Protein AF-0000000080650841 (afdb_homodimer)

Solvent-accessible surface area (backbone atoms only — not comparable to full-atom values): 32942 Å² total; per-residue (Å²): 130,87,70,76,74,49,56,38,55,54,40,44,70,43,30,27,61,25,39,47,51,28,59,62,73,39,47,63,54,24,50,50,52,20,51,48,47,64,72,46,59,41,60,29,36,36,34,32,50,56,70,60,36,29,28,30,50,44,26,39,39,40,50,36,26,49,65,60,11,37,42,43,18,71,44,59,33,50,44,31,58,48,62,59,23,65,35,46,28,68,48,17,41,30,39,37,35,32,60,59,26,66,52,65,42,53,41,35,31,51,51,34,36,42,75,18,42,19,52,30,34,21,36,23,52,37,71,86,19,65,34,32,69,73,30,77,38,69,46,67,27,61,48,66,90,74,82,26,46,52,77,43,26,57,44,56,22,45,38,51,52,45,48,43,36,40,23,50,55,56,62,40,61,56,50,45,50,15,58,71,34,35,31,59,22,47,62,60,51,57,81,58,65,44,64,65,54,30,52,54,55,58,71,38,62,54,34,38,19,20,9,57,66,35,19,24,22,46,15,41,43,52,14,47,49,33,20,32,33,49,61,17,59,37,44,53,36,38,52,67,57,38,68,41,56,62,33,37,63,52,32,77,61,35,40,34,44,31,38,51,45,81,44,77,54,32,68,46,48,50,53,45,52,50,54,45,40,73,53,30,30,38,35,35,33,34,20,80,64,93,62,72,69,42,60,37,52,39,46,68,34,82,19,38,76,55,25,38,62,33,32,44,56,56,47,51,54,41,51,50,53,29,7,46,73,74,70,40,49,50,38,60,28,63,88,56,61,71,75,67,79,79,105,129,85,69,77,75,49,56,38,55,53,40,44,69,43,29,28,61,25,40,48,50,26,58,61,73,39,47,65,55,24,49,51,52,19,50,49,46,64,72,47,58,42,59,28,36,36,35,31,52,56,70,62,35,29,27,31,49,45,26,39,38,40,50,36,26,50,65,60,11,37,43,44,18,72,45,59,32,49,42,30,58,49,63,61,24,65,36,46,28,69,49,16,42,32,39,39,34,33,61,60,26,67,50,64,42,53,40,34,33,50,52,35,36,42,74,18,42,19,52,31,34,21,36,21,52,36,71,86,19,64,34,32,68,72,30,78,38,68,45,69,26,62,49,67,90,75,82,25,45,53,76,43,26,56,44,55,22,45,38,50,53,45,48,43,36,39,24,52,56,55,62,40,62,57,52,45,50,13,59,69,33,35,29,60,23,48,62,61,52,56,82,58,63,44,62,64,54,30,53,54,55,59,72,38,60,53,33,38,19,20,8,57,67,35,21,25,23,46,15,42,42,51,13,47,48,34,20,34,33,49,62,18,57,36,44,53,35,38,50,67,57,38,68,42,55,61,34,37,62,52,32,78,61,36,39,34,44,30,37,51,44,81,44,77,53,32,67,46,48,50,52,45,52,50,53,46,40,75,53,30,29,39,35,35,32,34,21,78,65,92,65,71,71,42,60,36,52,42,45,66,34,84,20,39,78,55,24,37,62,35,31,43,56,55,48,51,55,40,51,49,51,29,7,46,73,74,70,39,47,51,39,62,27,63,88,56,60,73,74,66,78,77,105

Foldseek 3Di:
DPPPAALLLVLLLCQLVLLVVLCVVCLVVLLVLLVLCVVLVFLEEEEEEDDLQVLLVQLLQLLLCVLPVRHYHYDYLCVCVPVNDQDQGASYEYEYGEAQLAAPSSQRVQVSNVSNHHQYEYEYQHCPHPNNVPHNYYRHLSSPDRQFLQDRSSSLSSNLSSLSNSCSNRVDVQSVQLSVCVSVQLNPFDQPQLPVVLVLLLPAQEEEEEADRSQQSLSSSLQSLCCQQAVHNYYYDYLVCCVPDVLVPQAASHEYEYEAFPDPCRVVSLVSQVVSVVRHYQYEYADPDDHPHHYRYGGGSSRRSCVSSSSSSNSSVSSSVSSVVNVTRSRDGPPGDSDDHDD/DPPPAALLLVLLLCQLVLLVVLCVVCVVVLLVLLVLCVVLVFLEEEEEEDDLQVLLVQLLQLLLCVLPVRHYHYDYLCVCVPVNDQDQGASYEYEYEDAQLAAPSSQRVQVSNVSNHHQYEYEYQHCPHSNNVPHNHYRHLSSPDRQFLQDRSSSLSSNLSSLSNSCNNRVDVQSVQLSVCVSVQLNPFDQPQLPVVLVLLLPAQEEEEEADRSQQSLSSSLQSLCCQQQVHNYYYDYLVCCVPDVLVPQAASHEYEYEAFPDPCRVVSLVSQVVSVVRHYQYEYADPDDHPHHYRYGGGSSRRSCRSSSSSSNSSVSSSVSSVVNVTRRRDGPPGDSDDHDD

InterPro domains:
  IPR001347 SIS domain [PF01380] (45-163)
  IPR001347 SIS domain [PF01380] (201-289)
  IPR001347 SIS domain [PS51464] (33-178)
  IPR001347 SIS domain [PS51464] (197-328)
  IPR035466 GlmS/AgaS, SIS domain 1 [cd05008] (45-162)
  IPR035490 GlmS/FrlB, SIS domain 2 [cd05009] (191-341)
  IPR046348 SIS domain superfamily [SSF53697] (7-340)

Nearest PDB structures (foldseek):
  8fdb-assembly1_A  TM=9.467E-01  e=2.575E-31  Shewanella denitrificans OS217
  3fj1-assembly2_C  TM=9.527E-01  e=8.924E-31  Ruegeria pomeroyi DSS-3
  7kqa-assembly1_B  TM=9.064E-01  e=1.275E-31  Stenotrophomonas maltophilia
  3hba-assembly1_A  TM=9.283E-01  e=3.922E-29  Shewanella denitrificans OS217
  8eol-assembly1_B  TM=9.358E-01  e=1.466E-27  Shewanella denitrificans OS217

Sequence (686 aa):
MNSPSSLMLQETEQSPAVVAKLLEKEAGTFAEIARIFRKNDPAVITTAARGSSDHAATFFKYLIEIATGVPVASIGPSIASVYGSRLKLKNGLHFTVSQSGASSDIIAAQEAAKKGGATTIAVVNVVESPLARDADIVLALHAGEEKSVAATKSFIASVAALSGVVAASSGDAGLRGGLERLPEALAATRPEGREVVENLLFNARSLYTGGRGTAFAISLEAALKAKETANIHAEAFSLAELMHGPMRLIEEGFPIVSFLPRDEAFDTNIAALKRLHSFGASIVTLSDAQTPGFRLPSASTGSPHLDPLVSLINYYRVIEAVTRRKGFDPDKPRNLNKVTVTVMNSPSSLMLQETEQSPAVVAKLLEKEAGTFAEIARIFRKNDPAVITTAARGSSDHAATFFKYLIEIATGVPVASIGPSIASVYGSRLKLKNGLHFTVSQSGASSDIIAAQEAAKKGGATTIAVVNVVESPLARDADIVLALHAGEEKSVAATKSFIASVAALSGVVAASSGDAGLRGGLERLPEALAATRPEGREVVENLLFNARSLYTGGRGTAFAISLEAALKAKETANIHAEAFSLAELMHGPMRLIEEGFPIVSFLPRDEAFDTNIAALKRLHSFGASIVTLSDAQTPGFRLPSASTGSPHLDPLVSLINYYRVIEAVTRRKGFDPDKPRNLNKVTVTV

pLDDT: mean 94.79, std 8.1, range [32.69, 98.94]

Radius of gyration: 23.3 Å; Cα contacts (8 Å, |Δi|>4): 1653; chains: 2; bounding box: 58×60×56 Å

Secondary structure (DSSP, 8-state):
---PPPHHHHHHHTHHHHHHHHHHHTHHHHHHHHHHHHHH--S-EEEE--HHHHHHHHHHHHHHHHHH---EEE--HHHHHTT------TT-EEEEEESSS--HHHHHHHHHHHHTTPEEEEEES-TTSHHHHH-SEEEE-------SSS-SHHHHHHHHHHHHHHHHHH--HHHHHHHHHHHHHHHH---TTHHHHHHHHHT-SEEEEE-STHHHHHHHHHHHHHHHHH--EEEEE-HHHHTSGGGGG--TT-EEEEE--SSTTHHHHHHHHHHHHHTT-EEEEESSS--SSEE------S-TTTHHHHHHHHHHHHHHHHHHHTT--TTS-TT--SS----/------HHHHHHHTHHHHHHHHHHHTHHHHHHHHHHHHHH--S-EEEE--HHHHHHHHHHHHHHHHHH---EEE--HHHHHTT------TT-EEEEEESSS--HHHHHHHHHHHHTTPEEEEEES-TTSHHHHH-SEEEE-------SSS-SHHHHHHHHHHHHHHHHHH--HHHHHHHHHHHHHHHT---TTHHHHHHHHHT-SEEEEE-STHHHHHHHHHHHHHHHHH--EEEEE-HHHHTSGGGGG--TT-EEEEE--SSTTHHHHHHHHHHHHHTT-EEEEESSS--SSEE------S-TTTHHHHHHHHHHHHHHHHHHHTT--TTS-TT--SS----

Organism: NCBI:txid520456

Structure (mmCIF, N/CA/C/O backbone):
data_AF-0000000080650841-model_v1
#
loop_
_entity.id
_entity.type
_entity.pdbx_description
1 polymer 'Glutamine-fructose-6-phosphate transaminase'
#
loop_
_atom_site.group_PDB
_atom_site.id
_atom_site.type_symbol
_atom_site.label_atom_id
_atom_site.label_alt_id
_atom_site.label_comp_id
_atom_site.label_asym_id
_atom_site.label_entity_id
_atom_site.label_seq_id
_atom_site.pdbx_PDB_ins_code
_atom_site.Cartn_x
_atom_site.Cartn_y
_atom_site.Cartn_z
_atom_site.occupancy
_atom_site.B_iso_or_equiv
_atom_site.auth_seq_id
_atom_site.auth_comp_id
_atom_site.auth_asym_id
_atom_site.auth_atom_id
_atom_site.pdbx_PDB_model_num
ATOM 1 N N . MET A 1 1 ? -25.609 -28.156 -19.906 1 32.94 1 MET A N 1
ATOM 2 C CA . MET A 1 1 ? -24.766 -27.734 -21.016 1 32.94 1 MET A CA 1
ATOM 3 C C . MET A 1 1 ? -23.453 -27.156 -20.5 1 32.94 1 MET A C 1
ATOM 5 O O . MET A 1 1 ? -23.438 -26.25 -19.656 1 32.94 1 MET A O 1
ATOM 9 N N . ASN A 1 2 ? -22.375 -27.906 -20.312 1 40.19 2 ASN A N 1
ATOM 10 C CA . ASN A 1 2 ? -21.062 -27.719 -19.719 1 40.19 2 ASN A CA 1
ATOM 11 C C . ASN A 1 2 ? -20.406 -26.422 -20.188 1 40.19 2 ASN A C 1
ATOM 13 O O . ASN A 1 2 ? -20.016 -26.312 -21.359 1 40.19 2 ASN A O 1
ATOM 17 N N . SER A 1 3 ? -20.922 -25.266 -19.938 1 51.38 3 SER A N 1
ATOM 18 C CA . SER A 1 3 ? -20.453 -23.984 -20.422 1 51.38 3 SER A CA 1
ATOM 19 C C . SER A 1 3 ? -18.922 -23.922 -20.438 1 51.38 3 SER A C 1
ATOM 21 O O . SER A 1 3 ? -18.281 -24.375 -19.5 1 51.38 3 SER A O 1
ATOM 23 N N . PRO A 1 4 ? -18.344 -23.734 -21.625 1 63.94 4 PRO A N 1
ATOM 24 C CA . PRO A 1 4 ? -16.891 -23.703 -21.781 1 63.94 4 PRO A CA 1
ATOM 25 C C . PRO A 1 4 ? -16.203 -22.828 -20.719 1 63.94 4 PRO A C 1
ATOM 27 O O . PRO A 1 4 ? -16.812 -21.891 -20.203 1 63.94 4 PRO A O 1
ATOM 30 N N . SER A 1 5 ? -15.164 -23.344 -20.094 1 85.19 5 SER A N 1
ATOM 31 C CA . SER A 1 5 ? -14.367 -22.641 -19.094 1 85.19 5 SER A CA 1
ATOM 32 C C . SER A 1 5 ? -14 -21.234 -19.562 1 85.19 5 SER A C 1
ATOM 34 O O . SER A 1 5 ? -13.875 -21 -20.766 1 85.19 5 SER A O 1
ATOM 36 N N . SER A 1 6 ? -14.148 -20.297 -18.766 1 95.06 6 SER A N 1
ATOM 37 C CA . SER A 1 6 ? -13.742 -18.938 -19.078 1 95.06 6 SER A CA 1
ATOM 38 C C . SER A 1 6 ? -12.289 -18.875 -19.531 1 95.06 6 SER A C 1
ATOM 40 O O . SER A 1 6 ? -11.516 -19.797 -19.281 1 95.06 6 SER A O 1
ATOM 42 N N . LEU A 1 7 ? -11.953 -17.922 -20.375 1 97.19 7 LEU A N 1
ATOM 43 C CA . LEU A 1 7 ? -10.562 -17.672 -20.734 1 97.19 7 LEU A CA 1
ATOM 44 C C . LEU A 1 7 ? -9.695 -17.531 -19.484 1 97.19 7 LEU A C 1
ATOM 46 O O . LEU A 1 7 ? -8.562 -18.016 -19.453 1 97.19 7 LEU A O 1
ATOM 50 N N . MET A 1 8 ? -10.25 -16.922 -18.469 1 97.12 8 MET A N 1
ATOM 51 C CA . MET A 1 8 ? -9.531 -16.734 -17.203 1 97.12 8 MET A CA 1
ATOM 52 C C . MET A 1 8 ? -9.094 -18.078 -16.625 1 97.12 8 MET A C 1
ATOM 54 O O . MET A 1 8 ? -7.938 -18.234 -16.219 1 97.12 8 MET A O 1
ATOM 58 N N . LEU A 1 9 ? -10.023 -19 -16.594 1 96.12 9 LEU A N 1
ATOM 59 C CA . LEU A 1 9 ? -9.711 -20.328 -16.047 1 96.12 9 LEU A CA 1
ATOM 60 C C . LEU A 1 9 ? -8.703 -21.047 -16.922 1 96.12 9 LEU A C 1
ATOM 62 O O . LEU A 1 9 ? -7.766 -21.672 -16.422 1 96.12 9 LEU A O 1
ATOM 66 N N . GLN A 1 10 ? -8.914 -21 -18.234 1 96.5 10 GLN A N 1
ATOM 67 C CA . GLN A 1 10 ? -7.992 -21.641 -19.172 1 96.5 10 GLN A CA 1
ATOM 68 C C . GLN A 1 10 ? -6.574 -21.094 -19 1 96.5 10 GLN A C 1
ATOM 70 O O . GLN A 1 10 ? -5.609 -21.844 -18.984 1 96.5 10 GLN A O 1
ATOM 75 N N . GLU A 1 11 ? -6.48 -19.812 -18.922 1 97.5 11 GLU A N 1
ATOM 76 C CA . GLU A 1 11 ? -5.184 -19.156 -18.781 1 97.5 11 GLU A CA 1
ATOM 77 C C . GLU A 1 11 ? -4.555 -19.484 -17.422 1 97.5 11 GLU A C 1
ATOM 79 O O . GLU A 1 11 ? -3.338 -19.656 -17.328 1 97.5 11 GLU A O 1
ATOM 84 N N . THR A 1 12 ? -5.359 -19.562 -16.391 1 96.44 12 THR A N 1
ATOM 85 C CA . THR A 1 12 ? -4.871 -20.016 -15.102 1 96.44 12 THR A CA 1
ATOM 86 C C . THR A 1 12 ? -4.238 -21.406 -15.219 1 96.44 12 THR A C 1
ATOM 88 O O . THR A 1 12 ? -3.146 -21.641 -14.703 1 96.44 12 THR A O 1
ATOM 91 N N . GLU A 1 13 ? -4.875 -22.281 -15.938 1 95.31 13 GLU A N 1
ATOM 92 C CA . GLU A 1 13 ? -4.457 -23.672 -16.047 1 95.31 13 GLU A CA 1
ATOM 93 C C . GLU A 1 13 ? -3.193 -23.812 -16.891 1 95.31 13 GLU A C 1
ATOM 95 O O . GLU A 1 13 ? -2.502 -24.828 -16.844 1 95.31 13 GLU A O 1
ATOM 100 N N . GLN A 1 14 ? -2.844 -22.812 -17.625 1 97.5 14 GLN A N 1
ATOM 101 C CA . GLN A 1 14 ? -1.639 -22.797 -18.453 1 97.5 14 GLN A CA 1
ATOM 102 C C . GLN A 1 14 ? -0.411 -22.422 -17.625 1 97.5 14 GLN A C 1
ATOM 104 O O . GLN A 1 14 ? 0.723 -22.609 -18.078 1 97.5 14 GLN A O 1
ATOM 109 N N . SER A 1 15 ? -0.626 -21.953 -16.438 1 97.94 15 SER A N 1
ATOM 110 C CA . SER A 1 15 ? 0.411 -21.312 -15.625 1 97.94 15 SER A CA 1
ATOM 111 C C . SER A 1 15 ? 1.579 -22.266 -15.383 1 97.94 15 SER A C 1
ATOM 113 O O . SER A 1 15 ? 2.742 -21.859 -15.469 1 97.94 15 SER A O 1
ATOM 115 N N . PRO A 1 16 ? 1.31 -23.625 -15.062 1 97.94 16 PRO A N 1
ATOM 116 C CA . PRO A 1 16 ? 2.447 -24.5 -14.805 1 97.94 16 PRO A CA 1
ATOM 117 C C . PRO A 1 16 ? 3.406 -24.594 -15.984 1 97.94 16 PRO A C 1
ATOM 119 O O . PRO A 1 16 ? 4.621 -24.453 -15.812 1 97.94 16 PRO A O 1
ATOM 122 N N . ALA A 1 17 ? 2.883 -24.734 -17.156 1 98.25 17 ALA A N 1
ATOM 123 C CA . ALA A 1 17 ? 3.711 -24.844 -18.359 1 98.25 17 ALA A CA 1
ATOM 124 C C . ALA A 1 17 ? 4.422 -23.531 -18.656 1 98.25 17 ALA A C 1
ATOM 126 O O . ALA A 1 17 ? 5.582 -23.516 -19.078 1 98.25 17 ALA A O 1
ATOM 127 N N . VAL A 1 18 ? 3.762 -22.406 -18.469 1 98.62 18 VAL A N 1
ATOM 128 C CA . VAL A 1 18 ? 4.324 -21.078 -18.672 1 98.62 18 VAL A CA 1
ATOM 129 C C . VAL A 1 18 ? 5.523 -20.875 -17.75 1 98.62 18 VAL A C 1
ATOM 131 O O . VAL A 1 18 ? 6.574 -20.406 -18.188 1 98.62 18 VAL A O 1
ATOM 134 N N . VAL A 1 19 ? 5.363 -21.234 -16.516 1 98.81 19 VAL A N 1
ATOM 135 C CA . VAL A 1 19 ? 6.418 -21.047 -15.531 1 98.81 19 VAL A CA 1
ATOM 136 C C . VAL A 1 19 ? 7.613 -21.938 -15.859 1 98.81 19 VAL A C 1
ATOM 138 O O . VAL A 1 19 ? 8.766 -21.5 -15.773 1 98.81 19 VAL A O 1
ATOM 141 N N . ALA A 1 20 ? 7.301 -23.188 -16.234 1 98.69 20 ALA A N 1
ATOM 142 C CA . ALA A 1 20 ? 8.383 -24.094 -16.594 1 98.69 20 ALA A CA 1
ATOM 143 C C . ALA A 1 20 ? 9.203 -23.531 -17.75 1 98.69 20 ALA A C 1
ATOM 145 O O . ALA A 1 20 ? 10.438 -23.5 -17.703 1 98.69 20 ALA A O 1
ATOM 146 N N . LYS A 1 21 ? 8.531 -23.078 -18.781 1 98.62 21 LYS A N 1
ATOM 147 C CA . LYS A 1 21 ? 9.172 -22.5 -19.953 1 98.62 21 LYS A CA 1
ATOM 148 C C . LYS A 1 21 ? 9.977 -21.266 -19.594 1 98.62 21 LYS A C 1
ATOM 150 O O . LYS A 1 21 ? 11.117 -21.109 -20.016 1 98.62 21 LYS A O 1
ATOM 155 N N . LEU A 1 22 ? 9.422 -20.391 -18.781 1 98.62 22 LEU A N 1
ATOM 156 C CA . LEU A 1 22 ? 10.047 -19.156 -18.344 1 98.62 22 LEU A CA 1
ATOM 157 C C . LEU A 1 22 ? 11.352 -19.422 -17.594 1 98.62 22 LEU A C 1
ATOM 159 O O . LEU A 1 22 ? 12.375 -18.781 -17.875 1 98.62 22 LEU A O 1
ATOM 163 N N . LEU A 1 23 ? 11.297 -20.359 -16.625 1 98.69 23 LEU A N 1
ATOM 164 C CA . LEU A 1 23 ? 12.461 -20.656 -15.797 1 98.69 23 LEU A CA 1
ATOM 165 C C . LEU A 1 23 ? 13.602 -21.219 -16.625 1 98.69 23 LEU A C 1
ATOM 167 O O . LEU A 1 23 ? 14.773 -20.922 -16.359 1 98.69 23 LEU A O 1
ATOM 171 N N . GLU A 1 24 ? 13.234 -21.969 -17.609 1 98.38 24 GLU A N 1
ATOM 172 C CA . GLU A 1 24 ? 14.242 -22.516 -18.5 1 98.38 24 GLU A CA 1
ATOM 173 C C . GLU A 1 24 ? 14.805 -21.438 -19.422 1 98.38 24 GLU A C 1
ATOM 175 O O . GLU A 1 24 ? 16.031 -21.266 -19.516 1 98.38 24 GLU A O 1
ATOM 180 N N . LYS A 1 25 ? 14.023 -20.688 -20.078 1 98.75 25 LYS A N 1
ATOM 181 C CA . LYS A 1 25 ? 14.422 -19.75 -21.109 1 98.75 25 LYS A CA 1
ATOM 182 C C . LYS A 1 25 ? 15.172 -18.562 -20.516 1 98.75 25 LYS A C 1
ATOM 184 O O . LYS A 1 25 ? 16.062 -17.984 -21.172 1 98.75 25 LYS A O 1
ATOM 189 N N . GLU A 1 26 ? 14.883 -18.203 -19.266 1 98.81 26 GLU A N 1
ATOM 190 C CA . GLU A 1 26 ? 15.422 -16.969 -18.703 1 98.81 26 GLU A CA 1
ATOM 191 C C . GLU A 1 26 ? 16.531 -17.25 -17.719 1 98.81 26 GLU A C 1
ATOM 193 O O . GLU A 1 26 ? 16.969 -16.359 -16.969 1 98.81 26 GLU A O 1
ATOM 198 N N . ALA A 1 27 ? 17 -18.5 -17.672 1 98.56 27 ALA A N 1
ATOM 199 C CA . ALA A 1 27 ? 18.094 -18.859 -16.766 1 98.56 27 ALA A CA 1
ATOM 200 C C . ALA A 1 27 ? 19.297 -17.938 -16.984 1 98.56 27 ALA A C 1
ATOM 202 O O . ALA A 1 27 ? 19.938 -17.516 -16.016 1 98.56 27 ALA A O 1
ATOM 203 N N . GLY A 1 28 ? 19.641 -17.672 -18.219 1 98.62 28 GLY A N 1
ATOM 204 C CA . GLY A 1 28 ? 20.734 -16.781 -18.531 1 98.62 28 GLY A CA 1
ATOM 205 C C . GLY A 1 28 ? 20.5 -15.359 -18.078 1 98.62 28 GLY A C 1
ATOM 206 O O . GLY A 1 28 ? 21.406 -14.695 -17.578 1 98.62 28 GLY A O 1
ATOM 207 N N . THR A 1 29 ? 19.312 -14.867 -18.266 1 98.88 29 THR A N 1
ATOM 208 C CA . THR A 1 29 ? 18.969 -13.508 -17.844 1 98.88 29 THR A CA 1
ATOM 209 C C . THR A 1 29 ? 19.047 -13.375 -16.328 1 98.88 29 THR A C 1
ATOM 211 O O . THR A 1 29 ? 19.516 -12.359 -15.82 1 98.88 29 THR A O 1
ATOM 214 N N . PHE A 1 30 ? 18.562 -14.43 -15.594 1 98.81 30 PHE A N 1
ATOM 215 C CA . PHE A 1 30 ? 18.703 -14.438 -14.141 1 98.81 30 PHE A CA 1
ATOM 216 C C . PHE A 1 30 ? 20.156 -14.273 -13.734 1 98.81 30 PHE A C 1
ATOM 218 O O . PHE A 1 30 ? 20.484 -13.461 -12.859 1 98.81 30 PHE A O 1
ATOM 225 N N . ALA A 1 31 ? 21 -15.023 -14.375 1 98.56 31 ALA A N 1
ATOM 226 C CA . ALA A 1 31 ? 22.422 -14.984 -14.07 1 98.56 31 ALA A CA 1
ATOM 227 C C . ALA A 1 31 ? 23.016 -13.609 -14.359 1 98.56 31 ALA A C 1
ATOM 229 O O . ALA A 1 31 ? 23.859 -13.117 -13.609 1 98.56 31 ALA A O 1
ATOM 230 N N . GLU A 1 32 ? 22.609 -13.023 -15.438 1 98.81 32 GLU A N 1
ATOM 231 C CA . GLU A 1 32 ? 23.078 -11.688 -15.797 1 98.81 32 GLU A CA 1
ATOM 232 C C . GLU A 1 32 ? 22.672 -10.656 -14.758 1 98.81 32 GLU A C 1
ATOM 234 O O . GLU A 1 32 ? 23.5 -9.852 -14.312 1 98.81 32 GLU A O 1
ATOM 239 N N . ILE A 1 33 ? 21.438 -10.648 -14.375 1 98.81 33 ILE A N 1
ATOM 240 C CA . ILE A 1 33 ? 20.953 -9.695 -13.375 1 98.81 33 ILE A CA 1
ATOM 241 C C . ILE A 1 33 ? 21.703 -9.914 -12.062 1 98.81 33 ILE A C 1
ATOM 243 O O . ILE A 1 33 ? 22.062 -8.953 -11.383 1 98.81 33 ILE A O 1
ATOM 247 N N . ALA A 1 34 ? 21.922 -11.188 -11.734 1 98.69 34 ALA A N 1
ATOM 248 C CA . ALA A 1 34 ? 22.641 -11.508 -10.516 1 98.69 34 ALA A CA 1
ATOM 249 C C . ALA A 1 34 ? 24.062 -10.938 -10.555 1 98.69 34 ALA A C 1
ATOM 251 O O . ALA A 1 34 ? 24.562 -10.453 -9.539 1 98.69 34 ALA A O 1
ATOM 252 N N . ARG A 1 35 ? 24.703 -11.086 -11.68 1 98.5 35 ARG A N 1
ATOM 253 C CA . ARG A 1 35 ? 26.031 -10.523 -11.844 1 98.5 35 ARG A CA 1
ATOM 254 C C . ARG A 1 35 ? 26.031 -9.016 -11.641 1 98.5 35 ARG A C 1
ATOM 256 O O . ARG A 1 35 ? 26.906 -8.469 -10.953 1 98.5 35 ARG A O 1
ATOM 263 N N . ILE A 1 36 ? 25.078 -8.344 -12.188 1 98.5 36 ILE A N 1
ATOM 264 C CA . ILE A 1 36 ? 24.953 -6.898 -12.07 1 98.5 36 ILE A CA 1
ATOM 265 C C . ILE A 1 36 ? 24.656 -6.523 -10.617 1 98.5 36 ILE A C 1
ATOM 267 O O . ILE A 1 36 ? 25.203 -5.555 -10.094 1 98.5 36 ILE A O 1
ATOM 271 N N . PHE A 1 37 ? 23.797 -7.301 -10.008 1 98.25 37 PHE A N 1
ATOM 272 C CA . PHE A 1 37 ? 23.453 -7.102 -8.609 1 98.25 37 PHE A CA 1
ATOM 273 C C . PHE A 1 37 ? 24.703 -7.148 -7.734 1 98.25 37 PHE A C 1
ATOM 275 O O . PHE A 1 37 ? 24.906 -6.27 -6.898 1 98.25 37 PHE A O 1
ATOM 282 N N . ARG A 1 38 ? 25.531 -8.125 -7.961 1 97.5 38 ARG A N 1
ATOM 283 C CA . ARG A 1 38 ? 26.75 -8.281 -7.18 1 97.5 38 ARG A CA 1
ATOM 284 C C . ARG A 1 38 ? 27.75 -7.168 -7.484 1 97.5 38 ARG A C 1
ATOM 286 O O . ARG A 1 38 ? 28.359 -6.617 -6.57 1 97.5 38 ARG A O 1
ATOM 293 N N . LYS A 1 39 ? 27.828 -6.848 -8.703 1 97.5 39 LYS A N 1
ATOM 294 C CA . LYS A 1 39 ? 28.781 -5.832 -9.133 1 97.5 39 LYS A CA 1
ATOM 295 C C . LYS A 1 39 ? 28.406 -4.457 -8.586 1 97.5 39 LYS A C 1
ATOM 297 O O . LYS A 1 39 ? 29.266 -3.746 -8.047 1 97.5 39 LYS A O 1
ATOM 302 N N . ASN A 1 40 ? 27.125 -4.145 -8.695 1 96.94 40 ASN A N 1
ATOM 303 C CA . ASN A 1 40 ? 26.672 -2.809 -8.328 1 96.94 40 ASN A CA 1
ATOM 304 C C . ASN A 1 40 ? 26.5 -2.674 -6.816 1 96.94 40 ASN A C 1
ATOM 306 O O . ASN A 1 40 ? 26.578 -1.569 -6.273 1 96.94 40 ASN A O 1
ATOM 310 N N . ASP A 1 41 ? 26.203 -3.787 -6.137 1 96.38 41 ASP A N 1
ATOM 311 C CA . ASP A 1 41 ? 25.906 -3.766 -4.707 1 96.38 41 ASP A CA 1
ATOM 312 C C . ASP A 1 41 ? 24.953 -2.625 -4.355 1 96.38 41 ASP A C 1
ATOM 314 O O . ASP A 1 41 ? 25.281 -1.764 -3.537 1 96.38 41 ASP A O 1
ATOM 318 N N . PRO A 1 42 ? 23.812 -2.713 -4.98 1 97.56 42 PRO A N 1
ATOM 319 C CA . PRO A 1 42 ? 22.906 -1.566 -4.871 1 97.56 42 PRO A CA 1
ATOM 320 C C . PRO A 1 42 ? 22.438 -1.319 -3.439 1 97.56 42 PRO A C 1
ATOM 322 O O . PRO A 1 42 ? 22.109 -2.268 -2.719 1 97.56 42 PRO A O 1
ATOM 325 N N . ALA A 1 43 ? 22.359 -0.015 -3.053 1 97.19 43 ALA A N 1
ATOM 326 C CA . ALA A 1 43 ? 21.812 0.381 -1.757 1 97.19 43 ALA A CA 1
ATOM 327 C C . ALA A 1 43 ? 20.297 0.351 -1.774 1 97.19 43 ALA A C 1
ATOM 329 O O . ALA A 1 43 ? 19.656 0.359 -0.719 1 97.19 43 ALA A O 1
ATOM 330 N N . VAL A 1 44 ? 19.75 0.284 -3.018 1 98.12 44 VAL A N 1
ATOM 331 C CA . VAL A 1 44 ? 18.297 0.274 -3.145 1 98.12 44 VAL A CA 1
ATOM 332 C C . VAL A 1 44 ? 17.906 -0.383 -4.465 1 98.12 44 VAL A C 1
ATOM 334 O O . VAL A 1 44 ? 18.609 -0.255 -5.469 1 98.12 44 VAL A O 1
ATOM 337 N N . ILE A 1 45 ? 16.891 -1.122 -4.43 1 98.81 45 ILE A N 1
ATOM 338 C CA . ILE A 1 45 ? 16.156 -1.58 -5.605 1 98.81 45 ILE A CA 1
ATOM 339 C C . ILE A 1 45 ? 14.828 -0.828 -5.711 1 98.81 45 ILE A C 1
ATOM 341 O O . ILE A 1 45 ? 14.148 -0.601 -4.707 1 98.81 45 ILE A O 1
ATOM 345 N N . THR A 1 46 ? 14.516 -0.369 -6.891 1 98.88 46 THR A N 1
ATOM 346 C CA . THR A 1 46 ? 13.242 0.317 -7.078 1 98.88 46 THR A CA 1
ATOM 347 C C . THR A 1 46 ? 12.359 -0.44 -8.062 1 98.88 46 THR A C 1
ATOM 349 O O . THR A 1 46 ? 12.859 -1.144 -8.945 1 98.88 46 THR A O 1
ATOM 352 N N . THR A 1 47 ? 11.07 -0.354 -7.848 1 98.88 47 THR A N 1
ATOM 353 C CA . THR A 1 47 ? 10.086 -0.961 -8.742 1 98.88 47 THR A CA 1
ATOM 354 C C . THR A 1 47 ? 9.039 0.062 -9.164 1 98.88 47 THR A C 1
ATOM 356 O O . THR A 1 47 ? 8.789 1.038 -8.453 1 98.88 47 THR A O 1
ATOM 359 N N . ALA A 1 48 ? 8.445 -0.11 -10.305 1 98.31 48 ALA A N 1
ATOM 360 C CA . ALA A 1 48 ? 7.277 0.629 -10.781 1 98.31 48 ALA A CA 1
ATOM 361 C C . ALA A 1 48 ? 6.32 -0.286 -11.539 1 98.31 48 ALA A C 1
ATOM 363 O O . ALA A 1 48 ? 6.734 -1.003 -12.461 1 98.31 48 ALA A O 1
ATOM 364 N N . ALA A 1 49 ? 5.16 -0.332 -11.141 1 97 49 ALA A N 1
ATOM 365 C CA . ALA A 1 49 ? 4.125 -1.17 -11.742 1 97 49 ALA A CA 1
ATOM 366 C C . ALA A 1 49 ? 2.734 -0.715 -11.312 1 97 49 ALA A C 1
ATOM 368 O O . ALA A 1 49 ? 2.598 0.201 -10.5 1 97 49 ALA A O 1
ATOM 369 N N . ARG A 1 50 ? 1.706 -1.294 -11.891 1 93.25 50 ARG A N 1
ATOM 370 C CA . ARG A 1 50 ? 0.315 -1.036 -11.539 1 93.25 50 ARG A CA 1
ATOM 371 C C . ARG A 1 50 ? -0.485 -2.332 -11.477 1 93.25 50 ARG A C 1
ATOM 373 O O . ARG A 1 50 ? -0.112 -3.328 -12.102 1 93.25 50 ARG A O 1
ATOM 380 N N . GLY A 1 51 ? -1.497 -2.312 -10.727 1 93.81 51 GLY A N 1
ATOM 381 C CA . GLY A 1 51 ? -2.414 -3.439 -10.672 1 93.81 51 GLY A CA 1
ATOM 382 C C . GLY A 1 51 ? -1.747 -4.734 -10.25 1 93.81 51 GLY A C 1
ATOM 383 O O . GLY A 1 51 ? -1.004 -4.762 -9.266 1 93.81 51 GLY A O 1
ATOM 384 N N . SER A 1 52 ? -2.111 -5.836 -11 1 96.75 52 SER A N 1
ATOM 385 C CA . SER A 1 52 ? -1.54 -7.145 -10.711 1 96.75 52 SER A CA 1
ATOM 386 C C . SER A 1 52 ? -0.017 -7.117 -10.789 1 96.75 52 SER A C 1
ATOM 388 O O . SER A 1 52 ? 0.663 -7.781 -10 1 96.75 52 SER A O 1
ATOM 390 N N . SER A 1 53 ? 0.485 -6.336 -11.703 1 97.62 53 SER A N 1
ATOM 391 C CA . SER A 1 53 ? 1.934 -6.223 -11.844 1 97.62 53 SER A CA 1
ATOM 392 C C . SER A 1 53 ? 2.561 -5.633 -10.578 1 97.62 53 SER A C 1
ATOM 394 O O . SER A 1 53 ? 3.662 -6.023 -10.188 1 97.62 53 SER A O 1
ATOM 396 N N . ASP A 1 54 ? 1.855 -4.73 -10.023 1 97.69 54 ASP A N 1
ATOM 397 C CA . ASP A 1 54 ? 2.361 -4.125 -8.789 1 97.69 54 ASP A CA 1
ATOM 398 C C . ASP A 1 54 ? 2.352 -5.129 -7.641 1 97.69 54 ASP A C 1
ATOM 400 O O . ASP A 1 54 ? 3.217 -5.082 -6.766 1 97.69 54 ASP A O 1
ATOM 404 N N . HIS A 1 55 ? 1.383 -6.023 -7.605 1 98.69 55 HIS A N 1
ATOM 405 C CA . HIS A 1 55 ? 1.372 -7.082 -6.602 1 98.69 55 HIS A CA 1
ATOM 406 C C . HIS A 1 55 ? 2.547 -8.039 -6.793 1 98.69 55 HIS A C 1
ATOM 408 O O . HIS A 1 55 ? 3.129 -8.516 -5.816 1 98.69 55 HIS A O 1
ATOM 414 N N . ALA A 1 56 ? 2.857 -8.273 -8.031 1 98.88 56 ALA A N 1
ATOM 415 C CA . ALA A 1 56 ? 4.043 -9.086 -8.305 1 98.88 56 ALA A CA 1
ATOM 416 C C . ALA A 1 56 ? 5.309 -8.391 -7.809 1 98.88 56 ALA A C 1
ATOM 418 O O . ALA A 1 56 ? 6.188 -9.031 -7.223 1 98.88 56 ALA A O 1
ATOM 419 N N . ALA A 1 57 ? 5.359 -7.082 -8.039 1 98.88 57 ALA A N 1
ATOM 420 C CA . ALA A 1 57 ? 6.484 -6.297 -7.547 1 98.88 57 ALA A CA 1
ATOM 421 C C . ALA A 1 57 ? 6.543 -6.32 -6.02 1 98.88 57 ALA A C 1
ATOM 423 O O . ALA A 1 57 ? 7.629 -6.328 -5.434 1 98.88 57 ALA A O 1
ATOM 424 N N . THR A 1 58 ? 5.375 -6.309 -5.41 1 98.88 58 THR A N 1
ATOM 425 C CA . THR A 1 58 ? 5.328 -6.387 -3.955 1 98.88 58 THR A CA 1
ATOM 426 C C . THR A 1 58 ? 5.844 -7.738 -3.471 1 98.88 58 THR A C 1
ATOM 428 O O . THR A 1 58 ? 6.543 -7.816 -2.459 1 98.88 58 THR A O 1
ATOM 431 N N . PHE A 1 59 ? 5.5 -8.812 -4.148 1 98.94 59 PHE A N 1
ATOM 432 C CA . PHE A 1 59 ? 6.035 -10.133 -3.84 1 98.94 59 PHE A CA 1
ATOM 433 C C . PHE A 1 59 ? 7.555 -10.133 -3.91 1 98.94 59 PHE A C 1
ATOM 435 O O . PHE A 1 59 ? 8.227 -10.609 -2.992 1 98.94 59 PHE A O 1
ATOM 442 N N . PHE A 1 60 ? 8.07 -9.547 -4.961 1 98.94 60 PHE A N 1
ATOM 443 C CA . PHE A 1 60 ? 9.508 -9.398 -5.176 1 98.94 60 PHE A CA 1
ATOM 444 C C . PHE A 1 60 ? 10.148 -8.617 -4.035 1 98.94 60 PHE A C 1
ATOM 446 O O . PHE A 1 60 ? 11.188 -9.023 -3.512 1 98.94 60 PHE A O 1
ATOM 453 N N . LYS A 1 61 ? 9.492 -7.551 -3.662 1 98.88 61 LYS A N 1
ATOM 454 C CA . LYS A 1 61 ? 9.984 -6.711 -2.572 1 98.88 61 LYS A CA 1
ATOM 455 C C . LYS A 1 61 ? 10.203 -7.531 -1.305 1 98.88 61 LYS A C 1
ATOM 457 O O . LYS A 1 61 ? 11.289 -7.512 -0.728 1 98.88 61 LYS A O 1
ATOM 462 N N . TYR A 1 62 ? 9.188 -8.242 -0.927 1 98.69 62 TYR A N 1
ATOM 463 C CA . TYR A 1 62 ? 9.312 -9.016 0.303 1 98.69 62 TYR A CA 1
ATOM 464 C C . TYR A 1 62 ? 10.375 -10.094 0.164 1 98.69 62 TYR A C 1
ATOM 466 O O . TYR A 1 62 ? 11.195 -10.289 1.063 1 98.69 62 TYR A O 1
ATOM 474 N N . LEU A 1 63 ? 10.367 -10.75 -0.937 1 98.75 63 LEU A N 1
ATOM 475 C CA . LEU A 1 63 ? 11.266 -11.883 -1.122 1 98.75 63 LEU A CA 1
ATOM 476 C C . LEU A 1 63 ? 12.727 -11.43 -1.115 1 98.75 63 LEU A C 1
ATOM 478 O O . LEU A 1 63 ? 13.562 -12.031 -0.443 1 98.75 63 LEU A O 1
ATOM 482 N N . ILE A 1 64 ? 13.047 -10.359 -1.812 1 98.69 64 ILE A N 1
ATOM 483 C CA . ILE A 1 64 ? 14.438 -9.938 -1.936 1 98.69 64 ILE A CA 1
ATOM 484 C C . ILE A 1 64 ? 14.891 -9.266 -0.642 1 98.69 64 ILE A C 1
ATOM 486 O O . ILE A 1 64 ? 16.047 -9.391 -0.242 1 98.69 64 ILE A O 1
ATOM 490 N N . GLU A 1 65 ? 13.984 -8.523 0.037 1 98.62 65 GLU A N 1
ATOM 491 C CA . GLU A 1 65 ? 14.336 -7.957 1.334 1 98.62 65 GLU A CA 1
ATOM 492 C C . GLU A 1 65 ? 14.641 -9.047 2.354 1 98.62 65 GLU A C 1
ATOM 494 O O . GLU A 1 65 ? 15.594 -8.938 3.129 1 98.62 65 GLU A O 1
ATOM 499 N N . ILE A 1 66 ? 13.836 -10.086 2.34 1 98.12 66 ILE A N 1
ATOM 500 C CA . ILE A 1 66 ? 14.039 -11.203 3.256 1 98.12 66 ILE A CA 1
ATOM 501 C C . ILE A 1 66 ? 15.367 -11.891 2.938 1 98.12 66 ILE A C 1
ATOM 503 O O . ILE A 1 66 ? 16.156 -12.188 3.84 1 98.12 66 ILE A O 1
ATOM 507 N N . ALA A 1 67 ? 15.648 -12.062 1.667 1 97.81 67 ALA A N 1
ATOM 508 C CA . ALA A 1 67 ? 16.781 -12.883 1.236 1 97.81 67 ALA A CA 1
ATOM 509 C C . ALA A 1 67 ? 18.094 -12.102 1.334 1 97.81 67 ALA A C 1
ATOM 511 O O . ALA A 1 67 ? 19.141 -12.688 1.61 1 97.81 67 ALA A O 1
ATOM 512 N N . THR A 1 68 ? 18.047 -10.727 1.105 1 97.75 68 THR A N 1
ATOM 513 C CA . THR A 1 68 ? 19.312 -10.039 0.9 1 97.75 68 THR A CA 1
ATOM 514 C C . THR A 1 68 ? 19.438 -8.852 1.854 1 97.75 68 THR A C 1
ATOM 516 O O . THR A 1 68 ? 20.547 -8.32 2.045 1 97.75 68 THR A O 1
ATOM 519 N N . GLY A 1 69 ? 18.328 -8.398 2.369 1 97.94 69 GLY A N 1
ATOM 520 C CA . GLY A 1 69 ? 18.359 -7.242 3.248 1 97.94 69 GLY A CA 1
ATOM 521 C C . GLY A 1 69 ? 18.391 -5.922 2.498 1 97.94 69 GLY A C 1
ATOM 522 O O . GLY A 1 69 ? 18.328 -4.855 3.109 1 97.94 69 GLY A O 1
ATOM 523 N N . VAL A 1 70 ? 18.453 -5.941 1.142 1 98.5 70 VAL A N 1
ATOM 524 C CA . VAL A 1 70 ? 18.453 -4.711 0.355 1 98.5 70 VAL A CA 1
ATOM 525 C C . VAL A 1 70 ? 17.047 -4.129 0.295 1 98.5 70 VAL A C 1
ATOM 527 O O . VAL A 1 70 ? 16.094 -4.824 -0.074 1 98.5 70 VAL A O 1
ATOM 530 N N . PRO A 1 71 ? 16.891 -2.877 0.699 1 98.56 71 PRO A N 1
ATOM 531 C CA . PRO A 1 71 ? 15.547 -2.301 0.665 1 98.56 71 PRO A CA 1
ATOM 532 C C . PRO A 1 71 ? 15.016 -2.139 -0.755 1 98.56 71 PRO A C 1
ATOM 534 O O . PRO A 1 71 ? 15.781 -1.878 -1.684 1 98.56 71 PRO A O 1
ATOM 537 N N . VAL A 1 72 ? 13.742 -2.301 -0.907 1 98.81 72 VAL A N 1
ATOM 538 C CA . VAL A 1 72 ? 13.062 -2.107 -2.184 1 98.81 72 VAL A CA 1
ATOM 539 C C . VAL A 1 72 ? 12.07 -0.956 -2.068 1 98.81 72 VAL A C 1
ATOM 541 O O . VAL A 1 72 ? 11.18 -0.976 -1.211 1 98.81 72 VAL A O 1
ATOM 544 N N . ALA A 1 73 ? 12.234 0.056 -2.881 1 98.75 73 ALA A N 1
ATOM 545 C CA . ALA A 1 73 ? 11.312 1.187 -2.938 1 98.75 73 ALA A CA 1
ATOM 546 C C . ALA A 1 73 ? 10.375 1.074 -4.141 1 98.75 73 ALA A C 1
ATOM 548 O O . ALA A 1 73 ? 10.836 1.022 -5.285 1 98.75 73 ALA A O 1
ATOM 549 N N . SER A 1 74 ? 9.094 0.98 -3.865 1 98.38 74 SER A N 1
ATOM 550 C CA . SER A 1 74 ? 8.109 1.078 -4.938 1 98.38 74 SER A CA 1
ATOM 551 C C . SER A 1 74 ? 7.875 2.529 -5.34 1 98.38 74 SER A C 1
ATOM 553 O O . SER A 1 74 ? 7.332 3.316 -4.562 1 98.38 74 SER A O 1
ATOM 555 N N . ILE A 1 75 ? 8.234 2.881 -6.551 1 97.94 75 ILE A N 1
ATOM 556 C CA . ILE A 1 75 ? 8.086 4.254 -7.016 1 97.94 75 ILE A CA 1
ATOM 557 C C . ILE A 1 75 ? 6.742 4.422 -7.719 1 97.94 75 ILE A C 1
ATOM 559 O O . ILE A 1 75 ? 6.465 3.742 -8.711 1 97.94 75 ILE A O 1
ATOM 563 N N . GLY A 1 76 ? 5.91 5.305 -7.137 1 96.12 76 GLY A N 1
ATOM 564 C CA . GLY A 1 76 ? 4.711 5.617 -7.898 1 96.12 76 GLY A CA 1
ATOM 565 C C . GLY A 1 76 ? 5.008 6.199 -9.266 1 96.12 76 GLY A C 1
ATOM 566 O O . GLY A 1 76 ? 5.797 7.137 -9.391 1 96.12 76 GLY A O 1
ATOM 567 N N . PRO A 1 77 ? 4.375 5.648 -10.25 1 93.56 77 PRO A N 1
ATOM 568 C CA . PRO A 1 77 ? 4.684 6.125 -11.602 1 93.56 77 PRO A CA 1
ATOM 569 C C . PRO A 1 77 ? 4.512 7.633 -11.75 1 93.56 77 PRO A C 1
ATOM 571 O O . PRO A 1 77 ? 5.234 8.266 -12.523 1 93.56 77 PRO A O 1
ATOM 574 N N . SER A 1 78 ? 3.646 8.203 -10.969 1 94.75 78 SER A N 1
ATOM 575 C CA . SER A 1 78 ? 3.352 9.625 -11.07 1 94.75 78 SER A CA 1
ATOM 576 C C . SER A 1 78 ? 4.539 10.469 -10.609 1 94.75 78 SER A C 1
ATOM 578 O O . SER A 1 78 ? 4.641 11.648 -10.961 1 94.75 78 SER A O 1
ATOM 580 N N . ILE A 1 79 ? 5.449 9.93 -9.805 1 96.81 79 ILE A N 1
ATOM 581 C CA . ILE A 1 79 ? 6.625 10.648 -9.328 1 96.81 79 ILE A CA 1
ATOM 582 C C . ILE A 1 79 ? 7.426 11.164 -10.523 1 96.81 79 ILE A C 1
ATOM 584 O O . ILE A 1 79 ? 7.961 12.273 -10.484 1 96.81 79 ILE A O 1
ATOM 588 N N . ALA A 1 80 ? 7.445 10.32 -11.562 1 95 80 ALA A N 1
ATOM 589 C CA . ALA A 1 80 ? 8.156 10.703 -12.781 1 95 80 ALA A CA 1
ATOM 590 C C . ALA A 1 80 ? 7.203 11.359 -13.781 1 95 80 ALA A C 1
ATOM 592 O O . ALA A 1 80 ? 7.438 12.484 -14.227 1 95 80 ALA A O 1
ATOM 593 N N . SER A 1 81 ? 6.098 10.734 -14.031 1 93.56 81 SER A N 1
ATOM 594 C CA . SER A 1 81 ? 5.27 11.094 -15.18 1 93.56 81 SER A CA 1
ATOM 595 C C . SER A 1 81 ? 4.492 12.383 -14.914 1 93.56 81 SER A C 1
ATOM 597 O O . SER A 1 81 ? 4.176 13.125 -15.844 1 93.56 81 SER A O 1
ATOM 599 N N . VAL A 1 82 ? 4.188 12.656 -13.656 1 95.75 82 VAL A N 1
ATOM 600 C CA . VAL A 1 82 ? 3.324 13.789 -13.344 1 95.75 82 VAL A CA 1
ATOM 601 C C . VAL A 1 82 ? 4.117 14.844 -12.578 1 95.75 82 VAL A C 1
ATOM 603 O O . VAL A 1 82 ? 4.09 16.031 -12.93 1 95.75 82 VAL A O 1
ATOM 606 N N . TYR A 1 83 ? 4.895 14.445 -11.617 1 96.56 83 TYR A N 1
ATOM 607 C CA . TYR A 1 83 ? 5.547 15.391 -10.719 1 96.56 83 TYR A CA 1
ATOM 608 C C . TYR A 1 83 ? 6.934 15.758 -11.227 1 96.56 83 TYR A C 1
ATOM 610 O O . TYR A 1 83 ? 7.551 16.703 -10.734 1 96.56 83 TYR A O 1
ATOM 618 N N . GLY A 1 84 ? 7.48 14.961 -12.203 1 94.88 84 GLY A N 1
ATOM 619 C CA . GLY A 1 84 ? 8.711 15.32 -12.891 1 94.88 84 GLY A CA 1
ATOM 620 C C . GLY A 1 84 ? 9.945 15.211 -12.016 1 94.88 84 GLY A C 1
ATOM 621 O O . GLY A 1 84 ? 10.93 15.922 -12.227 1 94.88 84 GLY A O 1
ATOM 622 N N . SER A 1 85 ? 9.898 14.344 -11.031 1 94.5 85 SER A N 1
ATOM 623 C CA . SER A 1 85 ? 11.016 14.203 -10.102 1 94.5 85 SER A CA 1
ATOM 624 C C . SER A 1 85 ? 12.242 13.609 -10.789 1 94.5 85 SER A C 1
ATOM 626 O O . SER A 1 85 ? 12.117 12.711 -11.625 1 94.5 85 SER A O 1
ATOM 628 N N . ARG A 1 86 ? 13.469 14.203 -10.461 1 96.44 86 ARG A N 1
ATOM 629 C CA . ARG A 1 86 ? 14.727 13.625 -10.906 1 96.44 86 ARG A CA 1
ATOM 630 C C . ARG A 1 86 ? 15.227 12.562 -9.93 1 96.44 86 ARG A C 1
ATOM 632 O O . ARG A 1 86 ? 15.906 12.883 -8.953 1 96.44 86 ARG A O 1
ATOM 639 N N . LEU A 1 87 ? 14.945 11.312 -10.258 1 98 87 LEU A N 1
ATOM 640 C CA . LEU A 1 87 ? 15.25 10.211 -9.352 1 98 87 LEU A CA 1
ATOM 641 C C . LEU A 1 87 ? 16.75 10.062 -9.156 1 98 87 LEU A C 1
ATOM 643 O O . LEU A 1 87 ? 17.516 10.211 -10.109 1 98 87 LEU A O 1
ATOM 647 N N . LYS A 1 88 ? 17.188 9.898 -7.961 1 98.06 88 LYS A N 1
ATOM 648 C CA . LYS A 1 88 ? 18.578 9.594 -7.625 1 98.06 88 LYS A CA 1
ATOM 649 C C . LYS A 1 88 ? 18.766 8.102 -7.375 1 98.06 88 LYS A C 1
ATOM 651 O O . LYS A 1 88 ? 18.547 7.617 -6.266 1 98.06 88 LYS A O 1
ATOM 656 N N . LEU A 1 89 ? 19.281 7.398 -8.445 1 98.25 89 LEU A N 1
ATOM 657 C CA . LEU A 1 89 ? 19.312 5.941 -8.375 1 98.25 89 LEU A CA 1
ATOM 658 C C . LEU A 1 89 ? 20.672 5.406 -8.836 1 98.25 89 LEU A C 1
ATOM 660 O O . LEU A 1 89 ? 20.75 4.312 -9.406 1 98.25 89 LEU A O 1
ATOM 664 N N . LYS A 1 90 ? 21.703 6.191 -8.57 1 96.88 90 LYS A N 1
ATOM 665 C CA . LYS A 1 90 ? 23.031 5.758 -9 1 96.88 90 LYS A CA 1
ATOM 666 C C . LYS A 1 90 ? 23.375 4.383 -8.43 1 96.88 90 LYS A C 1
ATOM 668 O O . LYS A 1 90 ? 23.188 4.133 -7.238 1 96.88 90 LYS A O 1
ATOM 673 N N . ASN A 1 91 ? 23.766 3.41 -9.266 1 95.81 91 ASN A N 1
ATOM 674 C CA . ASN A 1 91 ? 24.172 2.043 -8.961 1 95.81 91 ASN A CA 1
ATOM 675 C C . ASN A 1 91 ? 22.984 1.184 -8.539 1 95.81 91 ASN A C 1
ATOM 677 O O . ASN A 1 91 ? 23.156 0.047 -8.094 1 95.81 91 ASN A O 1
ATOM 681 N N . GLY A 1 92 ? 21.797 1.788 -8.641 1 97.81 92 GLY A N 1
ATOM 682 C CA . GLY A 1 92 ? 20.609 1.03 -8.281 1 97.81 92 GLY A CA 1
ATOM 683 C C . GLY A 1 92 ? 20.109 0.136 -9.398 1 97.81 92 GLY A C 1
ATOM 684 O O . GLY A 1 92 ? 20.656 0.161 -10.508 1 97.81 92 GLY A O 1
ATOM 685 N N . LEU A 1 93 ? 19.203 -0.725 -9.078 1 98.81 93 LEU A N 1
ATOM 686 C CA . LEU A 1 93 ? 18.438 -1.518 -10.023 1 98.81 93 LEU A CA 1
ATOM 687 C C . LEU A 1 93 ? 16.969 -1.096 -10.023 1 98.81 93 LEU A C 1
ATOM 689 O O . LEU A 1 93 ? 16.391 -0.854 -8.961 1 98.81 93 LEU A O 1
ATOM 693 N N . HIS A 1 94 ? 16.438 -0.917 -11.188 1 98.88 94 HIS A N 1
ATOM 694 C CA . HIS A 1 94 ? 15.039 -0.548 -11.312 1 98.88 94 HIS A CA 1
ATOM 695 C C . HIS A 1 94 ? 14.266 -1.584 -12.125 1 98.88 94 HIS A C 1
ATOM 697 O O . HIS A 1 94 ? 14.617 -1.868 -13.266 1 98.88 94 HIS A O 1
ATOM 703 N N . PHE A 1 95 ? 13.242 -2.141 -11.523 1 98.94 95 PHE A N 1
ATOM 704 C CA . PHE A 1 95 ? 12.398 -3.127 -12.188 1 98.94 95 PHE A CA 1
ATOM 705 C C . PHE A 1 95 ? 11.055 -2.523 -12.562 1 98.94 95 PHE A C 1
ATOM 707 O O . PHE A 1 95 ? 10.312 -2.057 -11.688 1 98.94 95 PHE A O 1
ATOM 714 N N . THR A 1 96 ? 10.734 -2.494 -13.789 1 98.81 96 THR A N 1
ATOM 715 C CA . THR A 1 96 ? 9.375 -2.213 -14.242 1 98.81 96 THR A CA 1
ATOM 716 C C . THR A 1 96 ? 8.656 -3.502 -14.625 1 98.81 96 THR A C 1
ATOM 718 O O . THR A 1 96 ? 9.203 -4.336 -15.344 1 98.81 96 THR A O 1
ATOM 721 N N . VAL A 1 97 ? 7.504 -3.744 -14.062 1 98.62 97 VAL A N 1
ATOM 722 C CA . VAL A 1 97 ? 6.703 -4.934 -14.328 1 98.62 97 VAL A CA 1
ATOM 723 C C . VAL A 1 97 ? 5.422 -4.539 -15.055 1 98.62 97 VAL A C 1
ATOM 725 O O . VAL A 1 97 ? 4.613 -3.77 -14.531 1 98.62 97 VAL A O 1
ATOM 728 N N . SER A 1 98 ? 5.266 -5 -16.234 1 96.94 98 SER A N 1
ATOM 729 C CA . SER A 1 98 ? 4.125 -4.648 -17.078 1 96.94 98 SER A CA 1
ATOM 730 C C . SER A 1 98 ? 3.893 -5.699 -18.156 1 96.94 98 SER A C 1
ATOM 732 O O . SER A 1 98 ? 4.762 -5.938 -19 1 96.94 98 SER A O 1
ATOM 734 N N . GLN A 1 99 ? 2.736 -6.293 -18.125 1 95.25 99 GLN A N 1
ATOM 735 C CA . GLN A 1 99 ? 2.447 -7.309 -19.141 1 95.25 99 GLN A CA 1
ATOM 736 C C . GLN A 1 99 ? 2.59 -6.742 -20.547 1 95.25 99 GLN A C 1
ATOM 738 O O . GLN A 1 99 ? 3.271 -7.324 -21.391 1 95.25 99 GLN A O 1
ATOM 743 N N . SER A 1 100 ? 2.021 -5.605 -20.812 1 93.5 100 SER A N 1
ATOM 744 C CA . SER A 1 100 ? 1.969 -5.051 -22.156 1 93.5 100 SER A CA 1
ATOM 745 C C . SER A 1 100 ? 3.221 -4.238 -22.469 1 93.5 100 SER A C 1
ATOM 747 O O . SER A 1 100 ? 3.604 -4.102 -23.641 1 93.5 100 SER A O 1
ATOM 749 N N . GLY A 1 101 ? 3.738 -3.611 -21.469 1 95.31 101 GLY A N 1
ATOM 750 C CA . GLY A 1 101 ? 4.875 -2.723 -21.656 1 95.31 101 GLY A CA 1
ATOM 751 C C . GLY A 1 101 ? 4.52 -1.448 -22.391 1 95.31 101 GLY A C 1
ATOM 752 O O . GLY A 1 101 ? 5.387 -0.81 -23 1 95.31 101 GLY A O 1
ATOM 753 N N . ALA A 1 102 ? 3.219 -1.078 -22.328 1 92.81 102 ALA A N 1
ATOM 754 C CA . ALA A 1 102 ? 2.783 0.033 -23.172 1 92.81 102 ALA A CA 1
ATOM 755 C C . ALA A 1 102 ? 2.299 1.205 -22.312 1 92.81 102 ALA A C 1
ATOM 757 O O . ALA A 1 102 ? 2.09 2.307 -22.828 1 92.81 102 ALA A O 1
ATOM 758 N N . SER A 1 103 ? 2.121 1.035 -21.016 1 90.38 103 SER A N 1
ATOM 759 C CA . SER A 1 103 ? 1.62 2.105 -20.156 1 90.38 103 SER A CA 1
ATOM 760 C C . SER A 1 103 ? 2.572 3.297 -20.156 1 90.38 103 SER A C 1
ATOM 762 O O . SER A 1 103 ? 3.732 3.168 -19.75 1 90.38 103 SER A O 1
ATOM 764 N N . SER A 1 104 ? 2.08 4.441 -20.5 1 92.12 104 SER A N 1
ATOM 765 C CA . SER A 1 104 ? 2.9 5.645 -20.594 1 92.12 104 SER A CA 1
ATOM 766 C C . SER A 1 104 ? 3.525 6.004 -19.25 1 92.12 104 SER A C 1
ATOM 768 O O . SER A 1 104 ? 4.684 6.418 -19.203 1 92.12 104 SER A O 1
ATOM 770 N N . ASP A 1 105 ? 2.793 5.859 -18.219 1 92.69 105 ASP A N 1
ATOM 771 C CA . ASP A 1 105 ? 3.299 6.199 -16.891 1 92.69 105 ASP A CA 1
ATOM 772 C C . ASP A 1 105 ? 4.445 5.277 -16.5 1 92.69 105 ASP A C 1
ATOM 774 O O . ASP A 1 105 ? 5.406 5.715 -15.859 1 92.69 105 ASP A O 1
ATOM 778 N N . ILE A 1 106 ? 4.316 4.004 -16.828 1 95.38 106 ILE A N 1
ATOM 779 C CA . ILE A 1 106 ? 5.344 3.031 -16.469 1 95.38 106 ILE A CA 1
ATOM 780 C C . ILE A 1 106 ? 6.586 3.264 -17.328 1 95.38 106 ILE A C 1
ATOM 782 O O . ILE A 1 106 ? 7.715 3.16 -16.844 1 95.38 106 ILE A O 1
ATOM 786 N N . ILE A 1 107 ? 6.359 3.604 -18.578 1 97.06 107 ILE A N 1
ATOM 787 C CA . ILE A 1 107 ? 7.461 3.93 -19.469 1 97.06 107 ILE A CA 1
ATOM 788 C C . ILE A 1 107 ? 8.219 5.145 -18.938 1 97.06 107 ILE A C 1
ATOM 790 O O . ILE A 1 107 ? 9.453 5.137 -18.875 1 97.06 107 ILE A O 1
ATOM 794 N N . ALA A 1 108 ? 7.5 6.125 -18.5 1 96.62 108 ALA A N 1
ATOM 795 C CA . ALA A 1 108 ? 8.102 7.332 -17.953 1 96.62 108 ALA A CA 1
ATOM 796 C C . ALA A 1 108 ? 8.914 7.016 -16.703 1 96.62 108 ALA A C 1
ATOM 798 O O . ALA A 1 108 ? 9.984 7.594 -16.469 1 96.62 108 ALA A O 1
ATOM 799 N N . ALA A 1 109 ? 8.398 6.137 -15.891 1 97.19 109 ALA A N 1
ATOM 800 C CA . ALA A 1 109 ? 9.094 5.742 -14.672 1 97.19 109 ALA A CA 1
ATOM 801 C C . ALA A 1 109 ? 10.43 5.074 -14.992 1 97.19 109 ALA A C 1
ATOM 803 O O . ALA A 1 109 ? 11.445 5.355 -14.352 1 97.19 109 ALA A O 1
ATOM 804 N N . GLN A 1 110 ? 10.414 4.227 -15.977 1 98.44 110 GLN A N 1
ATOM 805 C CA . GLN A 1 110 ? 11.648 3.555 -16.375 1 98.44 110 GLN A CA 1
ATOM 806 C C . GLN A 1 110 ? 12.648 4.547 -16.953 1 98.44 110 GLN A C 1
ATOM 808 O O . GLN A 1 110 ? 13.844 4.477 -16.656 1 98.44 110 GLN A O 1
ATOM 813 N N . GLU A 1 111 ? 12.156 5.434 -17.766 1 98.31 111 GLU A N 1
ATOM 814 C CA . GLU A 1 111 ? 13.023 6.457 -18.344 1 98.31 111 GLU A CA 1
ATOM 815 C C . GLU A 1 111 ? 13.672 7.305 -17.25 1 98.31 111 GLU A C 1
ATOM 817 O O . GLU A 1 111 ? 14.875 7.57 -17.297 1 98.31 111 GLU A O 1
ATOM 822 N N . ALA A 1 112 ? 12.883 7.715 -16.328 1 98.25 112 ALA A N 1
ATOM 823 C CA . ALA A 1 112 ? 13.391 8.523 -15.219 1 98.25 112 ALA A CA 1
ATOM 824 C C . ALA A 1 112 ? 14.414 7.746 -14.398 1 98.25 112 ALA A C 1
ATOM 826 O O . ALA A 1 112 ? 15.422 8.312 -13.953 1 98.25 112 ALA A O 1
ATOM 827 N N . ALA A 1 113 ? 14.164 6.465 -14.18 1 98.62 113 ALA A N 1
ATOM 828 C CA . ALA A 1 113 ? 15.094 5.629 -13.422 1 98.62 113 ALA A CA 1
ATOM 829 C C . ALA A 1 113 ? 16.422 5.488 -14.156 1 98.62 113 ALA A C 1
ATOM 831 O O . ALA A 1 113 ? 17.484 5.574 -13.539 1 98.62 113 ALA A O 1
ATOM 832 N N . LYS A 1 114 ? 16.328 5.266 -15.422 1 98.5 114 LYS A N 1
ATOM 833 C CA . LYS A 1 114 ? 17.531 5.16 -16.25 1 98.5 114 LYS A CA 1
ATOM 834 C C . LYS A 1 114 ? 18.344 6.453 -16.203 1 98.5 114 LYS A C 1
ATOM 836 O O . LYS A 1 114 ? 19.547 6.426 -15.984 1 98.5 114 LYS A O 1
ATOM 841 N N . LYS A 1 115 ? 17.672 7.566 -16.375 1 98.19 115 LYS A N 1
ATOM 842 C CA . LYS A 1 115 ? 18.328 8.875 -16.297 1 98.19 115 LYS A CA 1
ATOM 843 C C . LYS A 1 115 ? 18.922 9.102 -14.914 1 98.19 115 LYS A C 1
ATOM 845 O O . LYS A 1 115 ? 19.938 9.781 -14.781 1 98.19 115 LYS A O 1
ATOM 850 N N . GLY A 1 116 ? 18.297 8.531 -13.93 1 98.25 116 GLY A N 1
ATOM 851 C CA . GLY A 1 116 ? 18.75 8.672 -12.555 1 98.25 116 GLY A CA 1
ATOM 852 C C . GLY A 1 116 ? 19.938 7.801 -12.219 1 98.25 116 GLY A C 1
ATOM 853 O O . GLY A 1 116 ? 20.5 7.887 -11.117 1 98.25 116 GLY A O 1
ATOM 854 N N . GLY A 1 117 ? 20.312 6.855 -13.133 1 98.25 117 GLY A N 1
ATOM 855 C CA . GLY A 1 117 ? 21.547 6.105 -12.961 1 98.25 117 GLY A CA 1
ATOM 856 C C . GLY A 1 117 ? 21.312 4.629 -12.688 1 98.25 117 GLY A C 1
ATOM 857 O O . GLY A 1 117 ? 22.266 3.865 -12.539 1 98.25 117 GLY A O 1
ATOM 858 N N . ALA A 1 118 ? 20.109 4.219 -12.68 1 98.62 118 ALA A N 1
ATOM 859 C CA . ALA A 1 118 ? 19.828 2.816 -12.383 1 98.62 118 ALA A CA 1
ATOM 860 C C . ALA A 1 118 ? 19.984 1.951 -13.633 1 98.62 118 ALA A C 1
ATOM 862 O O . ALA A 1 118 ? 19.766 2.418 -14.75 1 98.62 118 ALA A O 1
ATOM 863 N N . THR A 1 119 ? 20.391 0.696 -13.445 1 98.81 119 THR A N 1
ATOM 864 C CA . THR A 1 119 ? 20.188 -0.319 -14.469 1 98.81 119 THR A CA 1
ATOM 865 C C . THR A 1 119 ? 18.719 -0.725 -14.531 1 98.81 119 THR A C 1
ATOM 867 O O . THR A 1 119 ? 18.125 -1.124 -13.516 1 98.81 119 THR A O 1
ATOM 870 N N . THR A 1 120 ? 18.172 -0.602 -15.68 1 98.88 120 THR A N 1
ATOM 871 C CA . THR A 1 120 ? 16.734 -0.827 -15.805 1 98.88 120 THR A CA 1
ATOM 872 C C . THR A 1 120 ? 16.453 -2.23 -16.328 1 98.88 120 THR A C 1
ATOM 874 O O . THR A 1 120 ? 17.078 -2.678 -17.297 1 98.88 120 THR A O 1
ATOM 877 N N . ILE A 1 121 ? 15.531 -2.955 -15.672 1 98.94 121 ILE A N 1
ATOM 878 C CA . ILE A 1 121 ? 15.07 -4.285 -16.047 1 98.94 121 ILE A CA 1
ATOM 879 C C . ILE A 1 121 ? 13.578 -4.25 -16.344 1 98.94 121 ILE A C 1
ATOM 881 O O . ILE A 1 121 ? 12.773 -3.963 -15.445 1 98.94 121 ILE A O 1
ATOM 885 N N . ALA A 1 122 ? 13.203 -4.492 -17.547 1 98.88 122 ALA A N 1
ATOM 886 C CA . ALA A 1 122 ? 11.789 -4.574 -17.922 1 98.88 122 ALA A CA 1
ATOM 887 C C . ALA A 1 122 ? 11.281 -6.012 -17.828 1 98.88 122 ALA A C 1
ATOM 889 O O . ALA A 1 122 ? 11.766 -6.891 -18.547 1 98.88 122 ALA A O 1
ATOM 890 N N . VAL A 1 123 ? 10.367 -6.273 -16.953 1 98.88 123 VAL A N 1
ATOM 891 C CA . VAL A 1 123 ? 9.672 -7.551 -16.844 1 98.88 123 VAL A CA 1
ATOM 892 C C . VAL A 1 123 ? 8.359 -7.496 -17.641 1 98.88 123 VAL A C 1
ATOM 894 O O . VAL A 1 123 ? 7.367 -6.938 -17.172 1 98.88 123 VAL A O 1
ATOM 897 N N . VAL A 1 124 ? 8.367 -8.109 -18.797 1 98.56 124 VAL A N 1
ATOM 898 C CA . VAL A 1 124 ? 7.25 -7.879 -19.703 1 98.56 124 VAL A CA 1
ATOM 899 C C . VAL A 1 124 ? 6.84 -9.195 -20.359 1 98.56 124 VAL A C 1
ATOM 901 O O . VAL A 1 124 ? 7.633 -10.141 -20.422 1 98.56 124 VAL A O 1
ATOM 904 N N . ASN A 1 125 ? 5.598 -9.211 -20.797 1 97.94 125 ASN A N 1
ATOM 905 C CA . ASN A 1 125 ? 5.129 -10.328 -21.609 1 97.94 125 ASN A CA 1
ATOM 906 C C . ASN A 1 125 ? 5.262 -10.023 -23.094 1 97.94 125 ASN A C 1
ATOM 908 O O . ASN A 1 125 ? 5.523 -10.922 -23.906 1 97.94 125 ASN A O 1
ATOM 912 N N . VAL A 1 126 ? 5.09 -8.766 -23.5 1 97.31 126 VAL A N 1
ATOM 913 C CA . VAL A 1 126 ? 5.246 -8.32 -24.875 1 97.31 126 VAL A CA 1
ATOM 914 C C . VAL A 1 126 ? 6.645 -7.742 -25.078 1 97.31 126 VAL A C 1
ATOM 916 O O . VAL A 1 126 ? 6.859 -6.543 -24.906 1 97.31 126 VAL A O 1
ATOM 919 N N . VAL A 1 127 ? 7.523 -8.477 -25.656 1 97.31 127 VAL A N 1
ATOM 920 C CA . VAL A 1 127 ? 8.938 -8.133 -25.688 1 97.31 127 VAL A CA 1
ATOM 921 C C . VAL A 1 127 ? 9.195 -7.07 -26.75 1 97.31 127 VAL A C 1
ATOM 923 O O . VAL A 1 127 ? 10.258 -6.441 -26.766 1 97.31 127 VAL A O 1
ATOM 926 N N . GLU A 1 128 ? 8.227 -6.836 -27.641 1 96.62 128 GLU A N 1
ATOM 927 C CA . GLU A 1 128 ? 8.359 -5.797 -28.656 1 96.62 128 GLU A CA 1
ATOM 928 C C . GLU A 1 128 ? 7.836 -4.457 -28.141 1 96.62 128 GLU A C 1
ATOM 930 O O . GLU A 1 128 ? 7.84 -3.465 -28.875 1 96.62 128 GLU A O 1
ATOM 935 N N . SER A 1 129 ? 7.461 -4.375 -26.984 1 96.94 129 SER A N 1
ATOM 936 C CA . SER A 1 129 ? 6.84 -3.186 -26.406 1 96.94 129 SER A CA 1
ATOM 937 C C . SER A 1 129 ? 7.859 -2.064 -26.234 1 96.94 129 SER A C 1
ATOM 939 O O . SER A 1 129 ? 9.062 -2.312 -26.188 1 96.94 129 SER A O 1
ATOM 941 N N . PRO A 1 130 ? 7.348 -0.822 -26.062 1 96.94 130 PRO A N 1
ATOM 942 C CA . PRO A 1 130 ? 8.242 0.308 -25.797 1 96.94 130 PRO A CA 1
ATOM 943 C C . PRO A 1 130 ? 9.039 0.139 -24.5 1 96.94 130 PRO A C 1
ATOM 945 O O . PRO A 1 130 ? 10.219 0.497 -24.453 1 96.94 130 PRO A O 1
ATOM 948 N N . LEU A 1 131 ? 8.438 -0.388 -23.562 1 97.56 131 LEU A N 1
ATOM 949 C CA . LEU A 1 131 ? 9.109 -0.599 -22.281 1 97.56 131 LEU A CA 1
ATOM 950 C C . LEU A 1 131 ? 10.312 -1.517 -22.453 1 97.56 131 LEU A C 1
ATOM 952 O O . LEU A 1 131 ? 11.383 -1.247 -21.906 1 97.56 131 LEU A O 1
ATOM 956 N N . ALA A 1 132 ? 10.109 -2.582 -23.172 1 98.25 132 ALA A N 1
ATOM 957 C CA . ALA A 1 132 ? 11.18 -3.543 -23.406 1 98.25 132 ALA A CA 1
ATOM 958 C C . ALA A 1 132 ? 12.305 -2.918 -24.234 1 98.25 132 ALA A C 1
ATOM 960 O O . ALA A 1 132 ? 13.484 -3.115 -23.938 1 98.25 132 ALA A O 1
ATOM 961 N N . ARG A 1 133 ? 11.977 -2.15 -25.188 1 97.88 133 ARG A N 1
ATOM 962 C CA . ARG A 1 133 ? 12.938 -1.56 -26.109 1 97.88 133 ARG A CA 1
ATOM 963 C C . ARG A 1 133 ? 13.898 -0.628 -25.375 1 97.88 133 ARG A C 1
ATOM 965 O O . ARG A 1 133 ? 15.086 -0.57 -25.703 1 97.88 133 ARG A O 1
ATOM 972 N N . ASP A 1 134 ? 13.438 0.042 -24.438 1 97.25 134 ASP A N 1
ATOM 973 C CA . ASP A 1 134 ? 14.211 1.095 -23.781 1 97.25 134 ASP A CA 1
ATOM 974 C C . ASP A 1 134 ? 14.914 0.569 -22.531 1 97.25 134 ASP A C 1
ATOM 976 O O . ASP A 1 134 ? 15.711 1.279 -21.922 1 97.25 134 ASP A O 1
ATOM 980 N N . ALA A 1 135 ? 14.703 -0.64 -22.156 1 98.69 135 ALA A N 1
ATOM 981 C CA . ALA A 1 135 ? 15.297 -1.206 -20.953 1 98.69 135 ALA A CA 1
ATOM 982 C C . ALA A 1 135 ? 16.734 -1.65 -21.203 1 98.69 135 ALA A C 1
ATOM 984 O O . ALA A 1 135 ? 17.109 -1.954 -22.328 1 98.69 135 ALA A O 1
ATOM 985 N N . ASP A 1 136 ? 17.562 -1.647 -20.156 1 98.75 136 ASP A N 1
ATOM 986 C CA . ASP A 1 136 ? 18.906 -2.211 -20.25 1 98.75 136 ASP A CA 1
ATOM 987 C C . ASP A 1 136 ? 18.859 -3.732 -20.359 1 98.75 136 ASP A C 1
ATOM 989 O O . ASP A 1 136 ? 19.703 -4.34 -21.016 1 98.75 136 ASP A O 1
ATOM 993 N N . ILE A 1 137 ? 17.953 -4.367 -19.656 1 98.81 137 ILE A N 1
ATOM 994 C CA . ILE A 1 137 ? 17.734 -5.809 -19.672 1 98.81 137 ILE A CA 1
ATOM 995 C C . ILE A 1 137 ? 16.234 -6.105 -19.797 1 98.81 137 ILE A C 1
ATOM 997 O O . ILE A 1 137 ? 15.414 -5.438 -19.156 1 98.81 137 ILE A O 1
ATOM 1001 N N . VAL A 1 138 ? 15.922 -7.051 -20.609 1 98.88 138 VAL A N 1
ATOM 1002 C CA . VAL A 1 138 ? 14.539 -7.516 -20.734 1 98.88 138 VAL A CA 1
ATOM 1003 C C . VAL A 1 138 ? 14.406 -8.898 -20.109 1 98.88 138 VAL A C 1
ATOM 1005 O O . VAL A 1 138 ? 15.18 -9.812 -20.422 1 98.88 138 VAL A O 1
ATOM 1008 N N . LEU A 1 139 ? 13.547 -9.023 -19.156 1 98.88 139 LEU A N 1
ATOM 1009 C CA . LEU A 1 139 ? 13.125 -10.297 -18.594 1 98.88 139 LEU A CA 1
ATOM 1010 C C . LEU A 1 139 ? 11.742 -10.688 -19.094 1 98.88 139 LEU A C 1
ATOM 1012 O O . LEU A 1 139 ? 10.727 -10.148 -18.641 1 98.88 139 LEU A O 1
ATOM 1016 N N . ALA A 1 140 ? 11.719 -11.617 -20 1 98.75 140 ALA A N 1
ATOM 1017 C CA . ALA A 1 140 ? 10.484 -11.984 -20.688 1 98.75 140 ALA A CA 1
ATOM 1018 C C . ALA A 1 140 ? 9.68 -12.992 -19.875 1 98.75 140 ALA A C 1
ATOM 1020 O O . ALA A 1 140 ? 10.25 -13.898 -19.266 1 98.75 140 ALA A O 1
ATOM 1021 N N . LEU A 1 141 ? 8.375 -12.852 -19.906 1 98.69 141 LEU A N 1
ATOM 1022 C CA . LEU A 1 141 ? 7.516 -13.695 -19.078 1 98.69 141 LEU A CA 1
ATOM 1023 C C . LEU A 1 141 ? 7.133 -14.977 -19.828 1 98.69 141 LEU A C 1
ATOM 1025 O O . LEU A 1 141 ? 6.746 -15.969 -19.203 1 98.69 141 LEU A O 1
ATOM 1029 N N . HIS A 1 142 ? 7.125 -14.93 -21.172 1 98.38 142 HIS A N 1
ATOM 1030 C CA . HIS A 1 142 ? 6.82 -16.078 -22.016 1 98.38 142 HIS A CA 1
ATOM 1031 C C . HIS A 1 142 ? 5.438 -16.641 -21.703 1 98.38 142 HIS A C 1
ATOM 1033 O O . HIS A 1 142 ? 5.234 -17.859 -21.734 1 98.38 142 HIS A O 1
ATOM 1039 N N . ALA A 1 143 ? 4.5 -15.789 -21.25 1 98 143 ALA A N 1
ATOM 1040 C CA . ALA A 1 143 ? 3.182 -16.266 -20.844 1 98 143 ALA A CA 1
ATOM 1041 C C . ALA A 1 143 ? 2.26 -16.438 -22.047 1 98 143 ALA A C 1
ATOM 1043 O O . ALA A 1 143 ? 1.174 -17 -21.938 1 98 143 ALA A O 1
ATOM 1044 N N . GLY A 1 144 ? 2.711 -15.992 -23.234 1 96.56 144 GLY A N 1
ATOM 1045 C CA . GLY A 1 144 ? 1.807 -15.953 -24.375 1 96.56 144 GLY A CA 1
ATOM 1046 C C . GLY A 1 144 ? 0.694 -14.93 -24.219 1 96.56 144 GLY A C 1
ATOM 1047 O O . GLY A 1 144 ? 0.609 -14.25 -23.188 1 96.56 144 GLY A O 1
ATOM 1048 N N . GLU A 1 145 ? -0.081 -14.891 -25.25 1 94.94 145 GLU A N 1
ATOM 1049 C CA . GLU A 1 145 ? -1.184 -13.938 -25.219 1 94.94 145 GLU A CA 1
ATOM 1050 C C . GLU A 1 145 ? -2.166 -14.266 -24.094 1 94.94 145 GLU A C 1
ATOM 1052 O O . GLU A 1 145 ? -2.496 -15.438 -23.875 1 94.94 145 GLU A O 1
ATOM 1057 N N . GLU A 1 146 ? -2.473 -13.352 -23.297 1 95.06 146 GLU A N 1
ATOM 1058 C CA . GLU A 1 146 ? -3.514 -13.414 -22.281 1 95.06 146 GLU A CA 1
ATOM 1059 C C . GLU A 1 146 ? -4.707 -12.539 -22.656 1 95.06 146 GLU A C 1
ATOM 1061 O O . GLU A 1 146 ? -4.602 -11.305 -22.641 1 95.06 146 GLU A O 1
ATOM 1066 N N . LYS A 1 147 ? -5.844 -13.156 -22.891 1 94.81 147 LYS A N 1
ATOM 1067 C CA . LYS A 1 147 ? -6.98 -12.477 -23.5 1 94.81 147 LYS A CA 1
ATOM 1068 C C . LYS A 1 147 ? -7.969 -12 -22.453 1 94.81 147 LYS A C 1
ATOM 1070 O O . LYS A 1 147 ? -8.664 -11 -22.641 1 94.81 147 LYS A O 1
ATOM 1075 N N . SER A 1 148 ? -8.102 -12.773 -21.344 1 95.88 148 SER A N 1
ATOM 1076 C CA . SER A 1 148 ? -8.969 -12.312 -20.266 1 95.88 148 SER A CA 1
ATOM 1077 C C . SER A 1 148 ? -8.516 -10.961 -19.734 1 95.88 148 SER A C 1
ATOM 1079 O O . SER A 1 148 ? -7.312 -10.719 -19.578 1 95.88 148 SER A O 1
ATOM 1081 N N . VAL A 1 149 ? -9.461 -10.078 -19.422 1 94.19 149 VAL A N 1
ATOM 1082 C CA . VAL A 1 149 ? -9.133 -8.781 -18.828 1 94.19 149 VAL A CA 1
ATOM 1083 C C . VAL A 1 149 ? -8.43 -8.992 -17.484 1 94.19 149 VAL A C 1
ATOM 1085 O O . VAL A 1 149 ? -7.445 -8.312 -17.172 1 94.19 149 VAL A O 1
ATOM 1088 N N . ALA A 1 150 ? -8.945 -9.961 -16.734 1 93.62 150 ALA A N 1
ATOM 1089 C CA . ALA A 1 150 ? -8.289 -10.289 -15.469 1 93.62 150 ALA A CA 1
ATOM 1090 C C . ALA A 1 150 ? -7.027 -11.109 -15.711 1 93.62 150 ALA A C 1
ATOM 1092 O O . ALA A 1 150 ? -7.086 -12.211 -16.266 1 93.62 150 ALA A O 1
ATOM 1093 N N . ALA A 1 151 ? -5.945 -10.586 -15.289 1 95.19 151 ALA A N 1
ATOM 1094 C CA . ALA A 1 151 ? -4.668 -11.273 -15.477 1 95.19 151 ALA A CA 1
ATOM 1095 C C . ALA A 1 151 ? -4.512 -12.43 -14.5 1 95.19 151 ALA A C 1
ATOM 1097 O O . ALA A 1 151 ? -4.863 -12.312 -13.32 1 95.19 151 ALA A O 1
ATOM 1098 N N . THR A 1 152 ? -4.047 -13.609 -15 1 97.44 152 THR A N 1
ATOM 1099 C CA . THR A 1 152 ? -3.775 -14.75 -14.141 1 97.44 152 THR A CA 1
ATOM 1100 C C . THR A 1 152 ? -2.398 -15.344 -14.438 1 97.44 152 THR A C 1
ATOM 1102 O O . THR A 1 152 ? -1.424 -15.031 -13.75 1 97.44 152 THR A O 1
ATOM 1105 N N . LYS A 1 153 ? -2.24 -15.914 -15.656 1 98 153 LYS A N 1
ATOM 1106 C CA . LYS A 1 153 ? -0.98 -16.594 -15.953 1 98 153 LYS A CA 1
ATOM 1107 C C . LYS A 1 153 ? 0.168 -15.586 -16.062 1 98 153 LYS A C 1
ATOM 1109 O O . LYS A 1 153 ? 1.306 -15.898 -15.703 1 98 153 LYS A O 1
ATOM 1114 N N . SER A 1 154 ? -0.096 -14.391 -16.531 1 97.88 154 SER A N 1
ATOM 1115 C CA . SER A 1 154 ? 0.964 -13.398 -16.625 1 97.88 154 SER A CA 1
ATOM 1116 C C . SER A 1 154 ? 1.411 -12.953 -15.227 1 97.88 154 SER A C 1
ATOM 1118 O O . SER A 1 154 ? 2.586 -12.641 -15.016 1 97.88 154 SER A O 1
ATOM 1120 N N . PHE A 1 155 ? 0.459 -12.859 -14.312 1 98.62 155 PHE A N 1
ATOM 1121 C CA . PHE A 1 155 ? 0.821 -12.555 -12.93 1 98.62 155 PHE A CA 1
ATOM 1122 C C . PHE A 1 155 ? 1.688 -13.664 -12.344 1 98.62 155 PHE A C 1
ATOM 1124 O O . PHE A 1 155 ? 2.742 -13.391 -11.766 1 98.62 155 PHE A O 1
ATOM 1131 N N . ILE A 1 156 ? 1.244 -14.883 -12.5 1 98.75 156 ILE A N 1
ATOM 1132 C CA . ILE A 1 156 ? 1.983 -16.031 -11.984 1 98.75 156 ILE A CA 1
ATOM 1133 C C . ILE A 1 156 ? 3.391 -16.047 -12.578 1 98.75 156 ILE A C 1
ATOM 1135 O O . ILE A 1 156 ? 4.371 -16.266 -11.867 1 98.75 156 ILE A O 1
ATOM 1139 N N . ALA A 1 157 ? 3.475 -15.789 -13.812 1 98.88 157 ALA A N 1
ATOM 1140 C CA . ALA A 1 157 ? 4.762 -15.75 -14.508 1 98.88 157 ALA A CA 1
ATOM 1141 C C . ALA A 1 157 ? 5.641 -14.625 -13.969 1 98.88 157 ALA A C 1
ATOM 1143 O O . ALA A 1 157 ? 6.852 -14.805 -13.797 1 98.88 157 ALA A O 1
ATOM 1144 N N . SER A 1 158 ? 5.074 -13.453 -13.758 1 98.88 158 SER A N 1
ATOM 1145 C CA . SER A 1 158 ? 5.832 -12.32 -13.242 1 98.88 158 SER A CA 1
ATOM 1146 C C . SER A 1 158 ? 6.449 -12.641 -11.883 1 98.88 158 SER A C 1
ATOM 1148 O O . SER A 1 158 ? 7.621 -12.344 -11.641 1 98.88 158 SER A O 1
ATOM 1150 N N . VAL A 1 159 ? 5.641 -13.281 -11.016 1 98.94 159 VAL A N 1
ATOM 1151 C CA . VAL A 1 159 ? 6.129 -13.625 -9.688 1 98.94 159 VAL A CA 1
ATOM 1152 C C . VAL A 1 159 ? 7.234 -14.672 -9.797 1 98.94 159 VAL A C 1
ATOM 1154 O O . VAL A 1 159 ? 8.258 -14.578 -9.117 1 98.94 159 VAL A O 1
ATOM 1157 N N . ALA A 1 160 ? 7.047 -15.625 -10.648 1 98.88 160 ALA A N 1
ATOM 1158 C CA . ALA A 1 160 ? 8.062 -16.641 -10.859 1 98.88 160 ALA A CA 1
ATOM 1159 C C . ALA A 1 160 ? 9.359 -16.031 -11.391 1 98.88 160 ALA A C 1
ATOM 1161 O O . ALA A 1 160 ? 10.445 -16.359 -10.914 1 98.88 160 ALA A O 1
ATOM 1162 N N . ALA A 1 161 ? 9.266 -15.18 -12.367 1 98.94 161 ALA A N 1
ATOM 1163 C CA . ALA A 1 161 ? 10.43 -14.516 -12.961 1 98.94 161 ALA A CA 1
ATOM 1164 C C . ALA A 1 161 ? 11.203 -13.734 -11.906 1 98.94 161 ALA A C 1
ATOM 1166 O O . ALA A 1 161 ? 12.422 -13.875 -11.797 1 98.94 161 ALA A O 1
ATOM 1167 N N . LEU A 1 162 ? 10.5 -12.93 -11.18 1 98.94 162 LEU A N 1
ATOM 1168 C CA . LEU A 1 162 ? 11.133 -12.102 -10.156 1 98.94 162 LEU A CA 1
ATOM 1169 C C . LEU A 1 162 ? 11.742 -12.969 -9.055 1 98.94 162 LEU A C 1
ATOM 1171 O O . LEU A 1 162 ? 12.789 -12.625 -8.5 1 98.94 162 LEU A O 1
ATOM 1175 N N . SER A 1 163 ? 11.07 -14.102 -8.742 1 98.94 163 SER A N 1
ATOM 1176 C CA . SER A 1 163 ? 11.633 -15.047 -7.785 1 98.94 163 SER A CA 1
ATOM 1177 C C . SER A 1 163 ? 12.93 -15.648 -8.297 1 98.94 163 SER A C 1
ATOM 1179 O O . SER A 1 163 ? 13.852 -15.922 -7.52 1 98.94 163 SER A O 1
ATOM 1181 N N . GLY A 1 164 ? 12.992 -15.891 -9.609 1 98.88 164 GLY A N 1
ATOM 1182 C CA . GLY A 1 164 ? 14.227 -16.344 -10.211 1 98.88 164 GLY A CA 1
ATOM 1183 C C . GLY A 1 164 ? 15.375 -15.367 -10.039 1 98.88 164 GLY A C 1
ATOM 1184 O O . GLY A 1 164 ? 16.5 -15.766 -9.75 1 98.88 164 GLY A O 1
ATOM 1185 N N . VAL A 1 165 ? 15.055 -14.086 -10.18 1 98.88 165 VAL A N 1
ATOM 1186 C CA . VAL A 1 165 ? 16.047 -13.039 -9.961 1 98.88 165 VAL A CA 1
ATOM 1187 C C . VAL A 1 165 ? 16.562 -13.117 -8.523 1 98.88 165 VAL A C 1
ATOM 1189 O O . VAL A 1 165 ? 17.781 -13.047 -8.289 1 98.88 165 VAL A O 1
ATOM 1192 N N . VAL A 1 166 ? 15.664 -13.25 -7.543 1 98.88 166 VAL A N 1
ATOM 1193 C CA . VAL A 1 166 ? 16.047 -13.281 -6.133 1 98.88 166 VAL A CA 1
ATOM 1194 C C . VAL A 1 166 ? 16.906 -14.508 -5.855 1 98.88 166 VAL A C 1
ATOM 1196 O O . VAL A 1 166 ? 17.922 -14.414 -5.164 1 98.88 166 VAL A O 1
ATOM 1199 N N . ALA A 1 167 ? 16.469 -15.672 -6.391 1 98.69 167 ALA A N 1
ATOM 1200 C CA . ALA A 1 167 ? 17.234 -16.906 -6.18 1 98.69 167 ALA A CA 1
ATOM 1201 C C . ALA A 1 167 ? 18.656 -16.766 -6.703 1 98.69 167 ALA A C 1
ATOM 1203 O O . ALA A 1 167 ? 19.609 -17.125 -6.016 1 98.69 167 ALA A O 1
ATOM 1204 N N . ALA A 1 168 ? 18.797 -16.203 -7.871 1 98.56 168 ALA A N 1
ATOM 1205 C CA . ALA A 1 168 ? 20.109 -16.062 -8.5 1 98.56 168 ALA A CA 1
ATOM 1206 C C . ALA A 1 168 ? 20.969 -15.039 -7.754 1 98.56 168 ALA A C 1
ATOM 1208 O O . ALA A 1 168 ? 22.172 -15.219 -7.602 1 98.56 168 ALA A O 1
ATOM 1209 N N . SER A 1 169 ? 20.344 -13.969 -7.312 1 98.38 169 SER A N 1
ATOM 1210 C CA . SER A 1 169 ? 21.078 -12.867 -6.695 1 98.38 169 SER A CA 1
ATOM 1211 C C . SER A 1 169 ? 21.453 -13.195 -5.254 1 98.38 169 SER A C 1
ATOM 1213 O O . SER A 1 169 ? 22.469 -12.719 -4.75 1 98.38 169 SER A O 1
ATOM 1215 N N . SER A 1 170 ? 20.609 -13.93 -4.531 1 97.56 170 SER A N 1
ATOM 1216 C CA . SER A 1 170 ? 20.828 -14.211 -3.115 1 97.56 170 SER A CA 1
ATOM 1217 C C . SER A 1 170 ? 21.641 -15.492 -2.922 1 97.56 170 SER A C 1
ATOM 1219 O O . SER A 1 170 ? 22.234 -15.703 -1.863 1 97.56 170 SER A O 1
ATOM 1221 N N . GLY A 1 171 ? 21.578 -16.391 -3.877 1 96.12 171 GLY A N 1
ATOM 1222 C CA . GLY A 1 171 ? 22.203 -17.688 -3.729 1 96.12 171 GLY A CA 1
ATOM 1223 C C . GLY A 1 171 ? 21.438 -18.609 -2.795 1 96.12 171 GLY A C 1
ATOM 1224 O O . GLY A 1 171 ? 21.984 -19.594 -2.299 1 96.12 171 GLY A O 1
ATOM 1225 N N . ASP A 1 172 ? 20.203 -18.312 -2.545 1 96.31 172 ASP A N 1
ATOM 1226 C CA . ASP A 1 172 ? 19.375 -19.094 -1.648 1 96.31 172 ASP A CA 1
ATOM 1227 C C . ASP A 1 172 ? 19 -20.438 -2.279 1 96.31 172 ASP A C 1
ATOM 1229 O O . ASP A 1 172 ? 18.094 -20.531 -3.098 1 96.31 172 ASP A O 1
ATOM 1233 N N . ALA A 1 173 ? 19.594 -21.516 -1.779 1 96.31 173 ALA A N 1
ATOM 1234 C CA . ALA A 1 173 ? 19.406 -22.844 -2.348 1 96.31 173 ALA A CA 1
ATOM 1235 C C . ALA A 1 173 ? 17.969 -23.328 -2.156 1 96.31 173 ALA A C 1
ATOM 1237 O O . ALA A 1 173 ? 17.438 -24.047 -3.004 1 96.31 173 ALA A O 1
ATOM 1238 N N . GLY A 1 174 ? 17.359 -22.984 -1.037 1 96.94 174 GLY A N 1
ATOM 1239 C CA . GLY A 1 174 ? 15.977 -23.344 -0.796 1 96.94 174 GLY A CA 1
ATOM 1240 C C . GLY A 1 174 ? 15.016 -22.734 -1.797 1 96.94 174 GLY A C 1
ATOM 1241 O O . GLY A 1 174 ? 14.109 -23.406 -2.295 1 96.94 174 GLY A O 1
ATOM 1242 N N . LEU A 1 175 ? 15.281 -21.469 -2.031 1 97.94 175 LEU A N 1
ATOM 1243 C CA . LEU A 1 175 ? 14.445 -20.781 -3.012 1 97.94 175 LEU A CA 1
ATOM 1244 C C . LEU A 1 175 ? 14.664 -21.359 -4.406 1 97.94 175 LEU A C 1
ATOM 1246 O O . LEU A 1 175 ? 13.703 -21.547 -5.16 1 97.94 175 LEU A O 1
ATOM 1250 N N . ARG A 1 176 ? 15.914 -21.641 -4.766 1 97.94 176 ARG A N 1
ATOM 1251 C CA . ARG A 1 176 ? 16.219 -22.25 -6.059 1 97.94 176 ARG A CA 1
ATOM 1252 C C . ARG A 1 176 ? 15.523 -23.594 -6.211 1 97.94 176 ARG A C 1
ATOM 1254 O O . ARG A 1 176 ? 14.922 -23.875 -7.25 1 97.94 176 ARG A O 1
ATOM 1261 N N . GLY A 1 177 ? 15.617 -24.406 -5.176 1 98.12 177 GLY A N 1
ATOM 1262 C CA . GLY A 1 177 ? 14.93 -25.688 -5.203 1 98.12 177 GLY A CA 1
ATOM 1263 C C . GLY A 1 177 ? 13.422 -25.547 -5.324 1 98.12 177 GLY A C 1
ATOM 1264 O O . GLY A 1 177 ? 12.789 -26.297 -6.066 1 98.12 177 GLY A O 1
ATOM 1265 N N . GLY A 1 178 ? 12.852 -24.625 -4.562 1 98.31 178 GLY A N 1
ATOM 1266 C CA . GLY A 1 178 ? 11.422 -24.375 -4.645 1 98.31 178 GLY A CA 1
ATOM 1267 C C . GLY A 1 178 ? 10.969 -23.969 -6.035 1 98.31 178 GLY A C 1
ATOM 1268 O O . GLY A 1 178 ? 9.898 -24.375 -6.492 1 98.31 178 GLY A O 1
ATOM 1269 N N . LEU A 1 179 ? 11.797 -23.156 -6.707 1 98.44 179 LEU A N 1
ATOM 1270 C CA . LEU A 1 179 ? 11.469 -22.703 -8.055 1 98.44 179 LEU A CA 1
ATOM 1271 C C . LEU A 1 179 ? 11.477 -23.891 -9.031 1 98.44 179 LEU A C 1
ATOM 1273 O O . LEU A 1 179 ? 10.641 -23.938 -9.938 1 98.44 179 LEU A O 1
ATOM 1277 N N . GLU A 1 180 ? 12.383 -24.75 -8.852 1 98.12 180 GLU A N 1
ATOM 1278 C CA . GLU A 1 180 ? 12.461 -25.938 -9.703 1 98.12 180 GLU A CA 1
ATOM 1279 C C . GLU A 1 180 ? 11.211 -26.797 -9.547 1 98.12 180 GLU A C 1
ATOM 1281 O O . GLU A 1 180 ? 10.758 -27.422 -10.508 1 98.12 180 GLU A O 1
ATOM 1286 N N . ARG A 1 181 ? 10.625 -26.812 -8.383 1 98.19 181 ARG A N 1
ATOM 1287 C CA . ARG A 1 181 ? 9.469 -27.656 -8.086 1 98.19 181 ARG A CA 1
ATOM 1288 C C . ARG A 1 181 ? 8.172 -26.906 -8.352 1 98.19 181 ARG A C 1
ATOM 1290 O O . ARG A 1 181 ? 7.086 -27.484 -8.328 1 98.19 181 ARG A O 1
ATOM 1297 N N . LEU A 1 182 ? 8.273 -25.625 -8.609 1 98.25 182 LEU A N 1
ATOM 1298 C CA . LEU A 1 182 ? 7.105 -24.75 -8.68 1 98.25 182 LEU A CA 1
ATOM 1299 C C . LEU A 1 182 ? 6.16 -25.203 -9.797 1 98.25 182 LEU A C 1
ATOM 1301 O O . LEU A 1 182 ? 4.949 -25.297 -9.578 1 98.25 182 LEU A O 1
ATOM 1305 N N . PRO A 1 183 ? 6.66 -25.547 -11.062 1 98.12 183 PRO A N 1
ATOM 1306 C CA . PRO A 1 183 ? 5.73 -25.969 -12.109 1 98.12 183 PRO A CA 1
ATOM 1307 C C . PRO A 1 183 ? 4.902 -27.188 -11.711 1 98.12 183 PRO A C 1
ATOM 1309 O O . PRO A 1 183 ? 3.689 -27.203 -11.93 1 98.12 183 PRO A O 1
ATOM 1312 N N . GLU A 1 184 ? 5.531 -28.078 -11.094 1 97.38 184 GLU A N 1
ATOM 1313 C CA . GLU A 1 184 ? 4.836 -29.297 -10.664 1 97.38 184 GLU A CA 1
ATOM 1314 C C . GLU A 1 184 ? 3.83 -28.984 -9.555 1 97.38 184 GLU A C 1
ATOM 1316 O O . GLU A 1 184 ? 2.723 -29.531 -9.547 1 97.38 184 GLU A O 1
ATOM 1321 N N . ALA A 1 185 ? 4.242 -28.172 -8.609 1 96.25 185 ALA A N 1
ATOM 1322 C CA . ALA A 1 185 ? 3.346 -27.797 -7.516 1 96.25 185 ALA A CA 1
ATOM 1323 C C . ALA A 1 185 ? 2.113 -27.062 -8.047 1 96.25 185 ALA A C 1
ATOM 1325 O O . ALA A 1 185 ? 0.997 -27.297 -7.578 1 96.25 185 ALA A O 1
ATOM 1326 N N . LEU A 1 186 ? 2.299 -26.141 -9 1 96.19 186 LEU A N 1
ATOM 1327 C CA . LEU A 1 186 ? 1.191 -25.422 -9.617 1 96.19 186 LEU A CA 1
ATOM 1328 C C . LEU A 1 186 ? 0.224 -26.391 -10.297 1 96.19 186 LEU A C 1
ATOM 1330 O O . LEU A 1 186 ? -0.992 -26.188 -10.258 1 96.19 186 LEU A O 1
ATOM 1334 N N . ALA A 1 187 ? 0.766 -27.438 -10.891 1 94.69 187 ALA A N 1
ATOM 1335 C CA . ALA A 1 187 ? -0.044 -28.391 -11.641 1 94.69 187 ALA A CA 1
ATOM 1336 C C . ALA A 1 187 ? -0.8 -29.328 -10.695 1 94.69 187 ALA A C 1
ATOM 1338 O O . ALA A 1 187 ? -1.854 -29.859 -11.047 1 94.69 187 ALA A O 1
ATOM 1339 N N . ALA A 1 188 ? -0.327 -29.5 -9.484 1 90.88 188 ALA A N 1
ATOM 1340 C CA . ALA A 1 188 ? -0.868 -30.469 -8.539 1 90.88 188 ALA A CA 1
ATOM 1341 C C . ALA A 1 188 ? -2.051 -29.891 -7.77 1 90.88 188 ALA A C 1
ATOM 1343 O O . ALA A 1 188 ? -2.74 -30.609 -7.043 1 90.88 188 ALA A O 1
ATOM 1344 N N . THR A 1 189 ? -2.303 -28.656 -7.887 1 80 189 THR A N 1
ATOM 1345 C CA . THR A 1 189 ? -3.35 -28.031 -7.09 1 80 189 THR A CA 1
ATOM 1346 C C . THR A 1 189 ? -4.727 -28.531 -7.508 1 80 189 THR A C 1
ATOM 1348 O O . THR A 1 189 ? -5.035 -28.609 -8.703 1 80 189 THR A O 1
ATOM 1351 N N . ARG A 1 190 ? -5.469 -29.172 -6.445 1 72.56 190 ARG A N 1
ATOM 1352 C CA . ARG A 1 190 ? -6.766 -29.797 -6.711 1 72.56 190 ARG A CA 1
ATOM 1353 C C . ARG A 1 190 ? -7.891 -29.016 -6.035 1 72.56 190 ARG A C 1
ATOM 1355 O O . ARG A 1 190 ? -7.68 -28.391 -4.996 1 72.56 190 ARG A O 1
ATOM 1362 N N . PRO A 1 191 ? -9.016 -29.062 -6.684 1 65 191 PRO A N 1
ATOM 1363 C CA . PRO A 1 191 ? -10.156 -28.281 -6.215 1 65 191 PRO A CA 1
ATOM 1364 C C . PRO A 1 191 ? -10.875 -28.938 -5.039 1 65 191 PRO A C 1
ATOM 1366 O O . PRO A 1 191 ? -12.109 -28.906 -4.973 1 65 191 PRO A O 1
ATOM 1369 N N . GLU A 1 192 ? -10.195 -29.484 -4.113 1 70.88 192 GLU A N 1
ATOM 1370 C CA . GLU A 1 192 ? -10.977 -30.094 -3.043 1 70.88 192 GLU A CA 1
ATOM 1371 C C . GLU A 1 192 ? -11.484 -29.047 -2.062 1 70.88 192 GLU A C 1
ATOM 1373 O O . GLU A 1 192 ? -10.789 -28.062 -1.768 1 70.88 192 GLU A O 1
ATOM 1378 N N . GLY A 1 193 ? -12.672 -29.188 -1.594 1 75.12 193 GLY A N 1
ATOM 1379 C CA . GLY A 1 193 ? -13.273 -28.344 -0.563 1 75.12 193 GLY A CA 1
ATOM 1380 C C . GLY A 1 193 ? -13.703 -26.984 -1.07 1 75.12 193 GLY A C 1
ATOM 1381 O O . GLY A 1 193 ? -13.977 -26.078 -0.279 1 75.12 193 GLY A O 1
ATOM 1382 N N . ARG A 1 194 ? -13.906 -26.906 -2.314 1 86.81 194 ARG A N 1
ATOM 1383 C CA . ARG A 1 194 ? -14.117 -25.609 -2.924 1 86.81 194 ARG A CA 1
ATOM 1384 C C . ARG A 1 194 ? -15.57 -25.156 -2.771 1 86.81 194 ARG A C 1
ATOM 1386 O O . ARG A 1 194 ? -15.859 -23.953 -2.756 1 86.81 194 ARG A O 1
ATOM 1393 N N . GLU A 1 195 ? -16.422 -26.062 -2.58 1 88.5 195 GLU A N 1
ATOM 1394 C CA . GLU A 1 195 ? -17.844 -25.703 -2.617 1 88.5 195 GLU A CA 1
ATOM 1395 C C . GLU A 1 195 ? -18.219 -24.781 -1.462 1 88.5 195 GLU A C 1
ATOM 1397 O O . GLU A 1 195 ? -18.906 -23.781 -1.659 1 88.5 195 GLU A O 1
ATOM 1402 N N . VAL A 1 196 ? -17.781 -25.109 -0.312 1 89.75 196 VAL A N 1
ATOM 1403 C CA . VAL A 1 196 ? -18.141 -24.312 0.86 1 89.75 196 VAL A CA 1
ATOM 1404 C C . VAL A 1 196 ? -17.531 -22.922 0.735 1 89.75 196 VAL A C 1
ATOM 1406 O O . VAL A 1 196 ? -18.156 -21.922 1.093 1 89.75 196 VAL A O 1
ATOM 1409 N N . VAL A 1 197 ? -16.375 -22.859 0.243 1 93.62 197 VAL A N 1
ATOM 1410 C CA . VAL A 1 197 ? -15.688 -21.578 0.062 1 93.62 197 VAL A CA 1
ATOM 1411 C C . VAL A 1 197 ? -16.391 -20.766 -1.026 1 93.62 197 VAL A C 1
ATOM 1413 O O . VAL A 1 197 ? -16.578 -19.562 -0.88 1 93.62 197 VAL A O 1
ATOM 1416 N N . GLU A 1 198 ? -16.781 -21.438 -2.078 1 95.88 198 GLU A N 1
ATOM 1417 C CA . GLU A 1 198 ? -17.5 -20.766 -3.154 1 95.88 198 GLU A CA 1
ATOM 1418 C C . GLU A 1 198 ? -18.812 -20.172 -2.646 1 95.88 198 GLU A C 1
ATOM 1420 O O . GLU A 1 198 ? -19.188 -19.062 -3.027 1 95.88 198 GLU A O 1
ATOM 1425 N N . ASN A 1 199 ? -19.484 -20.922 -1.787 1 95.94 199 ASN A N 1
ATOM 1426 C CA . ASN A 1 199 ? -20.734 -20.438 -1.229 1 95.94 199 ASN A CA 1
ATOM 1427 C C . ASN A 1 199 ? -20.516 -19.203 -0.353 1 95.94 199 ASN A C 1
ATOM 1429 O O . ASN A 1 199 ? -21.297 -18.266 -0.4 1 95.94 199 ASN A O 1
ATOM 1433 N N . LEU A 1 200 ? -19.516 -19.297 0.409 1 95.94 200 LEU A N 1
ATOM 1434 C CA . LEU A 1 200 ? -19.188 -18.156 1.268 1 95.94 200 LEU A CA 1
ATOM 1435 C C . LEU A 1 200 ? -18.922 -16.906 0.438 1 95.94 200 LEU A C 1
ATOM 1437 O O . LEU A 1 200 ? -19.469 -15.844 0.726 1 95.94 200 LEU A O 1
ATOM 1441 N N . LEU A 1 201 ? -18.156 -17.016 -0.592 1 97.25 201 LEU A N 1
ATOM 1442 C CA . LEU A 1 201 ? -17.781 -15.875 -1.413 1 97.25 201 LEU A CA 1
ATOM 1443 C C . LEU A 1 201 ? -18.938 -15.43 -2.297 1 97.25 201 LEU A C 1
ATOM 1445 O O . LEU A 1 201 ? -19.078 -14.25 -2.609 1 97.25 201 LEU A O 1
ATOM 1449 N N . PHE A 1 202 ? -19.766 -16.375 -2.678 1 97.75 202 PHE A N 1
ATOM 1450 C CA . PHE A 1 202 ? -20.938 -16.047 -3.482 1 97.75 202 PHE A CA 1
ATOM 1451 C C . PHE A 1 202 ? -21.828 -15.031 -2.764 1 97.75 202 PHE A C 1
ATOM 1453 O O . PHE A 1 202 ? -22.375 -14.133 -3.393 1 97.75 202 PHE A O 1
ATOM 1460 N N . ASN A 1 203 ? -21.891 -15.164 -1.52 1 96.62 203 ASN A N 1
ATOM 1461 C CA . ASN A 1 203 ? -22.797 -14.336 -0.734 1 96.62 203 ASN A CA 1
ATOM 1462 C C . ASN A 1 203 ? -22.094 -13.102 -0.179 1 96.62 203 ASN A C 1
ATOM 1464 O O . ASN A 1 203 ? -22.719 -12.242 0.432 1 96.62 203 ASN A O 1
ATOM 1468 N N . ALA A 1 204 ? -20.828 -12.992 -0.4 1 96.31 204 ALA A N 1
ATOM 1469 C CA . ALA A 1 204 ? -20.047 -11.922 0.211 1 96.31 204 ALA A CA 1
ATOM 1470 C C . ALA A 1 204 ? -20.188 -10.617 -0.57 1 96.31 204 ALA A C 1
ATOM 1472 O O . ALA A 1 204 ? -20.125 -10.617 -1.802 1 96.31 204 ALA A O 1
ATOM 1473 N N . ARG A 1 205 ? -20.391 -9.547 0.18 1 94.56 205 ARG A N 1
ATOM 1474 C CA . ARG A 1 205 ? -20.328 -8.203 -0.39 1 94.56 205 ARG A CA 1
ATOM 1475 C C . ARG A 1 205 ? -19.016 -7.512 -0.008 1 94.56 205 ARG A C 1
ATOM 1477 O O . ARG A 1 205 ? -18.578 -6.59 -0.696 1 94.56 205 ARG A O 1
ATOM 1484 N N . SER A 1 206 ? -18.547 -7.914 1.096 1 97.38 206 SER A N 1
ATOM 1485 C CA . SER A 1 206 ? -17.25 -7.484 1.629 1 97.38 206 SER A CA 1
ATOM 1486 C C . SER A 1 206 ? -16.344 -8.672 1.913 1 97.38 206 SER A C 1
ATOM 1488 O O . SER A 1 206 ? -16.812 -9.75 2.287 1 97.38 206 SER A O 1
ATOM 1490 N N . LEU A 1 207 ? -15.07 -8.43 1.708 1 98.44 207 LEU A N 1
ATOM 1491 C CA . LEU A 1 207 ? -14.102 -9.5 1.887 1 98.44 207 LEU A CA 1
ATOM 1492 C C . LEU A 1 207 ? -12.742 -8.945 2.295 1 98.44 207 LEU A C 1
ATOM 1494 O O . LEU A 1 207 ? -12.258 -7.977 1.704 1 98.44 207 LEU A O 1
ATOM 1498 N N . TYR A 1 208 ? -12.188 -9.461 3.346 1 98.62 208 TYR A N 1
ATOM 1499 C CA . TYR A 1 208 ? -10.766 -9.242 3.594 1 98.62 208 TYR A CA 1
ATOM 1500 C C . TYR A 1 208 ? -9.938 -10.43 3.129 1 98.62 208 TYR A C 1
ATOM 1502 O O . TYR A 1 208 ? -10.352 -11.586 3.277 1 98.62 208 TYR A O 1
ATOM 1510 N N . THR A 1 209 ? -8.875 -10.164 2.486 1 98.62 209 THR A N 1
ATOM 1511 C CA . THR A 1 209 ? -7.84 -11.156 2.252 1 98.62 209 THR A CA 1
ATOM 1512 C C . THR A 1 209 ? -6.602 -10.859 3.098 1 98.62 209 THR A C 1
ATOM 1514 O O . THR A 1 209 ? -6.344 -9.703 3.443 1 98.62 209 THR A O 1
ATOM 1517 N N . GLY A 1 210 ? -5.875 -11.938 3.479 1 98 210 GLY A N 1
ATOM 1518 C CA . GLY A 1 210 ? -4.801 -11.688 4.422 1 98 210 GLY A CA 1
ATOM 1519 C C . GLY A 1 210 ? -3.625 -12.633 4.254 1 98 210 GLY A C 1
ATOM 1520 O O . GLY A 1 210 ? -3.787 -13.758 3.783 1 98 210 GLY A O 1
ATOM 1521 N N . GLY A 1 211 ? -2.506 -12.203 4.621 1 97.38 211 GLY A N 1
ATOM 1522 C CA . GLY A 1 211 ? -1.229 -12.898 4.676 1 97.38 211 GLY A CA 1
ATOM 1523 C C . GLY A 1 211 ? -0.078 -12 5.094 1 97.38 211 GLY A C 1
ATOM 1524 O O . GLY A 1 211 ? -0.238 -10.781 5.191 1 97.38 211 GLY A O 1
ATOM 1525 N N . ARG A 1 212 ? 1.045 -12.633 5.418 1 97 212 ARG A N 1
ATOM 1526 C CA . ARG A 1 212 ? 2.232 -11.867 5.793 1 97 212 ARG A CA 1
ATOM 1527 C C . ARG A 1 212 ? 3.383 -12.133 4.832 1 97 212 ARG A C 1
ATOM 1529 O O . ARG A 1 212 ? 3.473 -13.219 4.25 1 97 212 ARG A O 1
ATOM 1536 N N . GLY A 1 213 ? 4.277 -11.148 4.684 1 97.31 213 GLY A N 1
ATOM 1537 C CA . GLY A 1 213 ? 5.395 -11.32 3.77 1 97.31 213 GLY A CA 1
ATOM 1538 C C . GLY A 1 213 ? 4.961 -11.516 2.328 1 97.31 213 GLY A C 1
ATOM 1539 O O . GLY A 1 213 ? 4.172 -10.734 1.798 1 97.31 213 GLY A O 1
ATOM 1540 N N . THR A 1 214 ? 5.473 -12.586 1.709 1 98.38 214 THR A N 1
ATOM 1541 C CA . THR A 1 214 ? 5.113 -12.859 0.323 1 98.38 214 THR A CA 1
ATOM 1542 C C . THR A 1 214 ? 3.631 -13.211 0.209 1 98.38 214 THR A C 1
ATOM 1544 O O . THR A 1 214 ? 2.994 -12.914 -0.803 1 98.38 214 THR A O 1
ATOM 1547 N N . ALA A 1 215 ? 3.08 -13.742 1.249 1 98.44 215 ALA A N 1
ATOM 1548 C CA . ALA A 1 215 ? 1.659 -14.078 1.249 1 98.44 215 ALA A CA 1
ATOM 1549 C C . ALA A 1 215 ? 0.798 -12.82 1.242 1 98.44 215 ALA A C 1
ATOM 1551 O O . ALA A 1 215 ? -0.326 -12.836 0.736 1 98.44 215 ALA A O 1
ATOM 1552 N N . PHE A 1 216 ? 1.309 -11.75 1.819 1 98.5 216 PHE A N 1
ATOM 1553 C CA . PHE A 1 216 ? 0.58 -10.484 1.737 1 98.5 216 PHE A CA 1
ATOM 1554 C C . PHE A 1 216 ? 0.443 -10.031 0.289 1 98.5 216 PHE A C 1
ATOM 1556 O O . PHE A 1 216 ? -0.629 -9.594 -0.13 1 98.5 216 PHE A O 1
ATOM 1563 N N . ALA A 1 217 ? 1.542 -10.141 -0.473 1 98.75 217 ALA A N 1
ATOM 1564 C CA . ALA A 1 217 ? 1.492 -9.781 -1.889 1 98.75 217 ALA A CA 1
ATOM 1565 C C . ALA A 1 217 ? 0.431 -10.594 -2.625 1 98.75 217 ALA A C 1
ATOM 1567 O O . ALA A 1 217 ? -0.305 -10.062 -3.455 1 98.75 217 ALA A O 1
ATOM 1568 N N . ILE A 1 218 ? 0.31 -11.797 -2.299 1 98.81 218 ILE A N 1
ATOM 1569 C CA . ILE A 1 218 ? -0.663 -12.688 -2.926 1 98.81 218 ILE A CA 1
ATOM 1570 C C . ILE A 1 218 ? -2.072 -12.305 -2.477 1 98.81 218 ILE A C 1
ATOM 1572 O O . ILE A 1 218 ? -3.021 -12.383 -3.26 1 98.81 218 ILE A O 1
ATOM 1576 N N . SER A 1 219 ? -2.191 -11.914 -1.232 1 98.81 219 SER A N 1
ATOM 1577 C CA . SER A 1 219 ? -3.48 -11.453 -0.731 1 98.81 219 SER A CA 1
ATOM 1578 C C . SER A 1 219 ? -3.957 -10.219 -1.492 1 98.81 219 SER A C 1
ATOM 1580 O O . SER A 1 219 ? -5.156 -10.055 -1.724 1 98.81 219 SER A O 1
ATOM 1582 N N . LEU A 1 220 ? -3.008 -9.344 -1.827 1 98.75 220 LEU A N 1
ATOM 1583 C CA . LEU A 1 220 ? -3.35 -8.172 -2.631 1 98.75 220 LEU A CA 1
ATOM 1584 C C . LEU A 1 220 ? -3.951 -8.594 -3.969 1 98.75 220 LEU A C 1
ATOM 1586 O O . LEU A 1 220 ? -4.98 -8.055 -4.387 1 98.75 220 LEU A O 1
ATOM 1590 N N . GLU A 1 221 ? -3.346 -9.523 -4.586 1 98.75 221 GLU A N 1
ATOM 1591 C CA . GLU A 1 221 ? -3.809 -10.031 -5.875 1 98.75 221 GLU A CA 1
ATOM 1592 C C . GLU A 1 221 ? -5.18 -10.695 -5.75 1 98.75 221 GLU A C 1
ATOM 1594 O O . GLU A 1 221 ? -6.047 -10.5 -6.598 1 98.75 221 GLU A O 1
ATOM 1599 N N . ALA A 1 222 ? -5.348 -11.445 -4.707 1 98.69 222 ALA A N 1
ATOM 1600 C CA . ALA A 1 222 ? -6.629 -12.102 -4.477 1 98.69 222 ALA A CA 1
ATOM 1601 C C . ALA A 1 222 ? -7.75 -11.078 -4.305 1 98.69 222 ALA A C 1
ATOM 1603 O O . ALA A 1 222 ? -8.836 -11.242 -4.867 1 98.69 222 ALA A O 1
ATOM 1604 N N . ALA A 1 223 ? -7.496 -10.055 -3.523 1 98.69 223 ALA A N 1
ATOM 1605 C CA . ALA A 1 223 ? -8.492 -9 -3.324 1 98.69 223 ALA A CA 1
ATOM 1606 C C . ALA A 1 223 ? -8.844 -8.328 -4.645 1 98.69 223 ALA A C 1
ATOM 1608 O O . ALA A 1 223 ? -10.016 -8.031 -4.902 1 98.69 223 ALA A O 1
ATOM 1609 N N . LEU A 1 224 ? -7.852 -8.086 -5.461 1 98.25 224 LEU A N 1
ATOM 1610 C CA . LEU A 1 224 ? -8.102 -7.441 -6.75 1 98.25 224 LEU A CA 1
ATOM 1611 C C . LEU A 1 224 ? -8.992 -8.312 -7.629 1 98.25 224 LEU A C 1
ATOM 1613 O O . LEU A 1 224 ? -9.93 -7.805 -8.258 1 98.25 224 LEU A O 1
ATOM 1617 N N . LYS A 1 225 ? -8.75 -9.578 -7.684 1 98.06 225 LYS A N 1
ATOM 1618 C CA . LYS A 1 225 ? -9.555 -10.469 -8.523 1 98.06 225 LYS A CA 1
ATOM 1619 C C . LYS A 1 225 ? -11 -10.523 -8.039 1 98.06 225 LYS A C 1
ATOM 1621 O O . LYS A 1 225 ? -11.922 -10.625 -8.844 1 98.06 225 LYS A O 1
ATOM 1626 N N . ALA A 1 226 ? -11.156 -10.531 -6.715 1 98.31 226 ALA A N 1
ATOM 1627 C CA . ALA A 1 226 ? -12.516 -10.516 -6.184 1 98.31 226 ALA A CA 1
ATOM 1628 C C . ALA A 1 226 ? -13.266 -9.258 -6.633 1 98.31 226 ALA A C 1
ATOM 1630 O O . ALA A 1 226 ? -14.438 -9.328 -7.012 1 98.31 226 ALA A O 1
ATOM 1631 N N . LYS A 1 227 ? -12.586 -8.102 -6.582 1 97.62 227 LYS A N 1
ATOM 1632 C CA . LYS A 1 227 ? -13.195 -6.852 -7.02 1 97.62 227 LYS A CA 1
ATOM 1633 C C . LYS A 1 227 ? -13.484 -6.871 -8.516 1 97.62 227 LYS A C 1
ATOM 1635 O O . LYS A 1 227 ? -14.617 -6.652 -8.945 1 97.62 227 LYS A O 1
ATOM 1640 N N . GLU A 1 228 ? -12.523 -7.281 -9.297 1 95.88 228 GLU A N 1
ATOM 1641 C CA . GLU A 1 228 ? -12.562 -7.184 -10.75 1 95.88 228 GLU A CA 1
ATOM 1642 C C . GLU A 1 228 ? -13.594 -8.141 -11.344 1 95.88 228 GLU A C 1
ATOM 1644 O O . GLU A 1 228 ? -14.273 -7.809 -12.32 1 95.88 228 GLU A O 1
ATOM 1649 N N . THR A 1 229 ? -13.695 -9.32 -10.766 1 96.81 229 THR A N 1
ATOM 1650 C CA . THR A 1 229 ? -14.453 -10.344 -11.461 1 96.81 229 THR A CA 1
ATOM 1651 C C . THR A 1 229 ? -15.773 -10.633 -10.75 1 96.81 229 THR A C 1
ATOM 1653 O O . THR A 1 229 ? -16.812 -10.836 -11.391 1 96.81 229 THR A O 1
ATOM 1656 N N . ALA A 1 230 ? -15.758 -10.562 -9.438 1 97.25 230 ALA A N 1
ATOM 1657 C CA . ALA A 1 230 ? -16.906 -11.062 -8.711 1 97.25 230 ALA A CA 1
ATOM 1658 C C . ALA A 1 230 ? -17.688 -9.922 -8.047 1 97.25 230 ALA A C 1
ATOM 1660 O O . ALA A 1 230 ? -18.641 -10.164 -7.301 1 97.25 230 ALA A O 1
ATOM 1661 N N . ASN A 1 231 ? -17.25 -8.727 -8.266 1 96.25 231 ASN A N 1
ATOM 1662 C CA . ASN A 1 231 ? -17.938 -7.559 -7.73 1 96.25 231 ASN A CA 1
ATOM 1663 C C . ASN A 1 231 ? -18.031 -7.609 -6.211 1 96.25 231 ASN A C 1
ATOM 1665 O O . ASN A 1 231 ? -19.062 -7.262 -5.637 1 96.25 231 ASN A O 1
ATOM 1669 N N . ILE A 1 232 ? -17.016 -8.078 -5.562 1 97.88 232 ILE A N 1
ATOM 1670 C CA . ILE A 1 232 ? -16.891 -8.102 -4.109 1 97.88 232 ILE A CA 1
ATOM 1671 C C . ILE A 1 232 ? -15.922 -7.012 -3.656 1 97.88 232 ILE A C 1
ATOM 1673 O O . ILE A 1 232 ? -14.789 -6.938 -4.145 1 97.88 232 ILE A O 1
ATOM 1677 N N . HIS A 1 233 ? -16.344 -6.074 -2.811 1 98.25 233 HIS A N 1
ATOM 1678 C CA . HIS A 1 233 ? -15.398 -5.129 -2.229 1 98.25 233 HIS A CA 1
ATOM 1679 C C . HIS A 1 233 ? -14.391 -5.836 -1.326 1 98.25 233 HIS A C 1
ATOM 1681 O O . HIS A 1 233 ? -14.656 -6.035 -0.137 1 98.25 233 HIS A O 1
ATOM 1687 N N . ALA A 1 234 ? -13.25 -6.148 -1.889 1 98.56 234 ALA A N 1
ATOM 1688 C CA . ALA A 1 234 ? -12.234 -6.938 -1.196 1 98.56 234 ALA A CA 1
ATOM 1689 C C . ALA A 1 234 ? -10.984 -6.102 -0.922 1 98.56 234 ALA A C 1
ATOM 1691 O O . ALA A 1 234 ? -10.531 -5.344 -1.785 1 98.56 234 ALA A O 1
ATOM 1692 N N . GLU A 1 235 ? -10.5 -6.211 0.225 1 98.5 235 GLU A N 1
ATOM 1693 C CA . GLU A 1 235 ? -9.32 -5.469 0.666 1 98.5 235 GLU A CA 1
ATOM 1694 C C . GLU A 1 235 ? -8.32 -6.387 1.36 1 98.5 235 GLU A C 1
ATOM 1696 O O . GLU A 1 235 ? -8.703 -7.266 2.135 1 98.5 235 GLU A O 1
ATOM 1701 N N . ALA A 1 236 ? -7.043 -6.164 1.031 1 98.5 236 ALA A N 1
ATOM 1702 C CA . ALA A 1 236 ? -5.992 -7.012 1.582 1 98.5 236 ALA A CA 1
ATOM 1703 C C . ALA A 1 236 ? -5.277 -6.32 2.738 1 98.5 236 ALA A C 1
ATOM 1705 O O . ALA A 1 236 ? -5.035 -5.113 2.693 1 98.5 236 ALA A O 1
ATOM 1706 N N . PHE A 1 237 ? -4.867 -7.129 3.738 1 97.31 237 PHE A N 1
ATOM 1707 C CA . PHE A 1 237 ? -4.051 -6.676 4.855 1 97.31 237 PHE A CA 1
ATOM 1708 C C . PHE A 1 237 ? -3.021 -7.738 5.234 1 97.31 237 PHE A C 1
ATOM 1710 O O . PHE A 1 237 ? -3.27 -8.93 5.078 1 97.31 237 PHE A O 1
ATOM 1717 N N . SER A 1 238 ? -1.858 -7.199 5.695 1 96.31 238 SER A N 1
ATOM 1718 C CA . SER A 1 238 ? -1.112 -8.133 6.527 1 96.31 238 SER A CA 1
ATOM 1719 C C . SER A 1 238 ? -1.933 -8.57 7.738 1 96.31 238 SER A C 1
ATOM 1721 O O . SER A 1 238 ? -2.682 -7.777 8.305 1 96.31 238 SER A O 1
ATOM 1723 N N . LEU A 1 239 ? -1.767 -9.82 8.133 1 94.31 239 LEU A N 1
ATOM 1724 C CA . LEU A 1 239 ? -2.555 -10.289 9.266 1 94.31 239 LEU A CA 1
ATOM 1725 C C . LEU A 1 239 ? -2.209 -9.508 10.531 1 94.31 239 LEU A C 1
ATOM 1727 O O . LEU A 1 239 ? -3.055 -9.344 11.414 1 94.31 239 LEU A O 1
ATOM 1731 N N . ALA A 1 240 ? -0.991 -8.969 10.578 1 90.5 240 ALA A N 1
ATOM 1732 C CA . ALA A 1 240 ? -0.625 -8.094 11.695 1 90.5 240 ALA A CA 1
ATOM 1733 C C . ALA A 1 240 ? -1.437 -6.805 11.664 1 90.5 240 ALA A C 1
ATOM 1735 O O . ALA A 1 240 ? -1.925 -6.348 12.695 1 90.5 240 ALA A O 1
ATOM 1736 N N . GLU A 1 241 ? -1.558 -6.227 10.508 1 90.38 241 GLU A N 1
ATOM 1737 C CA . GLU A 1 241 ? -2.27 -4.965 10.336 1 90.38 241 GLU A CA 1
ATOM 1738 C C . GLU A 1 241 ? -3.771 -5.148 10.523 1 90.38 241 GLU A C 1
ATOM 1740 O O . GLU A 1 241 ? -4.465 -4.234 10.977 1 90.38 241 GLU A O 1
ATOM 1745 N N . LEU A 1 242 ? -4.27 -6.305 10.164 1 91.31 242 LEU A N 1
ATOM 1746 C CA . LEU A 1 242 ? -5.695 -6.594 10.281 1 91.31 242 LEU A CA 1
ATOM 1747 C C . LEU A 1 242 ? -6.141 -6.551 11.734 1 91.31 242 LEU A C 1
ATOM 1749 O O . LEU A 1 242 ? -7.316 -6.32 12.023 1 91.31 242 LEU A O 1
AT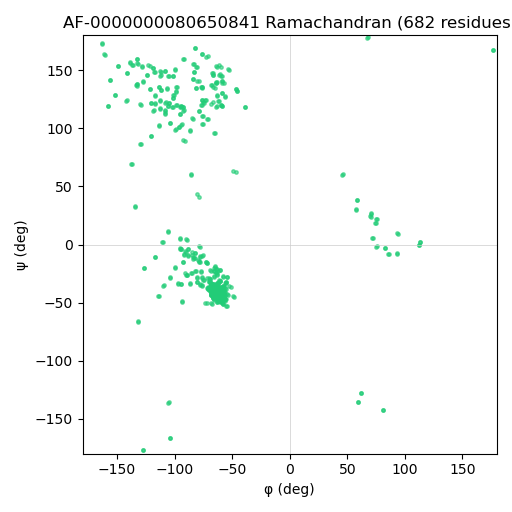OM 1753 N N . MET A 1 243 ? -5.199 -6.699 12.633 1 85.69 243 MET A N 1
ATOM 1754 C CA . MET A 1 243 ? -5.492 -6.684 14.062 1 85.69 243 MET A CA 1
ATOM 1755 C C . MET A 1 243 ? -5.668 -5.254 14.57 1 85.69 243 MET A C 1
ATOM 1757 O O . MET A 1 243 ? -6.043 -5.039 15.727 1 85.69 243 MET A O 1
ATOM 1761 N N . HIS A 1 244 ? -5.516 -4.324 13.688 1 86.19 244 HIS A N 1
ATOM 1762 C CA . HIS A 1 244 ? -5.645 -2.912 14.039 1 86.19 244 HIS A CA 1
ATOM 1763 C C . HIS A 1 244 ? -6.957 -2.332 13.516 1 86.19 244 HIS A C 1
ATOM 1765 O O . HIS A 1 244 ? -8.023 -2.918 13.719 1 86.19 244 HIS A O 1
ATOM 1771 N N . GLY A 1 245 ? -7.008 -1.238 12.977 1 86.81 245 GLY A N 1
ATOM 1772 C CA . GLY A 1 245 ? -8.188 -0.487 12.578 1 86.81 245 GLY A CA 1
ATOM 1773 C C . GLY A 1 245 ? -9.188 -1.318 11.797 1 86.81 245 GLY A C 1
ATOM 1774 O O . GLY A 1 245 ? -10.383 -1.312 12.102 1 86.81 245 GLY A O 1
ATOM 1775 N N . PRO A 1 246 ? -8.719 -2.088 10.859 1 90.62 246 PRO A N 1
ATOM 1776 C CA . PRO A 1 246 ? -9.641 -2.846 10.008 1 90.62 246 PRO A CA 1
ATOM 1777 C C . PRO A 1 246 ? -10.438 -3.895 10.781 1 90.62 246 PRO A C 1
ATOM 1779 O O . PRO A 1 246 ? -11.453 -4.383 10.297 1 90.62 246 PRO A O 1
ATOM 1782 N N . MET A 1 247 ? -9.961 -4.238 11.938 1 91.56 247 MET A N 1
ATOM 1783 C CA . MET A 1 247 ? -10.641 -5.246 12.75 1 91.56 247 MET A CA 1
ATOM 1784 C C . MET A 1 247 ? -12.055 -4.801 13.102 1 91.56 247 MET A C 1
ATOM 1786 O O . MET A 1 247 ? -12.922 -5.629 13.391 1 91.56 247 MET A O 1
ATOM 1790 N N . ARG A 1 248 ? -12.273 -3.545 13.055 1 92 248 ARG A N 1
ATOM 1791 C CA . ARG A 1 248 ? -13.562 -2.957 13.406 1 92 248 ARG A CA 1
ATOM 1792 C C . ARG A 1 248 ? -14.688 -3.568 12.578 1 92 248 ARG A C 1
ATOM 1794 O O . ARG A 1 248 ? -15.812 -3.721 13.062 1 92 248 ARG A O 1
ATOM 1801 N N . LEU A 1 249 ? -14.383 -3.951 11.336 1 93.75 249 LEU A N 1
ATOM 1802 C CA . LEU A 1 249 ? -15.414 -4.402 10.414 1 93.75 249 LEU A CA 1
ATOM 1803 C C . LEU A 1 249 ? -15.742 -5.875 10.641 1 93.75 249 LEU A C 1
ATOM 1805 O O . LEU A 1 249 ? -16.734 -6.387 10.109 1 93.75 249 LEU A O 1
ATOM 1809 N N . ILE A 1 250 ? -14.93 -6.496 11.391 1 93.31 250 ILE A N 1
ATOM 1810 C CA . ILE A 1 250 ? -15.102 -7.934 11.57 1 93.31 250 ILE A CA 1
ATOM 1811 C C . ILE A 1 250 ? -16.281 -8.203 12.5 1 93.31 250 ILE A C 1
ATOM 1813 O O . ILE A 1 250 ? -16.234 -7.855 13.688 1 93.31 250 ILE A O 1
ATOM 1817 N N . GLU A 1 251 ? -17.281 -8.711 11.945 1 91.25 251 GLU A N 1
ATOM 1818 C CA . GLU A 1 251 ? -18.484 -9.148 12.648 1 91.25 251 GLU A CA 1
ATOM 1819 C C . GLU A 1 251 ? -18.844 -10.586 12.297 1 91.25 251 GLU A C 1
ATOM 1821 O O . GLU A 1 251 ? -18.125 -11.242 11.531 1 91.25 251 GLU A O 1
ATOM 1826 N N . GLU A 1 252 ? -19.922 -11.031 12.828 1 93.56 252 GLU A N 1
ATOM 1827 C CA . GLU A 1 252 ? -20.312 -12.414 12.602 1 93.56 252 GLU A CA 1
ATOM 1828 C C . GLU A 1 252 ? -20.5 -12.695 11.109 1 93.56 252 GLU A C 1
ATOM 1830 O O . GLU A 1 252 ? -21.266 -12.008 10.438 1 93.56 252 GLU A O 1
ATOM 1835 N N . GLY A 1 253 ? -19.719 -13.633 10.641 1 94.88 253 GLY A N 1
ATOM 1836 C CA . GLY A 1 253 ? -19.891 -14.07 9.258 1 94.88 253 GLY A CA 1
ATOM 1837 C C . GLY A 1 253 ? -18.984 -13.328 8.289 1 94.88 253 GLY A C 1
ATOM 1838 O O . GLY A 1 253 ? -18.922 -13.68 7.109 1 94.88 253 GLY A O 1
ATOM 1839 N N . PHE A 1 254 ? -18.281 -12.281 8.758 1 96.38 254 PHE A N 1
ATOM 1840 C CA . PHE A 1 254 ? -17.422 -11.531 7.859 1 96.38 254 PHE A CA 1
ATOM 1841 C C . PHE A 1 254 ? -16.359 -12.438 7.234 1 96.38 254 PHE A C 1
ATOM 1843 O O . PHE A 1 254 ? -15.57 -13.062 7.945 1 96.38 254 PHE A O 1
ATOM 1850 N N . PRO A 1 255 ? -16.344 -12.578 5.938 1 97.94 255 PRO A N 1
ATOM 1851 C CA . PRO A 1 255 ? -15.43 -13.531 5.293 1 97.94 255 PRO A CA 1
ATOM 1852 C C . PRO A 1 255 ? -13.992 -13.023 5.234 1 97.94 255 PRO A C 1
ATOM 1854 O O . PRO A 1 255 ? -13.758 -11.852 4.918 1 97.94 255 PRO A O 1
ATOM 1857 N N . ILE A 1 256 ? -13.07 -13.859 5.551 1 98.12 256 ILE A N 1
ATOM 1858 C CA . ILE A 1 256 ? -11.641 -13.617 5.426 1 98.12 256 ILE A CA 1
ATOM 1859 C C . ILE A 1 256 ? -10.984 -14.773 4.684 1 98.12 256 ILE A C 1
ATOM 1861 O O . ILE A 1 256 ? -11.094 -15.93 5.098 1 98.12 256 ILE A O 1
ATOM 1865 N N . VAL A 1 257 ? -10.359 -14.5 3.566 1 97.75 257 VAL A N 1
ATOM 1866 C CA . VAL A 1 257 ? -9.523 -15.477 2.867 1 97.75 257 VAL A CA 1
ATOM 1867 C C . VAL A 1 257 ? -8.055 -15.227 3.207 1 97.75 257 VAL A C 1
ATOM 1869 O O . VAL A 1 257 ? -7.508 -14.164 2.902 1 97.75 257 VAL A O 1
ATOM 1872 N N . SER A 1 258 ? -7.418 -16.203 3.781 1 97.69 258 SER A N 1
ATOM 1873 C CA . SER A 1 258 ? -6.047 -16.016 4.25 1 97.69 258 SER A CA 1
ATOM 1874 C C . SER A 1 258 ? -5.094 -17 3.588 1 97.69 258 SER A C 1
ATOM 1876 O O . SER A 1 258 ? -5.406 -18.188 3.459 1 97.69 258 SER A O 1
ATOM 1878 N N . PHE A 1 259 ? -3.982 -16.5 3.139 1 97.69 259 PHE A N 1
ATOM 1879 C CA . PHE A 1 259 ? -2.873 -17.312 2.662 1 97.69 259 PHE A CA 1
ATOM 1880 C C . PHE A 1 259 ? -1.854 -17.547 3.771 1 97.69 259 PHE A C 1
ATOM 1882 O O . PHE A 1 259 ? -1.256 -16.594 4.277 1 97.69 259 PHE A O 1
ATOM 1889 N N . LEU A 1 260 ? -1.649 -18.797 4.117 1 96.75 260 LEU A N 1
ATOM 1890 C CA . LEU A 1 260 ? -0.864 -19.141 5.301 1 96.75 260 LEU A CA 1
ATOM 1891 C C . LEU A 1 260 ? 0.211 -20.172 4.973 1 96.75 260 LEU A C 1
ATOM 1893 O O . LEU A 1 260 ? 0.016 -21.359 5.188 1 96.75 260 LEU A O 1
ATOM 1897 N N . PRO A 1 261 ? 1.355 -19.688 4.531 1 96.25 261 PRO A N 1
ATOM 1898 C CA . PRO A 1 261 ? 2.473 -20.625 4.348 1 96.25 261 PRO A CA 1
ATOM 1899 C C . PRO A 1 261 ? 3.131 -21.016 5.664 1 96.25 261 PRO A C 1
ATOM 1901 O O . PRO A 1 261 ? 2.928 -20.359 6.688 1 96.25 261 PRO A O 1
ATOM 1904 N N . ARG A 1 262 ? 3.932 -22.109 5.621 1 95.88 262 ARG A N 1
ATOM 1905 C CA . ARG A 1 262 ? 4.695 -22.547 6.789 1 95.88 262 ARG A CA 1
ATOM 1906 C C . ARG A 1 262 ? 6.027 -21.812 6.875 1 95.88 262 ARG A C 1
ATOM 1908 O O . ARG A 1 262 ? 7.086 -22.438 6.902 1 95.88 262 ARG A O 1
ATOM 1915 N N . ASP A 1 263 ? 5.965 -20.531 6.969 1 96.31 263 ASP A N 1
ATOM 1916 C CA . ASP A 1 263 ? 7.16 -19.703 7.062 1 96.31 263 ASP A CA 1
ATOM 1917 C C . ASP A 1 263 ? 7.383 -19.219 8.492 1 96.31 263 ASP A C 1
ATOM 191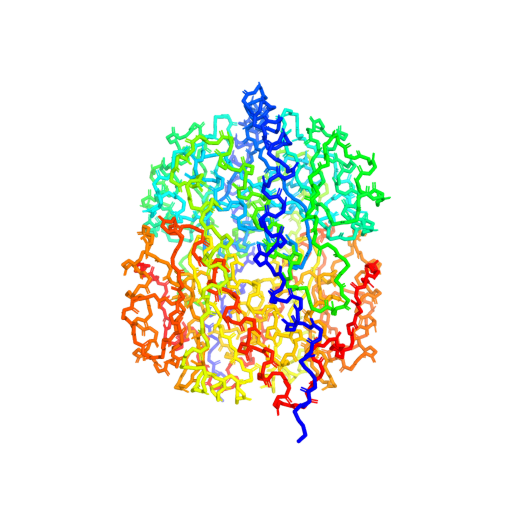9 O O . ASP A 1 263 ? 6.824 -19.781 9.438 1 96.31 263 ASP A O 1
ATOM 1923 N N . GLU A 1 264 ? 8.266 -18.25 8.68 1 97.31 264 GLU A N 1
ATOM 1924 C CA . GLU A 1 264 ? 8.664 -17.75 9.992 1 97.31 264 GLU A CA 1
ATOM 1925 C C . GLU A 1 264 ? 7.488 -17.094 10.711 1 97.31 264 GLU A C 1
ATOM 1927 O O . GLU A 1 264 ? 7.484 -17 11.938 1 97.31 264 GLU A O 1
ATOM 1932 N N . ALA A 1 265 ? 6.469 -16.688 9.938 1 96.5 265 ALA A N 1
ATOM 1933 C CA . ALA A 1 265 ? 5.344 -15.953 10.516 1 96.5 265 ALA A CA 1
ATOM 1934 C C . ALA A 1 265 ? 4.195 -16.906 10.859 1 96.5 265 ALA A C 1
ATOM 1936 O O . ALA A 1 265 ? 3.139 -16.469 11.32 1 96.5 265 ALA A O 1
ATOM 1937 N N . PHE A 1 266 ? 4.375 -18.172 10.703 1 96.81 266 PHE A N 1
ATOM 1938 C CA . PHE A 1 266 ? 3.301 -19.156 10.766 1 96.81 266 PHE A CA 1
ATOM 1939 C C . PHE A 1 266 ? 2.584 -19.078 12.109 1 96.81 266 PHE A C 1
ATOM 1941 O O . PHE A 1 266 ? 1.359 -18.953 12.156 1 96.81 266 PHE A O 1
ATOM 1948 N N . ASP A 1 267 ? 3.275 -19.109 13.164 1 96 267 ASP A N 1
ATOM 1949 C CA . ASP A 1 267 ? 2.676 -19.188 14.492 1 96 267 ASP A CA 1
ATOM 1950 C C . ASP A 1 267 ? 1.887 -17.922 14.812 1 96 267 ASP A C 1
ATOM 1952 O O . ASP A 1 267 ? 0.774 -18 15.336 1 96 267 ASP A O 1
ATOM 1956 N N . THR A 1 268 ? 2.463 -16.812 14.477 1 94.38 268 THR A N 1
ATOM 1957 C CA . THR A 1 268 ? 1.774 -15.562 14.75 1 94.38 268 THR A CA 1
ATOM 1958 C C . THR A 1 268 ? 0.536 -15.422 13.867 1 94.38 268 THR A C 1
ATOM 1960 O O . THR A 1 268 ? -0.47 -14.852 14.289 1 94.38 268 THR A O 1
ATOM 1963 N N . ASN A 1 269 ? 0.61 -15.914 12.672 1 96.06 269 ASN A N 1
ATOM 1964 C CA . ASN A 1 269 ? -0.532 -15.859 11.766 1 96.06 269 ASN A CA 1
ATOM 1965 C C . ASN A 1 269 ? -1.669 -16.75 12.242 1 96.06 269 ASN A C 1
ATOM 1967 O O . ASN A 1 269 ? -2.84 -16.391 12.141 1 96.06 269 ASN A O 1
ATOM 1971 N N . ILE A 1 270 ? -1.28 -17.891 12.727 1 95.44 270 ILE A N 1
ATOM 1972 C CA . ILE A 1 270 ? -2.291 -18.797 13.258 1 95.44 270 ILE A CA 1
ATOM 1973 C C . ILE A 1 270 ? -2.996 -18.141 14.445 1 95.44 270 ILE A C 1
ATOM 1975 O O . ILE A 1 270 ? -4.223 -18.219 14.562 1 95.44 270 ILE A O 1
ATOM 1979 N N . ALA A 1 271 ? -2.236 -17.562 15.281 1 95.12 271 ALA A N 1
ATOM 1980 C CA . ALA A 1 271 ? -2.803 -16.875 16.438 1 95.12 271 ALA A CA 1
ATOM 1981 C C . ALA A 1 271 ? -3.752 -15.766 16 1 95.12 271 ALA A C 1
ATOM 1983 O O . ALA A 1 271 ? -4.824 -15.594 16.594 1 95.12 271 ALA A O 1
ATOM 1984 N N . ALA A 1 272 ? -3.35 -15.016 15.008 1 94.62 272 ALA A N 1
ATOM 1985 C CA . ALA A 1 272 ? -4.191 -13.945 14.484 1 94.62 272 ALA A CA 1
ATOM 1986 C C . ALA A 1 272 ? -5.5 -14.492 13.93 1 94.62 272 ALA A C 1
ATOM 1988 O O . ALA A 1 272 ? -6.57 -13.93 14.18 1 94.62 272 ALA A O 1
ATOM 1989 N N . LEU A 1 273 ? -5.422 -15.547 13.203 1 96 273 LEU A N 1
ATOM 1990 C CA . LEU A 1 273 ? -6.605 -16.141 12.586 1 96 273 LEU A CA 1
ATOM 1991 C C . LEU A 1 273 ? -7.559 -16.672 13.656 1 96 273 LEU A C 1
ATOM 1993 O O . LEU A 1 273 ? -8.781 -16.531 13.523 1 96 273 LEU A O 1
ATOM 1997 N N . LYS A 1 274 ? -6.984 -17.25 14.68 1 95.81 274 LYS A N 1
ATOM 1998 C CA . LYS A 1 274 ? -7.809 -17.734 15.789 1 95.81 274 LYS A CA 1
ATOM 1999 C C . LY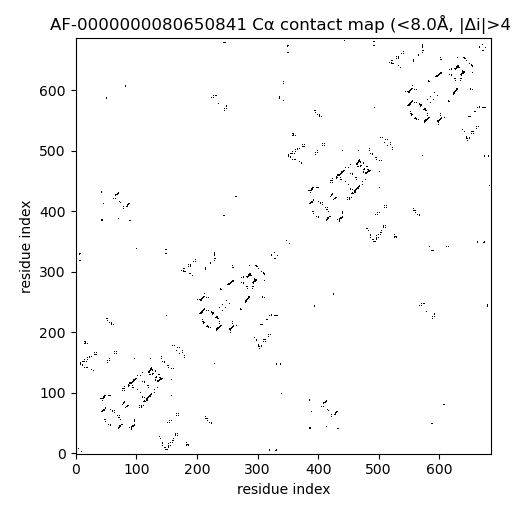S A 1 274 ? -8.539 -16.578 16.469 1 95.81 274 LYS A C 1
ATOM 2001 O O . LYS A 1 274 ? -9.727 -16.688 16.797 1 95.81 274 LYS A O 1
ATOM 2006 N N . ARG A 1 275 ? -7.852 -15.516 16.672 1 93.81 275 ARG A N 1
ATOM 2007 C CA . ARG A 1 275 ? -8.453 -14.328 17.266 1 93.81 275 ARG A CA 1
ATOM 2008 C C . ARG A 1 275 ? -9.562 -13.773 16.391 1 93.81 275 ARG A C 1
ATOM 2010 O O . ARG A 1 275 ? -10.648 -13.438 16.875 1 93.81 275 ARG A O 1
ATOM 2017 N N . LEU A 1 276 ? -9.336 -13.68 15.109 1 94.62 276 LEU A N 1
ATOM 2018 C CA . LEU A 1 276 ? -10.336 -13.18 14.172 1 94.62 276 LEU A CA 1
ATOM 2019 C C . LEU A 1 276 ? -11.562 -14.086 14.148 1 94.62 276 LEU A C 1
ATOM 2021 O O . LEU A 1 276 ? -12.695 -13.609 14.094 1 94.62 276 LEU A O 1
ATOM 2025 N N . HIS A 1 277 ? -11.312 -15.312 14.219 1 95.81 277 HIS A N 1
ATOM 2026 C CA . HIS A 1 277 ? -12.406 -16.281 14.273 1 95.81 277 HIS A CA 1
ATOM 2027 C C . HIS A 1 277 ? -13.25 -16.094 15.531 1 95.81 277 HIS A C 1
ATOM 2029 O O . HIS A 1 277 ? -14.469 -16.219 15.484 1 95.81 277 HIS A O 1
ATOM 2035 N N . SER A 1 278 ? -12.602 -15.82 16.594 1 93.81 278 SER A N 1
ATOM 2036 C CA . SER A 1 278 ? -13.305 -15.633 17.859 1 93.81 278 SER A CA 1
ATOM 2037 C C . SER A 1 278 ? -14.203 -14.398 17.812 1 93.81 278 SER A C 1
ATOM 2039 O O . SER A 1 278 ? -15.172 -14.297 18.562 1 93.81 278 SER A O 1
ATOM 2041 N N . PHE A 1 279 ? -13.891 -13.508 16.938 1 91.88 279 PHE A N 1
ATOM 2042 C CA . PHE A 1 279 ? -14.703 -12.305 16.781 1 91.88 279 PHE A CA 1
ATOM 2043 C C . PHE A 1 279 ? -15.836 -12.539 15.781 1 91.88 279 PHE A C 1
ATOM 2045 O O . PHE A 1 279 ? -16.641 -11.641 15.531 1 91.88 279 PHE A O 1
ATOM 2052 N N . GLY A 1 280 ? -15.852 -13.781 15.148 1 93.81 280 GLY A N 1
ATOM 2053 C CA . GLY A 1 280 ? -17 -14.141 14.336 1 93.81 280 GLY A CA 1
ATOM 2054 C C . GLY A 1 280 ? -16.672 -14.234 12.859 1 93.81 280 GLY A C 1
ATOM 2055 O O . GLY A 1 280 ? -17.547 -14.586 12.047 1 93.81 280 GLY A O 1
ATOM 2056 N N . ALA A 1 281 ? -15.461 -13.992 12.477 1 96.19 281 ALA A N 1
ATOM 2057 C CA . ALA A 1 281 ? -15.086 -14.023 11.07 1 96.19 281 ALA A CA 1
ATOM 2058 C C . ALA A 1 281 ? -15.25 -15.43 10.492 1 96.19 281 ALA A C 1
ATOM 2060 O O . ALA A 1 281 ? -14.969 -16.422 11.172 1 96.19 281 ALA A O 1
ATOM 2061 N N . SER A 1 282 ? -15.742 -15.562 9.312 1 97.25 282 SER A N 1
ATOM 2062 C CA . SER A 1 282 ? -15.703 -16.797 8.539 1 97.25 282 SER A CA 1
ATOM 2063 C C . SER A 1 282 ? -14.383 -16.953 7.797 1 97.25 282 SER A C 1
ATOM 2065 O O . SER A 1 282 ? -14.18 -16.344 6.742 1 97.25 282 SER A O 1
ATOM 2067 N N . ILE A 1 283 ? -13.57 -17.844 8.25 1 96.62 283 ILE A N 1
ATOM 2068 C CA . ILE A 1 283 ? -12.188 -17.906 7.805 1 96.62 283 ILE A CA 1
ATOM 2069 C C . ILE A 1 283 ? -12.031 -19 6.758 1 96.62 283 ILE A C 1
ATOM 2071 O O . ILE A 1 283 ? -12.484 -20.125 6.961 1 96.62 283 ILE A O 1
ATOM 2075 N N . VAL A 1 284 ? -11.461 -18.672 5.664 1 95.75 284 VAL A N 1
ATOM 2076 C CA . VAL A 1 284 ? -10.945 -19.609 4.68 1 95.75 284 VAL A CA 1
ATOM 2077 C C . VAL A 1 284 ? -9.422 -19.516 4.625 1 95.75 284 VAL A C 1
ATOM 2079 O O . VAL A 1 284 ? -8.867 -18.438 4.398 1 95.75 284 VAL A O 1
ATOM 2082 N N . THR A 1 285 ? -8.781 -20.562 4.82 1 95.5 285 THR A N 1
ATOM 2083 C CA . THR A 1 285 ? -7.32 -20.547 4.777 1 95.5 285 THR A CA 1
ATOM 2084 C C . THR A 1 285 ? -6.805 -21.422 3.639 1 95.5 285 THR A C 1
ATOM 2086 O O . THR A 1 285 ? -7.234 -22.562 3.482 1 95.5 285 THR A O 1
ATOM 2089 N N . LEU A 1 286 ? -5.957 -20.844 2.83 1 93.25 286 LEU A N 1
ATOM 2090 C CA . LEU A 1 286 ? -5.215 -21.609 1.837 1 93.25 286 LEU A CA 1
ATOM 2091 C C . LEU A 1 286 ? -3.881 -22.094 2.402 1 93.25 286 LEU A C 1
ATOM 2093 O O . LEU A 1 286 ? -2.893 -21.344 2.365 1 93.25 286 LEU A O 1
ATOM 2097 N N . SER A 1 287 ? -3.9 -23.219 2.977 1 86.62 287 SER A N 1
ATOM 2098 C CA . SER A 1 287 ? -2.766 -23.797 3.68 1 86.62 287 SER A CA 1
ATOM 2099 C C . SER A 1 287 ? -2.936 -25.312 3.836 1 86.62 287 SER A C 1
ATOM 2101 O O . SER A 1 287 ? -4.031 -25.844 3.639 1 86.62 287 SER A O 1
ATOM 2103 N N . ASP A 1 288 ? -1.793 -25.922 4.141 1 81.62 288 ASP A N 1
ATOM 2104 C CA . ASP A 1 288 ? -1.87 -27.328 4.496 1 81.62 288 ASP A CA 1
ATOM 2105 C C . ASP A 1 288 ? -2.064 -27.516 6 1 81.62 288 ASP A C 1
ATOM 2107 O O . ASP A 1 288 ? -2.311 -28.625 6.469 1 81.62 288 ASP A O 1
ATOM 2111 N N . ALA A 1 289 ? -1.999 -26.422 6.684 1 86.12 289 ALA A N 1
ATOM 2112 C CA . ALA A 1 289 ? -2.105 -26.484 8.141 1 86.12 289 ALA A CA 1
ATOM 2113 C C . ALA A 1 289 ? -3.564 -26.5 8.586 1 86.12 289 ALA A C 1
ATOM 2115 O O . ALA A 1 289 ? -4.449 -26.062 7.844 1 86.12 289 ALA A O 1
ATOM 2116 N N . GLN A 1 290 ? -3.758 -27.047 9.758 1 87.75 290 GLN A N 1
ATOM 2117 C CA . GLN A 1 290 ? -5.078 -26.953 10.367 1 87.75 290 GLN A CA 1
ATOM 2118 C C . GLN A 1 290 ? -5.328 -25.547 10.914 1 87.75 290 GLN A C 1
ATOM 2120 O O . GLN A 1 290 ? -4.527 -25.031 11.695 1 87.75 290 GLN A O 1
ATOM 2125 N N . THR A 1 291 ? -6.32 -24.938 10.484 1 90.69 291 THR A N 1
ATOM 2126 C CA . THR A 1 291 ? -6.723 -23.609 10.891 1 90.69 291 THR A CA 1
ATOM 2127 C C . THR A 1 291 ? -8.219 -23.562 11.203 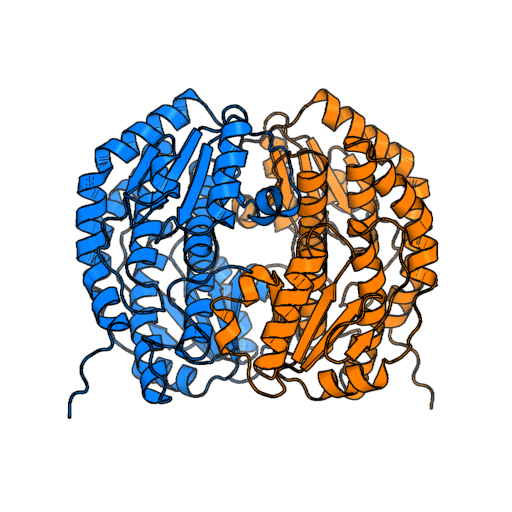1 90.69 291 THR A C 1
ATOM 2129 O O . THR A 1 291 ? -8.961 -24.469 10.836 1 90.69 291 THR A O 1
ATOM 2132 N N . PRO A 1 292 ? -8.625 -22.609 11.938 1 91.56 292 PRO A N 1
ATOM 2133 C CA . PRO A 1 292 ? -10.07 -22.453 12.102 1 91.56 292 PRO A CA 1
ATOM 2134 C C . PRO A 1 292 ? -10.789 -22.219 10.773 1 91.56 292 PRO A C 1
ATOM 2136 O O . PRO A 1 292 ? -10.203 -21.672 9.836 1 91.56 292 PRO A O 1
ATOM 2139 N N . GLY A 1 293 ? -12.023 -22.609 10.758 1 92.44 293 GLY A N 1
ATOM 2140 C CA . GLY A 1 293 ? -12.844 -22.359 9.578 1 92.44 293 GLY A CA 1
ATOM 2141 C C . GLY A 1 293 ? -12.617 -23.375 8.469 1 92.44 293 GLY A C 1
ATOM 2142 O O . GLY A 1 293 ? -12.477 -24.562 8.734 1 92.44 293 GLY A O 1
ATOM 2143 N N . PHE A 1 294 ? -12.641 -22.891 7.27 1 92.5 294 PHE A N 1
ATOM 2144 C CA . PHE A 1 294 ? -12.516 -23.75 6.094 1 92.5 294 PHE A CA 1
ATOM 2145 C C . PHE A 1 294 ? -11.094 -23.719 5.555 1 92.5 294 PHE A C 1
ATOM 2147 O O . PHE A 1 294 ? -10.383 -22.719 5.703 1 92.5 294 PHE A O 1
ATOM 2154 N N . ARG A 1 295 ? -10.75 -24.828 4.965 1 91.44 295 ARG A N 1
ATOM 2155 C CA . ARG A 1 295 ? -9.398 -24.922 4.43 1 91.44 295 ARG A CA 1
ATOM 2156 C C . ARG A 1 295 ? -9.414 -25.344 2.965 1 91.44 295 ARG A C 1
ATOM 2158 O O . ARG A 1 295 ? -10.227 -26.172 2.566 1 91.44 295 ARG A O 1
ATOM 2165 N N . LEU A 1 296 ? -8.539 -24.719 2.229 1 91.19 296 LEU A N 1
ATOM 2166 C CA . LEU A 1 296 ? -8.227 -25.125 0.862 1 91.19 296 LEU A CA 1
ATOM 2167 C C . LEU A 1 296 ? -6.754 -25.484 0.726 1 91.19 296 LEU A C 1
ATOM 2169 O O . LEU A 1 296 ? -5.926 -24.625 0.391 1 91.19 296 LEU A O 1
ATOM 2173 N N . PRO A 1 297 ? -6.461 -26.672 0.878 1 88.25 297 PRO A N 1
ATOM 2174 C CA . PRO A 1 297 ? -5.055 -27.078 0.839 1 88.25 297 PRO A CA 1
ATOM 2175 C C . PRO A 1 297 ? -4.43 -26.906 -0.544 1 88.25 297 PRO A C 1
ATOM 2177 O O . PRO A 1 297 ? -5.129 -26.984 -1.556 1 88.25 297 PRO A O 1
ATOM 2180 N N . SER A 1 298 ? -3.195 -26.609 -0.563 1 88.06 298 SER A N 1
ATOM 2181 C CA . SER A 1 298 ? -2.414 -26.531 -1.794 1 88.06 298 SER A CA 1
ATOM 2182 C C . SER A 1 298 ? -1.095 -27.281 -1.66 1 88.06 298 SER A C 1
ATOM 2184 O O . SER A 1 298 ? -0.605 -27.5 -0.549 1 88.06 298 SER A O 1
ATOM 2186 N N . ALA A 1 299 ? -0.551 -27.703 -2.787 1 90.62 299 ALA A N 1
ATOM 2187 C CA . ALA A 1 299 ? 0.755 -28.359 -2.805 1 90.62 299 ALA A CA 1
ATOM 2188 C C . ALA A 1 299 ? 1.852 -27.406 -2.336 1 90.62 299 ALA A C 1
ATOM 2190 O O . ALA A 1 299 ? 1.681 -26.188 -2.379 1 90.62 299 ALA A O 1
ATOM 2191 N N . SER A 1 300 ? 2.871 -28 -1.821 1 93.88 300 SER A N 1
ATOM 2192 C CA . SER A 1 300 ? 4.02 -27.219 -1.382 1 93.88 300 SER A CA 1
ATOM 2193 C C . SER A 1 300 ? 5.191 -27.359 -2.35 1 93.88 300 SER A C 1
ATOM 2195 O O . SER A 1 300 ? 5.41 -28.438 -2.91 1 93.88 300 SER A O 1
ATOM 2197 N N . THR A 1 301 ? 5.941 -26.312 -2.523 1 96.31 301 THR A N 1
ATOM 2198 C CA . THR A 1 301 ? 7.176 -26.344 -3.299 1 96.31 301 THR A CA 1
ATOM 2199 C C . THR A 1 301 ? 8.359 -26.734 -2.414 1 96.31 301 THR A C 1
ATOM 2201 O O . THR A 1 301 ? 9.453 -27 -2.916 1 96.31 301 THR A O 1
ATOM 2204 N N . GLY A 1 302 ? 8.148 -26.781 -1.154 1 95.69 302 GLY A N 1
ATOM 2205 C CA . GLY A 1 302 ? 9.242 -26.922 -0.205 1 95.69 302 GLY A CA 1
ATOM 2206 C C . GLY A 1 302 ? 9.867 -25.594 0.181 1 95.69 302 GLY A C 1
ATOM 2207 O O . GLY A 1 302 ? 10.719 -25.547 1.067 1 95.69 302 GLY A O 1
ATOM 2208 N N . SER A 1 303 ? 9.523 -24.562 -0.437 1 97.31 303 SER A N 1
ATOM 2209 C CA . SER A 1 303 ? 9.922 -23.188 -0.1 1 97.31 303 SER A CA 1
ATOM 2210 C C . SER A 1 303 ? 8.727 -22.375 0.36 1 97.31 303 SER A C 1
ATOM 2212 O O . SER A 1 303 ? 8 -21.812 -0.463 1 97.31 303 SER A O 1
ATOM 2214 N N . PRO A 1 304 ? 8.586 -22.156 1.625 1 96.94 304 PRO A N 1
ATOM 2215 C CA . PRO A 1 304 ? 7.395 -21.516 2.176 1 96.94 304 PRO A CA 1
ATOM 2216 C C . PRO A 1 304 ? 7.117 -20.141 1.557 1 96.94 304 PRO A C 1
ATOM 2218 O O . PRO A 1 304 ? 5.957 -19.766 1.369 1 96.94 304 PRO A O 1
ATOM 2221 N N . HIS A 1 305 ? 8.141 -19.406 1.194 1 97.75 305 HIS A N 1
ATOM 2222 C CA . HIS A 1 305 ? 7.957 -18.062 0.652 1 97.75 305 HIS A CA 1
ATOM 2223 C C . HIS A 1 305 ? 7.387 -18.109 -0.761 1 97.75 305 HIS A C 1
ATOM 2225 O O . HIS A 1 305 ? 6.875 -17.109 -1.265 1 97.75 305 HIS A O 1
ATOM 2231 N N . LEU A 1 306 ? 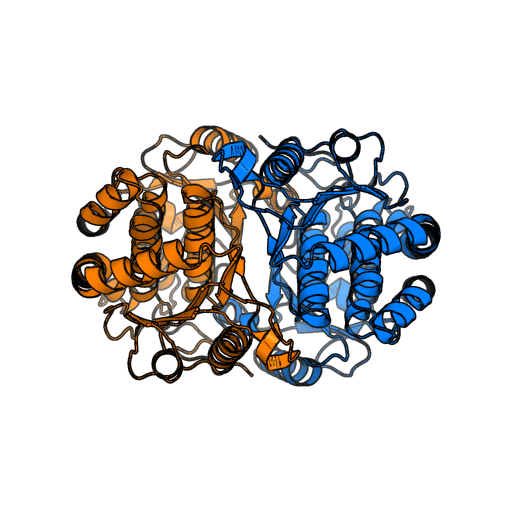7.426 -19.312 -1.452 1 97.88 306 LEU A N 1
ATOM 2232 C CA . LEU A 1 306 ? 6.887 -19.453 -2.801 1 97.88 306 LEU A CA 1
ATOM 2233 C C . LEU A 1 306 ? 5.496 -20.078 -2.764 1 97.88 306 LEU A C 1
ATOM 2235 O O . LEU A 1 306 ? 4.715 -19.922 -3.705 1 97.88 306 LEU A O 1
ATOM 2239 N N . ASP A 1 307 ? 5.152 -20.734 -1.717 1 97 307 ASP A N 1
ATOM 2240 C CA . ASP A 1 307 ? 3.967 -21.578 -1.624 1 97 307 ASP A CA 1
ATOM 2241 C C . ASP A 1 307 ? 2.691 -20.75 -1.792 1 97 307 ASP A C 1
ATOM 2243 O O . ASP A 1 307 ? 1.697 -21.234 -2.332 1 97 307 ASP A O 1
ATOM 2247 N N . PRO A 1 308 ? 2.709 -19.469 -1.305 1 97.62 308 PRO A N 1
ATOM 2248 C CA . PRO A 1 308 ? 1.492 -18.688 -1.521 1 97.62 308 PRO A CA 1
ATOM 2249 C C . PRO A 1 308 ? 1.124 -18.562 -2.998 1 97.62 308 PRO A C 1
ATOM 2251 O O . PRO A 1 308 ? -0.055 -18.422 -3.334 1 97.62 308 PRO A O 1
ATOM 2254 N N . LEU A 1 309 ? 2.104 -18.625 -3.875 1 97.69 309 LEU A N 1
ATOM 2255 C CA . LEU A 1 309 ? 1.842 -18.562 -5.309 1 97.69 309 LEU A CA 1
ATOM 2256 C C . LEU A 1 309 ? 1.056 -19.781 -5.77 1 97.69 309 LEU A C 1
ATOM 2258 O O . LEU A 1 309 ? 0.175 -19.672 -6.629 1 97.69 309 LEU A O 1
ATOM 2262 N N . VAL A 1 310 ? 1.327 -20.906 -5.211 1 96.56 310 VAL A N 1
ATOM 2263 C CA . VAL A 1 310 ? 0.612 -22.141 -5.523 1 96.56 310 VAL A CA 1
ATOM 2264 C C . VAL A 1 310 ? -0.827 -22.047 -5.02 1 96.56 310 VAL A C 1
ATOM 2266 O O . VAL A 1 310 ? -1.767 -22.391 -5.738 1 96.56 310 VAL A O 1
ATOM 2269 N N . SER A 1 311 ? -0.957 -21.516 -3.812 1 95.5 311 SER A N 1
ATOM 2270 C CA . SER A 1 311 ? -2.275 -21.328 -3.211 1 95.5 311 SER A CA 1
ATOM 2271 C C . SER A 1 311 ? -3.146 -20.406 -4.051 1 95.5 311 SER A C 1
ATOM 2273 O O . SER A 1 311 ? -4.367 -20.562 -4.102 1 95.5 311 SER A O 1
ATOM 2275 N N . LEU A 1 312 ? -2.531 -19.5 -4.703 1 97.06 312 LEU A N 1
ATOM 2276 C CA . LEU A 1 312 ? -3.271 -18.516 -5.48 1 97.06 312 LEU A CA 1
ATOM 2277 C C . LEU A 1 312 ? -3.986 -19.172 -6.656 1 97.06 312 LEU A C 1
ATOM 2279 O O . LEU A 1 312 ? -5.082 -18.75 -7.031 1 97.06 312 LEU A O 1
ATOM 2283 N N . ILE A 1 313 ? -3.424 -20.188 -7.246 1 94.94 313 ILE A N 1
ATOM 2284 C CA . ILE A 1 313 ? -4.047 -20.891 -8.367 1 94.94 313 ILE A CA 1
ATOM 2285 C C . ILE A 1 313 ? -5.387 -21.469 -7.93 1 94.94 313 ILE A C 1
ATOM 2287 O O . ILE A 1 313 ? -6.371 -21.391 -8.664 1 94.94 313 ILE A O 1
ATOM 2291 N N . ASN A 1 314 ? -5.367 -22 -6.742 1 92.69 314 ASN A N 1
ATOM 2292 C CA . ASN A 1 314 ? -6.617 -22.516 -6.191 1 92.69 314 ASN A CA 1
ATOM 2293 C C . ASN A 1 314 ? -7.645 -21.406 -6 1 92.69 314 ASN A C 1
ATOM 2295 O O . ASN A 1 314 ? -8.828 -21.594 -6.273 1 92.69 314 ASN A O 1
ATOM 2299 N N . TYR A 1 315 ? -7.211 -20.375 -5.523 1 95.94 315 TYR A N 1
ATOM 2300 C CA . TYR A 1 315 ? -8.094 -19.219 -5.332 1 95.94 315 TYR A CA 1
ATOM 2301 C C . TYR A 1 315 ? -8.664 -18.75 -6.664 1 95.94 315 TYR A C 1
ATOM 2303 O O . TYR A 1 315 ? -9.844 -18.406 -6.754 1 95.94 315 TYR A O 1
ATOM 2311 N N . TYR A 1 316 ? -7.789 -18.703 -7.758 1 96.31 316 TYR A N 1
ATOM 2312 C CA . TYR A 1 316 ? -8.266 -18.297 -9.07 1 96.31 316 TYR A CA 1
ATOM 2313 C C . TYR A 1 316 ? -9.422 -19.172 -9.531 1 96.31 316 TYR A C 1
ATOM 2315 O O . TYR A 1 316 ? -10.406 -18.672 -10.086 1 96.31 316 TYR A O 1
ATOM 2323 N N . ARG A 1 317 ? -9.32 -20.469 -9.273 1 94.38 317 ARG A N 1
ATOM 2324 C CA . ARG A 1 317 ? -10.383 -21.391 -9.648 1 94.38 317 ARG A CA 1
ATOM 2325 C C . ARG A 1 317 ? -11.672 -21.078 -8.883 1 94.38 317 ARG A C 1
ATOM 2327 O O . ARG A 1 317 ? -12.758 -21.062 -9.469 1 94.38 317 ARG A O 1
ATOM 2334 N N . VAL A 1 318 ? -11.516 -20.797 -7.648 1 95.19 318 VAL A N 1
ATOM 2335 C CA . VAL A 1 318 ? -12.664 -20.531 -6.785 1 95.19 318 VAL A CA 1
ATOM 2336 C C . VAL A 1 318 ? -13.344 -19.234 -7.207 1 95.19 318 VAL A C 1
ATOM 2338 O O . VAL A 1 318 ? -14.562 -19.188 -7.391 1 95.19 318 VAL A O 1
ATOM 2341 N N . ILE A 1 319 ? -12.57 -18.156 -7.344 1 96.81 319 ILE A N 1
ATOM 2342 C CA . ILE A 1 319 ? -13.156 -16.844 -7.613 1 96.81 319 ILE A CA 1
ATOM 2343 C C . ILE A 1 319 ? -13.773 -16.844 -9.008 1 96.81 319 ILE A C 1
ATOM 2345 O O . ILE A 1 319 ? -14.789 -16.172 -9.234 1 96.81 319 ILE A O 1
ATOM 2349 N N . GLU A 1 320 ? -13.148 -17.594 -9.969 1 96.44 320 GLU A N 1
ATOM 2350 C CA . GLU A 1 320 ? -13.734 -17.75 -11.297 1 96.44 320 GLU A CA 1
ATOM 2351 C C . GLU A 1 320 ? -15.109 -18.406 -11.219 1 96.44 320 GLU A C 1
ATOM 2353 O O . GLU A 1 320 ? -16.062 -17.953 -11.844 1 96.44 320 GLU A O 1
ATOM 2358 N N . ALA A 1 321 ? -15.211 -19.453 -10.484 1 95.5 321 ALA A N 1
ATOM 2359 C CA . ALA A 1 321 ? -16.484 -20.156 -10.32 1 95.5 321 ALA A CA 1
ATOM 2360 C C . ALA A 1 321 ? -17.516 -19.266 -9.656 1 95.5 321 ALA A C 1
ATOM 2362 O O . ALA A 1 321 ? -18.688 -19.25 -10.062 1 95.5 321 ALA A O 1
ATOM 2363 N N . VAL A 1 322 ? -17.125 -18.562 -8.625 1 97.19 322 VAL A N 1
ATOM 2364 C CA . VAL A 1 322 ? -18.016 -17.641 -7.918 1 97.19 322 VAL A CA 1
ATOM 2365 C C . VAL A 1 322 ? -18.516 -16.562 -8.867 1 97.19 322 VAL A C 1
ATOM 2367 O O . VAL A 1 322 ? -19.703 -16.219 -8.859 1 97.19 322 VAL A O 1
ATOM 2370 N N . THR A 1 323 ? -17.594 -16.031 -9.664 1 97.44 323 THR A N 1
ATOM 2371 C CA . THR A 1 323 ? -17.922 -14.984 -10.625 1 97.44 323 THR A CA 1
ATOM 2372 C C . THR A 1 323 ? -19.016 -15.461 -11.578 1 97.44 323 THR A C 1
ATOM 2374 O O . THR A 1 323 ? -20.016 -14.773 -11.781 1 97.44 323 THR A O 1
ATOM 2377 N N . ARG A 1 324 ? -18.875 -16.641 -12.125 1 96.62 324 ARG A N 1
ATOM 2378 C CA . ARG A 1 324 ? -19.844 -17.219 -13.055 1 96.62 324 ARG A CA 1
ATOM 2379 C C . ARG A 1 324 ? -21.172 -17.5 -12.352 1 96.62 324 ARG A C 1
ATOM 2381 O O . ARG A 1 324 ? -22.234 -17.234 -12.906 1 96.62 324 ARG A O 1
ATOM 2388 N N . ARG A 1 325 ? -21.078 -17.984 -11.219 1 96.38 325 ARG A N 1
ATOM 2389 C CA . ARG A 1 325 ? -22.281 -18.281 -10.461 1 96.38 325 ARG A CA 1
ATOM 2390 C C . ARG A 1 325 ? -23.078 -17.016 -10.172 1 96.38 325 ARG A C 1
ATOM 2392 O O . ARG A 1 325 ? -24.312 -17.047 -10.117 1 96.38 325 ARG A O 1
ATOM 2399 N N . LYS A 1 326 ? -22.406 -15.898 -9.977 1 96.94 326 LYS A N 1
ATOM 2400 C CA . LYS A 1 326 ? -23.062 -14.617 -9.734 1 96.94 326 LYS A CA 1
ATOM 2401 C C . LYS A 1 326 ? -23.641 -14.039 -11.016 1 96.94 326 LYS A C 1
ATOM 2403 O O . LYS A 1 326 ? -24.312 -13 -10.992 1 96.94 326 LYS A O 1
ATOM 2408 N N . GLY A 1 327 ? -23.312 -14.664 -12.172 1 96.38 327 GLY A N 1
ATOM 2409 C CA . GLY A 1 327 ? -23.844 -14.234 -13.453 1 96.38 327 GLY A CA 1
ATOM 2410 C C . GLY A 1 327 ? -22.938 -13.25 -14.18 1 96.38 327 GLY A C 1
ATOM 2411 O O . GLY A 1 327 ? -23.375 -12.602 -15.133 1 96.38 327 GLY A O 1
ATOM 2412 N N . PHE A 1 328 ? -21.734 -13.062 -13.68 1 96.44 328 PHE A N 1
ATOM 2413 C CA . PHE A 1 328 ? -20.781 -12.156 -14.312 1 96.44 328 PHE A CA 1
ATOM 2414 C C . PHE A 1 328 ? -19.891 -12.906 -15.297 1 96.44 328 PHE A C 1
ATOM 2416 O O . PHE A 1 328 ? -19.797 -14.133 -15.25 1 96.44 328 PHE A O 1
ATOM 2423 N N . ASP A 1 329 ? -19.297 -12.203 -16.203 1 96.06 329 ASP A N 1
ATOM 2424 C CA . ASP A 1 329 ? -18.281 -12.727 -17.125 1 96.06 329 ASP A CA 1
ATOM 2425 C C . ASP A 1 329 ? -16.875 -12.461 -16.594 1 96.06 329 ASP A C 1
ATOM 2427 O O . ASP A 1 329 ? -16.422 -11.312 -16.594 1 96.06 329 ASP A O 1
ATOM 2431 N N . PRO A 1 330 ? -16.172 -13.469 -16.219 1 95.94 330 PRO A N 1
ATOM 2432 C CA . PRO A 1 330 ? -14.836 -13.242 -15.68 1 95.94 330 PRO A CA 1
ATOM 2433 C C . PRO A 1 330 ? -13.875 -12.633 -16.703 1 95.94 330 PRO A C 1
ATOM 2435 O O . PRO A 1 330 ? -12.883 -12.008 -16.328 1 95.94 330 PRO A O 1
ATOM 2438 N N . ASP A 1 331 ? -14.125 -12.805 -18 1 96.06 331 ASP A N 1
ATOM 2439 C CA . ASP A 1 331 ? -13.211 -12.398 -19.062 1 96.06 331 ASP A CA 1
ATOM 2440 C C . ASP A 1 331 ? -13.414 -10.938 -19.438 1 96.06 331 ASP A C 1
ATOM 2442 O O . ASP A 1 331 ? -12.516 -10.297 -19.969 1 96.06 331 ASP A O 1
ATOM 2446 N N . LYS A 1 332 ? -14.609 -10.43 -19.188 1 94.88 332 LYS A N 1
ATOM 2447 C CA . LYS A 1 332 ? -14.969 -9.062 -19.547 1 94.88 332 LYS A CA 1
ATOM 2448 C C . LYS A 1 332 ? -15.742 -8.375 -18.422 1 94.88 332 LYS A C 1
ATOM 2450 O O . LYS A 1 332 ? -16.906 -8.008 -18.594 1 94.88 332 LYS A O 1
ATOM 2455 N N . PRO A 1 333 ? -15.023 -8.117 -17.359 1 92.62 333 PRO A N 1
ATOM 2456 C CA . PRO A 1 333 ? -15.711 -7.41 -16.266 1 92.62 333 PRO A CA 1
ATOM 2457 C C . PRO A 1 333 ? -16.234 -6.039 -16.703 1 92.62 333 PRO A C 1
ATOM 2459 O O . PRO A 1 333 ? -15.57 -5.336 -17.469 1 92.62 333 PRO A O 1
ATOM 2462 N N . ARG A 1 334 ? -17.297 -5.668 -16.156 1 87.56 334 ARG A N 1
ATOM 2463 C CA . ARG A 1 334 ? -17.922 -4.387 -16.469 1 87.56 334 ARG A CA 1
ATOM 2464 C C . ARG A 1 334 ? -16.969 -3.232 -16.172 1 87.56 334 ARG A C 1
ATOM 2466 O O . ARG A 1 334 ? -16.25 -3.256 -15.18 1 87.56 334 ARG A O 1
ATOM 2473 N N . ASN A 1 335 ? -16.906 -2.197 -17.047 1 84.56 335 ASN A N 1
ATOM 2474 C CA . ASN A 1 335 ? -16.188 -0.939 -16.906 1 84.56 335 ASN A CA 1
ATOM 2475 C C . ASN A 1 335 ? -14.688 -1.127 -17.125 1 84.56 335 ASN A C 1
ATOM 2477 O O . ASN A 1 335 ? -13.914 -0.168 -17.031 1 84.56 335 ASN A O 1
ATOM 2481 N N . LEU A 1 336 ? -14.297 -2.406 -17.375 1 87.56 336 LEU A N 1
ATOM 2482 C CA . LEU A 1 336 ? -12.859 -2.641 -17.469 1 87.56 336 LEU A CA 1
ATOM 2483 C C . LEU A 1 336 ? -12.461 -3.02 -18.891 1 87.56 336 LEU A C 1
ATOM 2485 O O . LEU A 1 336 ? -13.227 -3.668 -19.609 1 87.56 336 LEU A O 1
ATOM 2489 N N . ASN A 1 337 ? -11.234 -2.51 -19.188 1 79.44 337 ASN A N 1
ATOM 2490 C CA . ASN A 1 337 ? -10.586 -2.893 -20.438 1 79.44 337 ASN A CA 1
ATOM 2491 C C . ASN A 1 337 ? -9.234 -3.549 -20.188 1 79.44 337 ASN A C 1
ATOM 2493 O O . ASN A 1 337 ? -8.617 -3.338 -19.141 1 79.44 337 ASN A O 1
ATOM 2497 N N . LYS A 1 338 ? -8.891 -4.359 -21.156 1 72.12 338 LYS A N 1
ATOM 2498 C CA . LYS A 1 338 ? -7.625 -5.074 -21.031 1 72.12 338 LYS A CA 1
ATOM 2499 C C . LYS A 1 338 ? -6.453 -4.098 -20.953 1 72.12 338 LYS A C 1
ATOM 2501 O O . LYS A 1 338 ? -5.547 -4.273 -20.141 1 72.12 338 LYS A O 1
ATOM 2506 N N . VAL A 1 339 ? -6.43 -3.178 -21.844 1 65.94 339 VAL A N 1
ATOM 2507 C CA . VAL A 1 339 ? -5.402 -2.141 -21.828 1 65.94 339 VAL A CA 1
ATOM 2508 C C . VAL A 1 339 ? -6.02 -0.807 -21.406 1 65.94 339 VAL A C 1
ATOM 2510 O O . VAL A 1 339 ? -7.012 -0.366 -22 1 65.94 339 VAL A O 1
ATOM 2513 N N . THR A 1 340 ? -5.598 -0.411 -20.25 1 62 340 THR A N 1
ATOM 2514 C CA . THR A 1 340 ? -6.168 0.841 -19.766 1 62 340 THR A CA 1
ATOM 2515 C C . THR A 1 340 ? -5.273 2.021 -20.125 1 62 340 THR A C 1
ATOM 2517 O O . THR A 1 340 ? -4.059 1.968 -19.938 1 62 340 THR A O 1
ATOM 2520 N N . VAL A 1 341 ? -5.848 2.816 -20.859 1 58.91 341 VAL A N 1
ATOM 2521 C CA . VAL A 1 341 ? -5.199 4.102 -21.094 1 58.91 341 VAL A CA 1
ATOM 2522 C C . VAL A 1 341 ? -5.363 5.004 -19.875 1 58.91 341 VAL A C 1
ATOM 2524 O O . VAL A 1 341 ? -6.488 5.277 -19.453 1 58.91 341 VAL A O 1
ATOM 2527 N N . THR A 1 342 ? -4.285 5.121 -19.109 1 58.69 342 THR A N 1
ATOM 2528 C CA . THR A 1 342 ? -4.32 6.016 -17.969 1 58.69 342 THR A CA 1
ATOM 2529 C C . THR A 1 342 ? -4.523 7.461 -18.406 1 58.69 342 THR A C 1
ATOM 2531 O O . THR A 1 342 ? -3.828 7.945 -19.312 1 58.69 342 THR A O 1
ATOM 2534 N N . VAL A 1 343 ? -5.621 7.938 -17.906 1 57.97 343 VAL A N 1
ATOM 2535 C CA . VAL A 1 343 ? -5.824 9.352 -18.188 1 57.97 343 VAL A CA 1
ATOM 2536 C C . VAL A 1 343 ? -4.801 10.188 -17.406 1 57.97 343 VAL A C 1
ATOM 2538 O O . VAL A 1 343 ? -4.531 9.922 -16.234 1 57.97 343 VAL A O 1
ATOM 2541 N N . MET B 1 1 ? -30.359 17.938 23.734 1 32.69 1 MET B N 1
ATOM 2542 C CA . MET B 1 1 ? -29.266 17.828 24.703 1 32.69 1 MET B CA 1
ATOM 2543 C C . MET B 1 1 ? -27.922 17.734 24 1 32.69 1 MET B C 1
ATOM 2545 O O . MET B 1 1 ? -27.719 16.875 23.141 1 32.69 1 MET B O 1
ATOM 2549 N N . ASN B 1 2 ? -27.203 18.797 23.703 1 39.81 2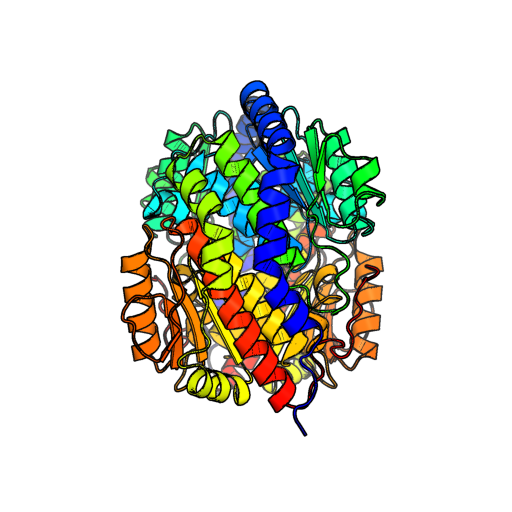 ASN B N 1
ATOM 2550 C CA . ASN B 1 2 ? -26 19.062 22.922 1 39.81 2 ASN B CA 1
ATOM 2551 C C . ASN B 1 2 ? -24.875 18.094 23.281 1 39.81 2 ASN B C 1
ATOM 2553 O O . ASN B 1 2 ? -24.312 18.156 24.375 1 39.81 2 ASN B O 1
ATOM 2557 N N . SER B 1 3 ? -25 16.812 23.062 1 51.47 3 SER B N 1
ATOM 2558 C CA . SER B 1 3 ? -24.047 15.781 23.438 1 51.47 3 SER B CA 1
ATOM 2559 C C . SER B 1 3 ? -22.609 16.234 23.25 1 51.47 3 SER B C 1
ATOM 2561 O O . SER B 1 3 ? -22.281 16.875 22.234 1 51.47 3 SER B O 1
ATOM 2563 N N . PRO B 1 4 ? -21.844 16.281 24.344 1 64.25 4 PRO B N 1
ATOM 2564 C CA . PRO B 1 4 ? -20.453 16.734 24.281 1 64.25 4 PRO B CA 1
ATOM 2565 C C . PRO B 1 4 ? -19.672 16.125 23.125 1 64.25 4 PRO B C 1
ATOM 2567 O O . PRO B 1 4 ? -20 15.031 22.656 1 64.25 4 PRO B O 1
ATOM 2570 N N . SER B 1 5 ? -18.969 16.969 22.391 1 85.38 5 SER B N 1
ATOM 2571 C CA . SER B 1 5 ? -18.125 16.562 21.266 1 85.38 5 SER B CA 1
ATOM 2572 C C . SER B 1 5 ? -17.25 15.367 21.641 1 85.38 5 SER B C 1
ATOM 2574 O O . SER B 1 5 ? -16.875 15.203 22.797 1 85.38 5 SER B O 1
ATOM 2576 N N . SER B 1 6 ? -17.188 14.43 20.828 1 95 6 SER B N 1
ATOM 2577 C CA . SER B 1 6 ? -16.297 13.281 21.047 1 95 6 SER B CA 1
ATOM 2578 C C . SER B 1 6 ? -14.867 13.719 21.297 1 95 6 SER B C 1
ATOM 2580 O O . SER B 1 6 ? -14.492 14.852 20.969 1 95 6 SER B O 1
ATOM 2582 N N . LEU B 1 7 ? -14.109 12.938 22.047 1 97.19 7 LEU B N 1
ATOM 2583 C CA . LEU B 1 7 ? -12.68 13.188 22.188 1 97.19 7 LEU B CA 1
ATOM 2584 C C . LEU B 1 7 ? -12.008 13.312 20.828 1 97.19 7 LEU B C 1
ATOM 2586 O O . LEU B 1 7 ? -11.117 14.141 20.641 1 97.19 7 LEU B O 1
ATOM 2590 N N . MET B 1 8 ? -12.469 12.531 19.875 1 97.19 8 MET B N 1
ATOM 2591 C CA . MET B 1 8 ? -11.922 12.562 18.531 1 97.19 8 MET B CA 1
ATOM 2592 C C . MET B 1 8 ? -12.047 13.953 17.922 1 97.19 8 MET B C 1
ATOM 2594 O O . MET B 1 8 ? -11.078 14.484 17.359 1 97.19 8 MET B O 1
ATOM 2598 N N . LEU B 1 9 ? -13.227 14.523 18.062 1 96.06 9 LEU B N 1
ATOM 2599 C CA . LEU B 1 9 ? -13.453 15.852 17.5 1 96.06 9 LEU B CA 1
ATOM 2600 C C . LEU B 1 9 ? -12.633 16.906 18.25 1 96.06 9 LEU B C 1
ATOM 2602 O O . LEU B 1 9 ? -12.039 17.781 17.625 1 96.06 9 LEU B O 1
ATOM 2606 N N . GLN B 1 10 ? -12.609 16.812 19.578 1 96.5 10 GLN B N 1
ATOM 2607 C CA . GLN B 1 10 ? -11.828 17.734 20.375 1 96.5 10 GLN B CA 1
ATOM 2608 C C . GLN B 1 10 ? -10.352 17.688 20 1 96.5 10 GLN B C 1
ATOM 2610 O O . GLN B 1 10 ? -9.703 18.719 19.844 1 96.5 10 GLN B O 1
ATOM 2615 N N . GLU B 1 11 ? -9.852 16.516 19.875 1 97.56 11 GLU B N 1
ATOM 2616 C CA . GLU B 1 11 ? -8.445 16.328 19.531 1 97.56 11 GLU B CA 1
ATOM 2617 C C . GLU B 1 11 ? -8.156 16.797 18.109 1 97.56 11 GLU B C 1
ATOM 2619 O O . GLU B 1 11 ? -7.094 17.359 17.844 1 97.56 11 GLU B O 1
ATOM 2624 N N . THR B 1 12 ? -9.094 16.594 17.203 1 96.5 12 THR B N 1
ATOM 2625 C CA . THR B 1 12 ? -8.969 17.156 15.859 1 96.5 12 THR B CA 1
ATOM 2626 C C . THR B 1 12 ? -8.82 18.672 15.914 1 96.5 12 THR B C 1
ATOM 2628 O O . THR B 1 12 ? -7.957 19.25 15.25 1 96.5 12 THR B O 1
ATOM 2631 N N . GLU B 1 13 ? -9.594 19.312 16.734 1 95.25 13 GLU B N 1
ATOM 2632 C CA . GLU B 1 13 ? -9.648 20.766 16.812 1 95.25 13 GLU B CA 1
ATOM 2633 C C . GLU B 1 13 ? -8.391 21.328 17.484 1 95.25 13 GLU B C 1
ATOM 2635 O O . GLU B 1 13 ? -8.094 22.516 17.359 1 95.25 13 GLU B O 1
ATOM 2640 N N . GLN B 1 14 ? -7.637 20.516 18.125 1 97.5 14 GLN B N 1
ATOM 2641 C CA . GLN B 1 14 ? -6.395 20.938 18.781 1 97.5 14 GLN B CA 1
ATOM 2642 C C . GLN B 1 14 ? -5.242 20.969 17.781 1 97.5 14 GLN B C 1
ATOM 2644 O O . GLN B 1 14 ? -4.18 21.516 18.062 1 97.5 14 GLN B O 1
ATOM 2649 N N . SER B 1 15 ? -5.449 20.406 16.625 1 97.94 15 SER B N 1
ATOM 2650 C CA . SER B 1 15 ? -4.391 20.141 15.656 1 97.94 15 SER B CA 1
ATOM 2651 C C . SER B 1 15 ? -3.65 21.422 15.273 1 97.94 15 SER B C 1
ATOM 2653 O O . SER B 1 15 ? -2.422 21.422 15.172 1 97.94 15 SER B O 1
ATOM 2655 N N . PRO B 1 16 ? -4.402 22.594 15.023 1 98 16 PRO B N 1
ATOM 2656 C CA . PRO B 1 16 ? -3.676 23.812 14.625 1 98 16 PRO B CA 1
ATOM 2657 C C . PRO B 1 16 ? -2.641 24.234 15.664 1 98 16 PRO B C 1
ATOM 2659 O O . PRO B 1 16 ? -1.488 24.516 15.312 1 98 16 PRO B O 1
ATOM 2662 N N . ALA B 1 17 ? -3.006 24.219 16.906 1 98.31 17 ALA B N 1
ATOM 2663 C CA . ALA B 1 17 ? -2.096 24.625 17.969 1 98.31 17 ALA B CA 1
ATOM 2664 C C . ALA B 1 17 ? -0.952 23.625 18.125 1 98.31 17 ALA B C 1
ATOM 2666 O O . ALA B 1 17 ? 0.189 24.016 18.391 1 98.31 17 ALA B O 1
ATOM 2667 N N . VAL B 1 18 ? -1.229 22.359 18 1 98.62 18 VAL B N 1
ATOM 2668 C CA . VAL B 1 18 ? -0.231 21.297 18.109 1 98.62 18 VAL B CA 1
ATOM 2669 C C . VAL B 1 18 ? 0.824 21.469 17.016 1 98.62 18 VAL B C 1
ATOM 2671 O O . VAL B 1 18 ? 2.025 21.391 17.281 1 98.62 18 VAL B O 1
ATOM 2674 N N . VAL B 1 19 ? 0.378 21.734 15.82 1 98.81 19 VAL B N 1
ATOM 2675 C CA . VAL B 1 19 ? 1.283 21.875 14.688 1 98.81 19 VAL B CA 1
ATOM 2676 C C . VAL B 1 19 ? 2.146 23.125 14.859 1 98.81 19 VAL B C 1
ATOM 2678 O O . VAL B 1 19 ? 3.352 23.094 14.594 1 98.81 19 VAL B O 1
ATOM 2681 N N . ALA B 1 20 ? 1.493 24.203 15.305 1 98.69 20 ALA B N 1
ATOM 2682 C CA . ALA B 1 20 ? 2.256 25.438 15.539 1 98.69 20 ALA B CA 1
ATOM 2683 C C . ALA B 1 20 ? 3.373 25.203 16.547 1 98.69 20 ALA B C 1
ATOM 2685 O O . ALA B 1 20 ? 4.52 25.594 16.328 1 98.69 20 ALA B O 1
ATOM 2686 N N . LYS B 1 21 ? 3.039 24.578 17.641 1 98.62 21 LYS B N 1
ATOM 2687 C CA . LYS B 1 21 ? 4 24.281 18.703 1 98.62 21 LYS B CA 1
ATOM 2688 C C . LYS B 1 21 ? 5.109 23.375 18.188 1 98.62 21 LYS B C 1
ATOM 2690 O O . LYS B 1 21 ? 6.289 23.609 18.453 1 98.62 21 LYS B O 1
ATOM 2695 N N . LEU B 1 22 ? 4.77 22.344 17.453 1 98.62 22 LEU B N 1
ATOM 2696 C CA . LEU B 1 22 ? 5.699 21.375 16.891 1 98.62 22 LEU B CA 1
ATOM 2697 C C . LEU B 1 22 ? 6.715 22.047 15.984 1 98.62 22 LEU B C 1
ATOM 2699 O O . LEU B 1 22 ? 7.918 21.797 16.094 1 98.62 22 LEU B O 1
ATOM 2703 N N . LEU B 1 23 ? 6.211 22.891 15.055 1 98.62 23 LEU B N 1
ATOM 2704 C CA . LEU B 1 23 ? 7.082 23.516 14.07 1 98.62 23 LEU B CA 1
ATOM 2705 C C . LEU B 1 23 ? 8.078 24.453 14.75 1 98.62 23 LEU B C 1
ATOM 2707 O O . LEU B 1 23 ? 9.227 24.562 14.312 1 98.62 23 LEU B O 1
ATOM 2711 N N . GLU B 1 24 ? 7.625 25.062 15.781 1 98.38 24 GLU B N 1
ATOM 2712 C CA . GLU B 1 24 ? 8.508 25.938 16.547 1 98.38 24 GLU B CA 1
ATOM 2713 C C . GLU B 1 24 ? 9.531 25.141 17.344 1 98.38 24 GLU B C 1
ATOM 2715 O O . GLU B 1 24 ? 10.734 25.391 17.25 1 98.38 24 GLU B O 1
ATOM 2720 N N . LYS B 1 25 ? 9.141 24.172 18.078 1 98.69 25 LYS B N 1
ATOM 2721 C CA . LYS B 1 25 ? 9.977 23.453 19.031 1 98.69 25 LYS B CA 1
ATOM 2722 C C . LYS B 1 25 ? 10.984 22.562 18.297 1 98.69 25 LYS B C 1
ATOM 2724 O O . LYS B 1 25 ? 12.094 22.328 18.797 1 98.69 25 LYS B O 1
ATOM 2729 N N . GLU B 1 26 ? 10.648 22.094 17.094 1 98.75 26 GLU B N 1
ATOM 2730 C CA . GLU B 1 26 ? 11.484 21.109 16.438 1 98.75 26 GLU B CA 1
ATOM 2731 C C . GLU B 1 26 ? 12.289 21.719 15.297 1 98.75 26 GLU B C 1
ATOM 2733 O O . GLU B 1 26 ? 12.875 21 14.484 1 98.75 26 GLU B O 1
ATOM 2738 N N . ALA B 1 27 ? 12.297 23.062 15.227 1 98.5 27 ALA B N 1
ATOM 2739 C CA . ALA B 1 27 ? 13.062 23.734 14.188 1 98.5 27 ALA B CA 1
ATOM 2740 C C . ALA B 1 27 ? 14.516 23.281 14.195 1 98.5 27 ALA B C 1
ATOM 2742 O O . ALA B 1 27 ? 15.109 23.062 13.133 1 98.5 27 ALA B O 1
ATOM 2743 N N . GLY B 1 28 ? 15.109 23.156 15.375 1 98.62 28 GLY B N 1
ATOM 2744 C CA . GLY B 1 28 ? 16.469 22.688 15.5 1 98.62 28 GLY B CA 1
ATOM 2745 C C . GLY B 1 28 ? 16.656 21.25 15.039 1 98.62 28 GLY B C 1
ATOM 2746 O O . GLY B 1 28 ? 17.656 20.922 14.398 1 98.62 28 GLY B O 1
ATOM 2747 N N . THR B 1 29 ? 15.75 20.406 15.391 1 98.88 29 THR B N 1
ATOM 2748 C CA . THR B 1 29 ? 15.812 19 14.992 1 98.88 29 THR B CA 1
ATOM 2749 C C . THR B 1 29 ? 15.711 18.859 13.477 1 98.88 29 THR B C 1
ATOM 2751 O O . THR B 1 29 ? 16.406 18.031 12.875 1 98.88 29 THR B O 1
ATOM 2754 N N . PHE B 1 30 ? 14.812 19.688 12.836 1 98.81 30 PHE B N 1
ATOM 2755 C CA . PHE B 1 30 ? 14.727 19.703 11.383 1 98.81 30 PHE B CA 1
ATOM 2756 C C . PHE B 1 30 ? 16.078 20.016 10.766 1 98.81 30 PHE B C 1
ATOM 2758 O O . PHE B 1 30 ? 16.516 19.344 9.828 1 98.81 30 PHE B O 1
ATOM 2765 N N . ALA B 1 31 ? 16.703 21.016 11.297 1 98.56 31 ALA B N 1
ATOM 2766 C CA . ALA B 1 31 ? 18 21.438 10.789 1 98.56 31 ALA B CA 1
ATOM 2767 C C . ALA B 1 31 ? 19.047 20.344 10.961 1 98.56 31 ALA B C 1
ATOM 2769 O O . ALA B 1 31 ? 19.891 20.156 10.086 1 98.56 31 ALA B O 1
ATOM 2770 N N . GLU B 1 32 ? 19.016 19.688 12.062 1 98.81 32 GLU B N 1
ATOM 2771 C CA . GLU B 1 32 ? 19.953 18.609 12.32 1 98.81 32 GLU B CA 1
ATOM 2772 C C . GLU B 1 32 ? 19.781 17.469 11.32 1 98.81 32 GLU B C 1
ATOM 2774 O O . GLU B 1 32 ? 20.75 16.984 10.75 1 98.81 32 GLU B O 1
ATOM 2779 N N . ILE B 1 33 ? 18.578 17.047 11.125 1 98.81 33 ILE B N 1
ATOM 2780 C CA . ILE B 1 33 ? 18.297 15.961 10.18 1 98.81 33 ILE B CA 1
ATOM 2781 C C . ILE B 1 33 ? 18.734 16.375 8.773 1 98.81 33 ILE B C 1
ATOM 2783 O O . ILE B 1 33 ? 19.297 15.578 8.031 1 98.81 33 ILE B O 1
ATOM 2787 N N . ALA B 1 34 ? 18.453 17.641 8.461 1 98.69 34 ALA B N 1
ATOM 2788 C CA . ALA B 1 34 ? 18.844 18.156 7.152 1 98.69 34 ALA B CA 1
ATOM 2789 C C . ALA B 1 34 ? 20.359 18.094 6.973 1 98.69 34 ALA B C 1
ATOM 2791 O O . ALA B 1 34 ? 20.859 17.781 5.887 1 98.69 34 ALA B O 1
ATOM 2792 N N . ARG B 1 35 ? 21.078 18.469 8 1 98.5 35 ARG B N 1
ATOM 2793 C CA . ARG B 1 35 ? 22.531 18.391 7.957 1 98.5 35 ARG B CA 1
ATOM 2794 C C . ARG B 1 35 ? 23 16.969 7.719 1 98.5 35 ARG B C 1
ATOM 2796 O O . ARG B 1 35 ? 23.891 16.734 6.902 1 98.5 35 ARG B O 1
ATOM 2803 N N . ILE B 1 36 ? 22.406 16.031 8.383 1 98.5 36 ILE B N 1
ATOM 2804 C CA . ILE B 1 36 ? 22.766 14.625 8.242 1 98.5 36 ILE B CA 1
ATOM 2805 C C . ILE B 1 36 ? 22.406 14.133 6.84 1 98.5 36 ILE B C 1
ATOM 2807 O O . ILE B 1 36 ? 23.156 13.391 6.219 1 98.5 36 ILE B O 1
ATOM 2811 N N . PHE B 1 37 ? 21.25 14.562 6.379 1 98.25 37 PHE B N 1
ATOM 2812 C CA . PHE B 1 37 ? 20.797 14.227 5.035 1 98.25 37 PHE B CA 1
ATOM 2813 C C . PHE B 1 37 ? 21.828 14.664 3.994 1 98.25 37 PHE B C 1
ATOM 2815 O O . PHE B 1 37 ? 22.203 13.883 3.111 1 98.25 37 PHE B O 1
ATOM 2822 N N . ARG B 1 38 ? 22.297 15.867 4.129 1 97.5 38 ARG B N 1
ATOM 2823 C CA . ARG B 1 38 ? 23.281 16.406 3.186 1 97.5 38 ARG B CA 1
ATOM 2824 C C . ARG B 1 38 ? 24.625 15.695 3.314 1 97.5 38 ARG B C 1
ATOM 2826 O O . ARG B 1 38 ? 25.25 15.367 2.309 1 97.5 38 ARG B O 1
ATOM 2833 N N . LYS B 1 39 ? 24.984 15.453 4.5 1 97.5 39 LYS B N 1
ATOM 2834 C CA . LYS B 1 39 ? 26.281 14.828 4.766 1 97.5 39 LYS B CA 1
ATOM 2835 C C . LYS B 1 39 ? 26.312 13.391 4.246 1 97.5 39 LYS B C 1
ATOM 2837 O O . LYS B 1 39 ? 27.25 12.984 3.572 1 97.5 39 LYS B O 1
ATOM 2842 N N . ASN B 1 40 ? 25.234 12.672 4.523 1 96.88 40 ASN B N 1
ATOM 2843 C CA . ASN B 1 40 ? 25.203 11.25 4.188 1 96.88 40 ASN B CA 1
ATOM 2844 C C . ASN B 1 40 ? 24.875 11.023 2.717 1 96.88 40 ASN B C 1
ATOM 2846 O O . ASN B 1 40 ? 25.234 10 2.143 1 96.88 40 ASN B O 1
ATOM 2850 N N . ASP B 1 41 ? 24.109 11.953 2.125 1 96.31 41 ASP B N 1
ATOM 2851 C CA . ASP B 1 41 ? 23.641 11.805 0.749 1 96.31 41 ASP B CA 1
ATOM 2852 C C . ASP B 1 41 ? 23.094 10.398 0.51 1 96.31 41 ASP B C 1
ATOM 2854 O O . ASP B 1 41 ? 23.562 9.672 -0.364 1 96.31 41 ASP B O 1
ATOM 2858 N N . PRO B 1 42 ? 22.078 10.125 1.288 1 97.56 42 PRO B N 1
ATOM 2859 C CA . PRO B 1 42 ? 21.594 8.734 1.283 1 97.56 42 PRO B CA 1
ATOM 2860 C C . PRO B 1 42 ? 21.031 8.312 -0.071 1 97.56 42 PRO B C 1
ATOM 2862 O O . PRO B 1 42 ? 20.312 9.078 -0.716 1 97.56 42 PRO B O 1
ATOM 2865 N N . ALA B 1 43 ? 21.344 7.051 -0.477 1 97.19 43 ALA B N 1
ATOM 2866 C CA . ALA B 1 43 ? 20.781 6.465 -1.691 1 97.19 43 ALA B CA 1
ATOM 2867 C C . ALA B 1 43 ? 19.344 5.984 -1.457 1 97.19 43 ALA B C 1
ATOM 2869 O O . ALA B 1 43 ? 18.609 5.738 -2.41 1 97.19 43 ALA B O 1
ATOM 2870 N N . VAL B 1 44 ? 19 5.902 -0.145 1 98.19 44 VAL B N 1
ATOM 2871 C CA . VAL B 1 44 ? 17.656 5.43 0.19 1 98.19 44 VAL B CA 1
ATOM 2872 C C . VAL B 1 44 ? 17.266 5.949 1.569 1 98.19 44 VAL B C 1
ATOM 2874 O O . VAL B 1 44 ? 18.109 6.09 2.455 1 98.19 44 VAL B O 1
ATOM 2877 N N . ILE B 1 45 ? 16.062 6.305 1.7 1 98.81 45 ILE B N 1
ATOM 2878 C CA . ILE B 1 45 ? 15.398 6.523 2.979 1 98.81 45 ILE B CA 1
ATOM 2879 C C . ILE B 1 45 ? 14.43 5.375 3.256 1 98.81 45 ILE B C 1
ATOM 2881 O O . ILE B 1 45 ? 13.727 4.914 2.352 1 98.81 45 ILE B O 1
ATOM 2885 N N . THR B 1 46 ? 14.461 4.867 4.461 1 98.88 46 THR B N 1
ATOM 2886 C CA . THR B 1 46 ? 13.523 3.805 4.812 1 98.88 46 THR B CA 1
ATOM 2887 C C . THR B 1 46 ? 12.594 4.25 5.934 1 98.88 46 THR B C 1
ATOM 2889 O O . THR B 1 46 ? 12.961 5.102 6.75 1 98.88 46 THR B O 1
ATOM 2892 N N . THR B 1 47 ? 11.391 3.73 5.902 1 98.88 47 THR B N 1
ATOM 2893 C CA . THR B 1 47 ? 10.406 3.998 6.941 1 98.88 47 THR B CA 1
ATOM 2894 C C . THR B 1 47 ? 9.828 2.695 7.488 1 98.88 47 THR B C 1
ATOM 2896 O O . THR B 1 47 ? 9.82 1.674 6.797 1 98.88 47 THR B O 1
ATOM 2899 N N . ALA B 1 48 ? 9.375 2.691 8.711 1 98.31 48 ALA B N 1
ATOM 2900 C CA . ALA B 1 48 ? 8.602 1.617 9.328 1 98.31 48 ALA B CA 1
ATOM 2901 C C . ALA B 1 48 ? 7.52 2.178 10.242 1 98.31 48 ALA B C 1
ATOM 2903 O O . ALA B 1 48 ? 7.797 3.008 11.109 1 98.31 48 ALA B O 1
ATOM 2904 N N . ALA B 1 49 ? 6.363 1.828 10.008 1 97 49 ALA B N 1
ATOM 2905 C CA . ALA B 1 49 ? 5.207 2.287 10.766 1 97 49 ALA B CA 1
ATOM 2906 C C . ALA B 1 49 ? 3.996 1.39 10.523 1 97 49 ALA B C 1
ATOM 2908 O O . ALA B 1 49 ? 4.051 0.473 9.703 1 97 49 ALA B O 1
ATOM 2909 N N . ARG B 1 50 ? 2.93 1.596 11.266 1 93.31 50 ARG B N 1
ATOM 2910 C CA . ARG B 1 50 ? 1.666 0.883 11.102 1 93.31 50 ARG B CA 1
ATOM 2911 C C . ARG B 1 50 ? 0.482 1.84 11.195 1 93.31 50 ARG B C 1
ATOM 2913 O O . ARG B 1 50 ? 0.589 2.914 11.789 1 93.31 50 ARG B O 1
ATOM 2920 N N . GLY B 1 51 ? -0.565 1.476 10.602 1 93.88 51 GLY B N 1
ATOM 2921 C CA . GLY B 1 51 ? -1.803 2.232 10.711 1 93.88 51 GLY B CA 1
ATOM 2922 C C . GLY B 1 51 ? -1.673 3.664 10.227 1 93.88 51 GLY B C 1
ATOM 2923 O O . GLY B 1 51 ? -1.136 3.912 9.148 1 93.88 51 GLY B O 1
ATOM 2924 N N . SER B 1 52 ? -2.266 4.602 11.055 1 96.81 52 SER B N 1
ATOM 2925 C CA . SER B 1 52 ? -2.209 6.02 10.719 1 96.81 52 SER B CA 1
ATOM 2926 C C . SER B 1 52 ? -0.769 6.496 10.578 1 96.81 52 SER B C 1
ATOM 2928 O O . SER B 1 52 ? -0.469 7.328 9.719 1 96.81 52 SER B O 1
ATOM 2930 N N . SER B 1 53 ? 0.091 5.953 11.391 1 97.62 53 SER B N 1
ATOM 2931 C CA . SER B 1 53 ? 1.498 6.332 11.312 1 97.62 53 SER B CA 1
ATOM 2932 C C . SER B 1 53 ? 2.098 5.949 9.961 1 97.62 53 SER B C 1
ATOM 2934 O O . SER B 1 53 ? 2.941 6.672 9.43 1 97.62 53 SER B O 1
ATOM 2936 N N . ASP B 1 54 ? 1.656 4.848 9.484 1 97.69 54 ASP B N 1
ATOM 2937 C CA . ASP B 1 54 ? 2.148 4.414 8.18 1 97.69 54 ASP B CA 1
ATOM 2938 C C . ASP B 1 54 ? 1.64 5.332 7.074 1 97.69 54 ASP B C 1
ATOM 2940 O O . ASP B 1 54 ? 2.334 5.555 6.078 1 97.69 54 ASP B O 1
ATOM 2944 N N . HIS B 1 55 ? 0.434 5.848 7.195 1 98.69 55 HIS B N 1
ATOM 2945 C CA . HIS B 1 55 ? -0.072 6.82 6.234 1 98.69 55 HIS B CA 1
ATOM 2946 C C . HIS B 1 55 ? 0.737 8.109 6.277 1 98.69 55 HIS B C 1
ATOM 2948 O O . HIS B 1 55 ? 0.981 8.727 5.238 1 98.69 55 HIS B O 1
ATOM 2954 N N . ALA B 1 56 ? 1.129 8.477 7.461 1 98.88 56 ALA B N 1
ATOM 2955 C CA . ALA B 1 56 ? 2.008 9.641 7.582 1 98.88 56 ALA B CA 1
ATOM 2956 C C . ALA B 1 56 ? 3.344 9.391 6.891 1 98.88 56 ALA B C 1
ATOM 2958 O O . ALA B 1 56 ? 3.867 10.266 6.203 1 98.88 56 ALA B O 1
ATOM 2959 N N . ALA B 1 57 ? 3.855 8.18 7.078 1 98.88 57 ALA B N 1
ATOM 2960 C CA . ALA B 1 57 ? 5.098 7.797 6.406 1 98.88 57 ALA B CA 1
ATOM 2961 C C . ALA B 1 57 ? 4.926 7.801 4.891 1 98.88 57 ALA B C 1
ATOM 2963 O O . ALA B 1 57 ? 5.852 8.156 4.156 1 98.88 57 ALA B O 1
ATOM 2964 N N . THR B 1 58 ? 3.754 7.387 4.457 1 98.88 58 THR B N 1
ATOM 2965 C CA . THR B 1 58 ? 3.477 7.41 3.025 1 98.88 58 THR B CA 1
ATOM 2966 C C . THR B 1 58 ? 3.434 8.844 2.506 1 98.88 58 THR B C 1
ATOM 2968 O O . THR B 1 58 ? 3.92 9.125 1.408 1 98.88 58 THR B O 1
ATOM 2971 N N . PHE B 1 59 ? 2.854 9.758 3.25 1 98.94 59 PHE B N 1
ATOM 2972 C CA . PHE B 1 59 ? 2.867 11.172 2.902 1 98.94 59 PHE B CA 1
ATOM 2973 C C . PHE B 1 59 ? 4.297 11.68 2.752 1 98.94 59 PHE B C 1
ATOM 2975 O O . PHE B 1 59 ? 4.629 12.336 1.761 1 98.94 59 PHE B O 1
ATOM 2982 N N . PHE B 1 60 ? 5.121 11.328 3.699 1 98.94 60 PHE B N 1
ATOM 2983 C CA . PHE B 1 60 ? 6.539 11.672 3.703 1 98.94 60 PHE B CA 1
ATOM 2984 C C . PHE B 1 60 ? 7.234 11.117 2.465 1 98.94 60 PHE B C 1
ATOM 2986 O O . PHE B 1 60 ? 7.992 11.828 1.805 1 98.94 60 PHE B O 1
ATOM 2993 N N . LYS B 1 61 ? 6.926 9.883 2.166 1 98.88 61 LYS B N 1
ATOM 2994 C CA . LYS B 1 61 ? 7.5 9.234 0.996 1 98.88 61 LYS B CA 1
ATOM 2995 C C . LYS B 1 61 ? 7.254 10.047 -0.269 1 98.88 61 LYS B C 1
ATOM 2997 O O . LYS B 1 61 ? 8.195 10.375 -0.998 1 98.88 61 LYS B O 1
ATOM 3002 N N . TYR B 1 62 ? 6.016 10.375 -0.48 1 98.69 62 TYR B N 1
ATOM 3003 C CA . TYR B 1 62 ? 5.695 11.117 -1.694 1 98.69 62 TYR B CA 1
ATOM 3004 C C . TYR B 1 62 ? 6.352 12.492 -1.682 1 98.69 62 TYR B C 1
ATOM 3006 O O . TYR B 1 62 ? 6.922 12.922 -2.688 1 98.69 62 TYR B O 1
ATOM 3014 N N . LEU B 1 63 ? 6.285 13.125 -0.577 1 98.75 63 LEU B N 1
ATOM 3015 C CA . LEU B 1 63 ? 6.773 14.5 -0.493 1 98.75 63 LEU B CA 1
ATOM 3016 C C . LEU B 1 63 ? 8.281 14.555 -0.719 1 98.75 63 LEU B C 1
ATOM 3018 O O . LEU B 1 63 ? 8.766 15.383 -1.489 1 98.75 63 LEU B O 1
ATOM 3022 N N . ILE B 1 64 ? 9.039 13.672 -0.106 1 98.69 64 ILE B N 1
ATOM 3023 C CA . ILE B 1 64 ? 10.5 13.742 -0.195 1 98.69 64 ILE B CA 1
ATOM 3024 C C . ILE B 1 64 ? 10.953 13.227 -1.557 1 98.69 64 ILE B C 1
ATOM 3026 O O . ILE B 1 64 ? 11.938 13.719 -2.115 1 98.69 64 ILE B O 1
ATOM 3030 N N . GLU B 1 65 ? 10.25 12.203 -2.109 1 98.62 65 GLU B N 1
ATOM 3031 C CA . GLU B 1 65 ? 10.578 11.75 -3.457 1 98.62 65 GLU B CA 1
ATOM 3032 C C . GLU B 1 65 ? 10.352 12.859 -4.484 1 98.62 65 GLU B C 1
ATOM 3034 O O . GLU B 1 65 ? 11.164 13.047 -5.391 1 98.62 65 GLU B O 1
ATOM 3039 N N . ILE B 1 66 ? 9.266 13.57 -4.328 1 98.19 66 ILE B N 1
ATOM 3040 C CA . ILE B 1 66 ? 8.953 14.672 -5.238 1 98.19 66 ILE B CA 1
ATOM 3041 C C . ILE B 1 66 ? 10.008 15.773 -5.098 1 98.19 66 ILE B C 1
ATOM 3043 O O . ILE B 1 66 ? 10.508 16.297 -6.098 1 98.19 66 ILE B O 1
ATOM 3047 N N . ALA B 1 67 ? 10.398 16.047 -3.875 1 97.81 67 ALA B N 1
ATOM 3048 C CA . ALA B 1 67 ? 11.242 17.219 -3.594 1 97.81 67 ALA B CA 1
ATOM 3049 C C . ALA B 1 67 ? 12.703 16.922 -3.898 1 97.81 67 ALA B C 1
ATOM 3051 O O . ALA B 1 67 ? 13.453 17.812 -4.309 1 97.81 67 ALA B O 1
ATOM 3052 N N . THR B 1 68 ? 13.148 15.609 -3.705 1 97.75 68 THR B N 1
ATOM 3053 C CA . THR B 1 68 ? 14.594 15.383 -3.701 1 97.75 68 THR B CA 1
ATOM 3054 C C . THR B 1 68 ? 14.969 14.289 -4.695 1 97.75 68 THR B C 1
ATOM 3056 O O . THR B 1 68 ? 16.141 14.148 -5.055 1 97.75 68 THR B O 1
ATOM 3059 N N . GLY B 1 69 ? 14 13.477 -5.055 1 97.94 69 GLY B N 1
ATOM 3060 C CA . GLY B 1 69 ? 14.289 12.375 -5.957 1 97.94 69 GLY B CA 1
ATOM 3061 C C . GLY B 1 69 ? 14.867 11.156 -5.254 1 97.94 69 GLY B C 1
ATOM 3062 O O . GLY B 1 69 ? 15.078 10.117 -5.875 1 97.94 69 GLY B O 1
ATOM 3063 N N . VAL B 1 70 ? 15.109 11.234 -3.924 1 98.5 70 VAL B N 1
ATOM 3064 C CA . VAL B 1 70 ? 15.641 10.102 -3.176 1 98.5 70 VAL B CA 1
ATOM 3065 C C . VAL B 1 70 ? 14.531 9.078 -2.928 1 98.5 70 VAL B C 1
ATOM 3067 O O . VAL B 1 70 ? 13.469 9.422 -2.406 1 98.5 70 VAL B O 1
ATOM 3070 N N . PRO B 1 71 ? 14.75 7.84 -3.336 1 98.56 71 PRO B N 1
ATOM 3071 C CA . PRO B 1 71 ? 13.695 6.848 -3.121 1 98.56 71 PRO B CA 1
ATOM 3072 C C . PRO B 1 71 ? 13.453 6.551 -1.643 1 98.56 71 PRO B C 1
ATOM 3074 O O . PRO B 1 71 ? 14.391 6.582 -0.843 1 98.56 71 PRO B O 1
ATOM 3077 N N . VAL B 1 72 ? 12.234 6.281 -1.301 1 98.81 72 VAL B N 1
ATOM 3078 C CA . VAL B 1 72 ? 11.852 5.906 0.054 1 98.81 72 VAL B CA 1
ATOM 3079 C C . VAL B 1 72 ? 11.289 4.484 0.055 1 98.81 72 VAL B C 1
ATOM 3081 O O . VAL B 1 72 ? 10.336 4.188 -0.668 1 98.81 72 VAL B O 1
ATOM 3084 N N . ALA B 1 73 ? 11.891 3.609 0.814 1 98.75 73 ALA B N 1
ATOM 3085 C CA . ALA B 1 73 ? 11.414 2.238 0.974 1 98.75 73 ALA B CA 1
ATOM 3086 C C . ALA B 1 73 ? 10.68 2.064 2.299 1 98.75 73 ALA B C 1
ATOM 3088 O O . ALA B 1 73 ? 11.25 2.289 3.369 1 98.75 73 ALA B O 1
ATOM 3089 N N . SER B 1 74 ? 9.414 1.716 2.211 1 98.38 74 SER B N 1
ATOM 3090 C CA . SER B 1 74 ? 8.68 1.32 3.41 1 98.38 74 SER B CA 1
ATOM 3091 C C . SER B 1 74 ? 9.008 -0.116 3.807 1 98.38 74 SER B C 1
ATOM 3093 O O . SER B 1 74 ? 8.641 -1.059 3.1 1 98.38 74 SER B O 1
ATOM 3095 N N . ILE B 1 75 ? 9.633 -0.289 4.945 1 97.94 75 ILE B N 1
ATOM 3096 C CA . ILE B 1 75 ? 10.023 -1.623 5.387 1 97.94 75 ILE B CA 1
ATOM 3097 C C . ILE B 1 75 ? 8.93 -2.213 6.273 1 97.94 75 ILE B C 1
ATOM 3099 O O . ILE B 1 75 ? 8.578 -1.64 7.309 1 97.94 75 ILE B O 1
ATOM 3103 N N . GLY B 1 76 ? 8.367 -3.344 5.793 1 96.06 76 GLY B N 1
ATOM 3104 C CA . GLY B 1 76 ? 7.461 -4.02 6.707 1 96.06 76 GLY B CA 1
ATOM 3105 C C . GLY B 1 76 ? 8.125 -4.434 8.008 1 96.06 76 GLY B C 1
ATOM 3106 O O . GLY B 1 76 ? 9.188 -5.059 7.992 1 96.06 76 GLY B O 1
ATOM 3107 N N . PRO B 1 77 ? 7.5 -4.094 9.094 1 93.38 77 PRO B N 1
ATOM 3108 C CA . PRO B 1 77 ? 8.141 -4.406 10.367 1 93.38 77 PRO B CA 1
ATOM 3109 C C . PRO B 1 77 ? 8.5 -5.883 10.508 1 93.38 77 PRO B C 1
ATOM 3111 O O . PRO B 1 77 ? 9.5 -6.223 11.148 1 93.38 77 PRO B O 1
ATOM 3114 N N . SER B 1 78 ? 7.77 -6.727 9.852 1 94.69 78 SER B N 1
ATOM 3115 C CA . SER B 1 78 ? 7.98 -8.164 9.953 1 94.69 78 SER B CA 1
ATOM 3116 C C . SER B 1 78 ? 9.297 -8.578 9.312 1 94.69 78 SER B C 1
ATOM 3118 O O . SER B 1 78 ? 9.836 -9.648 9.617 1 94.69 78 SER B O 1
ATOM 3120 N N . ILE B 1 79 ? 9.852 -7.789 8.391 1 96.75 79 ILE B N 1
ATOM 3121 C CA . ILE B 1 79 ? 11.125 -8.086 7.734 1 96.75 79 ILE B CA 1
ATOM 3122 C C . ILE B 1 79 ? 12.211 -8.281 8.789 1 96.75 79 ILE B C 1
ATOM 3124 O O . ILE B 1 79 ? 13.07 -9.164 8.648 1 96.75 79 ILE B O 1
ATOM 3128 N N . ALA B 1 80 ? 12.109 -7.445 9.828 1 95 80 ALA B N 1
ATOM 3129 C CA . ALA B 1 80 ? 13.07 -7.543 10.922 1 95 80 ALA B CA 1
ATOM 3130 C C . ALA B 1 80 ? 12.547 -8.445 12.039 1 95 80 ALA B C 1
ATOM 3132 O O . ALA B 1 80 ? 13.195 -9.414 12.422 1 95 80 ALA B O 1
ATOM 3133 N N . SER B 1 81 ? 11.344 -8.219 12.453 1 93.62 81 SER B N 1
ATOM 3134 C CA . SER B 1 81 ? 10.852 -8.812 13.695 1 93.62 81 SER B CA 1
ATOM 3135 C C . SER B 1 81 ? 10.523 -10.289 13.516 1 93.62 81 SER B C 1
ATOM 3137 O O . SER B 1 81 ? 10.609 -11.07 14.469 1 93.62 81 SER B O 1
ATOM 3139 N N . VAL B 1 82 ? 10.141 -10.68 12.312 1 95.75 82 VAL B N 1
ATOM 3140 C CA . VAL B 1 82 ? 9.664 -12.039 12.102 1 95.75 82 VAL B CA 1
ATOM 3141 C C . VAL B 1 82 ? 10.648 -12.797 11.203 1 95.75 82 VAL B C 1
ATOM 3143 O O . VAL B 1 82 ? 11.062 -13.906 11.531 1 95.75 82 VAL B O 1
ATOM 3146 N N . TYR B 1 83 ? 11.102 -12.18 10.156 1 96.62 83 TYR B N 1
ATOM 3147 C CA . TYR B 1 83 ? 11.891 -12.875 9.148 1 96.62 83 TYR B CA 1
ATOM 3148 C C . TYR B 1 83 ? 13.375 -12.758 9.438 1 96.62 83 TYR B C 1
ATOM 3150 O O . TYR B 1 83 ? 14.195 -13.453 8.836 1 96.62 83 TYR B O 1
ATOM 3158 N N . GLY B 1 84 ? 13.773 -11.797 10.352 1 94.94 84 GLY B N 1
ATOM 3159 C CA . GLY B 1 84 ? 15.133 -11.711 10.844 1 94.94 84 GLY B CA 1
ATOM 3160 C C . GLY B 1 84 ? 16.125 -11.219 9.805 1 94.94 84 GLY B C 1
ATOM 3161 O O . GLY B 1 84 ? 17.312 -11.547 9.859 1 94.94 84 GLY B O 1
ATOM 3162 N N . SER B 1 85 ? 15.648 -10.453 8.852 1 94.56 85 SER B N 1
ATOM 3163 C CA . SER B 1 85 ? 16.5 -9.969 7.777 1 94.56 85 SER B CA 1
ATOM 3164 C C . SER B 1 85 ? 17.547 -8.984 8.297 1 94.56 85 SER B C 1
ATOM 3166 O O . SER B 1 85 ? 17.25 -8.164 9.164 1 94.56 85 SER B O 1
ATOM 3168 N N . ARG B 1 86 ? 18.828 -9.141 7.777 1 96.44 86 ARG B N 1
ATOM 3169 C CA . ARG B 1 86 ? 19.875 -8.164 8.055 1 96.44 86 ARG B CA 1
ATOM 3170 C C . ARG B 1 86 ? 19.844 -7.023 7.047 1 96.44 86 ARG B C 1
ATOM 3172 O O . ARG B 1 86 ? 20.453 -7.117 5.977 1 96.44 86 ARG B O 1
ATOM 3179 N N . LEU B 1 87 ? 19.234 -5.93 7.441 1 98 87 LEU B N 1
ATOM 3180 C CA . LEU B 1 87 ? 19.016 -4.812 6.527 1 98 87 LEU B CA 1
ATOM 3181 C C . LEU B 1 87 ? 20.344 -4.176 6.129 1 98 87 LEU B C 1
ATOM 3183 O O . LEU B 1 87 ? 21.25 -4.039 6.957 1 98 87 LEU B O 1
ATOM 3187 N N . LYS B 1 88 ? 20.516 -3.896 4.891 1 98.06 88 LYS B N 1
ATOM 3188 C CA . LYS B 1 88 ? 21.656 -3.158 4.371 1 98.06 88 LYS B CA 1
ATOM 3189 C C . LYS B 1 88 ? 21.312 -1.693 4.129 1 98.06 88 LYS B C 1
ATOM 3191 O O . LYS B 1 88 ? 20.781 -1.341 3.072 1 98.06 88 LYS B O 1
ATOM 3196 N N . LEU B 1 89 ? 21.703 -0.835 5.129 1 98.25 89 LEU B N 1
ATOM 3197 C CA . LEU B 1 89 ? 21.25 0.547 5.086 1 98.25 89 LEU B CA 1
ATOM 3198 C C . LEU B 1 89 ? 22.391 1.513 5.363 1 98.25 89 LEU B C 1
ATOM 3200 O O . LEU B 1 89 ? 22.188 2.58 5.941 1 98.25 89 LEU B O 1
ATOM 3204 N N . LYS B 1 90 ? 23.578 1.12 4.934 1 96.81 90 LYS B N 1
ATOM 3205 C CA . LYS B 1 90 ? 24.734 1.982 5.18 1 96.81 90 LYS B CA 1
ATOM 3206 C C . LYS B 1 90 ? 24.5 3.377 4.602 1 96.81 90 LYS B C 1
ATOM 3208 O O . LYS B 1 90 ? 24.078 3.518 3.455 1 96.81 90 LYS B O 1
ATOM 3213 N N . ASN B 1 91 ? 24.672 4.441 5.383 1 95.81 91 ASN B N 1
ATOM 3214 C CA . ASN B 1 91 ? 24.562 5.859 5.059 1 95.81 91 ASN B CA 1
ATOM 3215 C C . ASN B 1 91 ? 23.109 6.27 4.832 1 95.81 91 ASN B C 1
ATOM 3217 O O . ASN B 1 91 ? 22.844 7.387 4.395 1 95.81 91 ASN B O 1
ATOM 3221 N N . GLY B 1 92 ? 22.219 5.309 5.09 1 97.81 92 GLY B N 1
ATOM 3222 C CA . GLY B 1 92 ? 20.812 5.621 4.922 1 97.81 92 GLY B CA 1
ATOM 3223 C C . GLY B 1 92 ? 20.219 6.328 6.121 1 97.81 92 GLY B C 1
ATOM 3224 O O . GLY B 1 92 ? 20.891 6.508 7.141 1 97.81 92 GLY B O 1
ATOM 3225 N N . LEU B 1 93 ? 19.031 6.832 5.965 1 98.81 93 LEU B N 1
ATOM 3226 C CA . LEU B 1 93 ? 18.172 7.34 7.035 1 98.81 93 LEU B CA 1
ATOM 3227 C C . LEU B 1 93 ? 16.953 6.453 7.227 1 98.81 93 LEU B C 1
ATOM 3229 O O . LEU B 1 93 ? 16.344 6.008 6.25 1 98.81 93 LEU B O 1
ATOM 3233 N N . HIS B 1 94 ? 16.688 6.133 8.445 1 98.88 94 HIS B N 1
ATOM 3234 C CA . HIS B 1 94 ? 15.523 5.32 8.758 1 98.88 94 HIS B CA 1
ATOM 3235 C C . HIS B 1 94 ? 14.578 6.059 9.703 1 98.88 94 HIS B C 1
ATOM 3237 O O . HIS B 1 94 ? 14.969 6.465 10.797 1 98.88 94 HIS B O 1
ATOM 3243 N N . PHE B 1 95 ? 13.359 6.23 9.266 1 98.94 95 PHE B N 1
ATOM 3244 C CA . PHE B 1 95 ? 12.336 6.898 10.07 1 98.94 95 PHE B CA 1
ATOM 3245 C C . PHE B 1 95 ? 11.336 5.891 10.617 1 98.94 95 PHE B C 1
ATOM 3247 O O . PHE B 1 95 ? 10.672 5.184 9.852 1 98.94 95 PHE B O 1
ATOM 3254 N N . THR B 1 96 ? 11.219 5.785 11.875 1 98.81 96 THR B N 1
ATOM 3255 C CA . THR B 1 96 ? 10.117 5.082 12.516 1 98.81 96 THR B CA 1
ATOM 3256 C C . THR B 1 96 ? 9.07 6.066 13.031 1 98.81 96 THR B C 1
ATOM 3258 O O . THR B 1 96 ? 9.414 7.055 13.68 1 98.81 96 THR B O 1
ATOM 3261 N N . VAL B 1 97 ? 7.832 5.891 12.648 1 98.62 97 VAL B N 1
ATOM 3262 C CA . VAL B 1 97 ? 6.73 6.754 13.062 1 98.62 97 VAL B CA 1
ATOM 3263 C C . VAL B 1 97 ? 5.77 5.973 13.953 1 98.62 97 VAL B C 1
ATOM 3265 O O . VAL B 1 97 ? 5.199 4.965 13.531 1 98.62 97 VAL B O 1
ATOM 3268 N N . SER B 1 98 ? 5.641 6.387 15.156 1 96.94 98 SER B N 1
ATOM 3269 C CA . SER B 1 98 ? 4.816 5.695 16.141 1 96.94 98 SER B CA 1
ATOM 3270 C C . SER B 1 98 ? 4.402 6.633 17.281 1 96.94 98 SER B C 1
ATOM 3272 O O . SER B 1 98 ? 5.254 7.164 17.984 1 96.94 98 SER B O 1
ATOM 3274 N N . GLN B 1 99 ? 3.127 6.805 17.422 1 95.31 99 GLN B N 1
ATOM 3275 C CA . GLN B 1 99 ? 2.662 7.691 18.484 1 95.31 99 GLN B CA 1
ATOM 3276 C C . GLN B 1 99 ? 3.189 7.238 19.844 1 95.31 99 GLN B C 1
ATOM 3278 O O . GLN B 1 99 ? 3.75 8.039 20.594 1 95.31 99 GLN B O 1
ATOM 3283 N N . SER B 1 100 ? 3.07 5.996 20.156 1 93.62 100 SER B N 1
ATOM 3284 C CA . SER B 1 100 ? 3.4 5.492 21.484 1 93.62 100 SER B CA 1
ATOM 3285 C C . SER B 1 100 ? 4.883 5.148 21.594 1 93.62 100 SER B C 1
ATOM 3287 O O . SER B 1 100 ? 5.453 5.172 22.688 1 93.62 100 SER B O 1
ATOM 3289 N N . GLY B 1 101 ? 5.426 4.699 20.516 1 95.31 101 GLY B N 1
ATOM 3290 C CA . GLY B 1 101 ? 6.809 4.242 20.5 1 95.31 101 GLY B CA 1
ATOM 3291 C C . GLY B 1 101 ? 7.008 2.941 21.266 1 95.31 101 GLY B C 1
ATOM 3292 O O . GLY B 1 101 ? 8.117 2.637 21.703 1 95.31 101 GLY B O 1
ATOM 3293 N N . ALA B 1 102 ? 5.906 2.162 21.375 1 92.81 102 ALA B N 1
ATOM 3294 C CA . ALA B 1 102 ? 5.988 0.991 22.25 1 92.81 102 ALA B CA 1
ATOM 3295 C C . ALA B 1 102 ? 5.809 -0.298 21.453 1 92.81 102 ALA B C 1
ATOM 3297 O O . ALA B 1 102 ? 6.059 -1.392 21.953 1 92.81 102 ALA B O 1
ATOM 3298 N N . SER B 1 103 ? 5.406 -0.23 20.203 1 90.44 103 SER B N 1
ATOM 3299 C CA . SER B 1 103 ? 5.172 -1.428 19.391 1 90.44 103 SER B CA 1
ATOM 3300 C C . SER B 1 103 ? 6.453 -2.234 19.219 1 90.44 103 SER B C 1
ATOM 3302 O O . SER B 1 103 ? 7.434 -1.733 18.672 1 90.44 103 SER B O 1
ATOM 3304 N N . SER B 1 104 ? 6.43 -3.471 19.594 1 92.25 104 SER B N 1
ATOM 3305 C CA . SER B 1 104 ? 7.609 -4.328 19.547 1 92.25 104 SER B CA 1
ATOM 3306 C C . SER B 1 104 ? 8.117 -4.492 18.125 1 92.25 104 SER B C 1
ATOM 3308 O O . SER B 1 104 ? 9.328 -4.492 17.875 1 92.25 104 SER B O 1
ATOM 3310 N N . ASP B 1 105 ? 7.234 -4.625 17.203 1 92.75 105 ASP B N 1
ATOM 3311 C CA . ASP B 1 105 ? 7.625 -4.809 15.812 1 92.75 105 ASP B CA 1
ATOM 3312 C C . ASP B 1 105 ? 8.328 -3.564 15.273 1 92.75 105 ASP B C 1
ATOM 3314 O O . ASP B 1 105 ? 9.281 -3.672 14.5 1 92.75 105 ASP B O 1
ATOM 3318 N N . ILE B 1 106 ? 7.832 -2.398 15.656 1 95.38 106 ILE B N 1
ATOM 3319 C CA . ILE B 1 106 ? 8.414 -1.147 15.188 1 95.38 106 ILE B CA 1
ATOM 3320 C C . ILE B 1 106 ? 9.773 -0.933 15.844 1 95.38 106 ILE B C 1
ATOM 3322 O O . ILE B 1 106 ? 10.719 -0.47 15.203 1 95.38 106 ILE B O 1
ATOM 3326 N N . ILE B 1 107 ? 9.852 -1.298 17.109 1 97.06 107 ILE B N 1
ATOM 3327 C CA . ILE B 1 107 ? 11.117 -1.215 17.828 1 97.06 107 ILE B CA 1
ATOM 3328 C C . ILE B 1 107 ? 12.148 -2.121 17.156 1 97.06 107 ILE B C 1
ATOM 3330 O O . ILE B 1 107 ? 13.281 -1.704 16.906 1 97.06 107 ILE B O 1
ATOM 3334 N N . ALA B 1 108 ? 11.742 -3.295 16.797 1 96.62 108 ALA B N 1
ATOM 3335 C CA . ALA B 1 108 ? 12.633 -4.246 16.141 1 96.62 108 ALA B CA 1
ATOM 3336 C C . ALA B 1 108 ? 13.102 -3.709 14.789 1 96.62 108 ALA B C 1
ATOM 3338 O O . ALA B 1 108 ? 14.25 -3.904 14.398 1 96.62 108 ALA B O 1
ATOM 3339 N N . ALA B 1 109 ? 12.203 -3.078 14.094 1 97.19 109 ALA B N 1
ATOM 3340 C CA . ALA B 1 109 ? 12.547 -2.504 12.797 1 97.19 109 ALA B CA 1
ATOM 3341 C C . ALA B 1 109 ? 13.617 -1.423 12.938 1 97.19 109 ALA B C 1
ATOM 3343 O O . ALA B 1 109 ? 14.57 -1.371 12.156 1 97.19 109 ALA B O 1
ATOM 3344 N N . GLN B 1 110 ? 13.469 -0.602 13.93 1 98.44 110 GLN B N 1
ATOM 3345 C CA . GLN B 1 110 ? 14.453 0.449 14.164 1 98.44 110 GLN B CA 1
ATOM 3346 C C . GLN B 1 110 ? 15.805 -0.14 14.562 1 98.44 110 GLN B C 1
ATOM 3348 O O . GLN B 1 110 ? 16.844 0.319 14.102 1 98.44 110 GLN B O 1
ATOM 3353 N N . GLU B 1 111 ? 15.75 -1.125 15.414 1 98.31 111 GLU B N 1
ATOM 3354 C CA . GLU B 1 111 ? 16.984 -1.786 15.836 1 98.31 111 GLU B CA 1
ATOM 3355 C C . GLU B 1 111 ? 17.703 -2.396 14.641 1 98.31 111 GLU B C 1
ATOM 3357 O O . GLU B 1 111 ? 18.922 -2.248 14.508 1 98.31 111 GLU B O 1
ATOM 3362 N N . ALA B 1 112 ? 16.969 -3.064 13.828 1 98.25 112 ALA B N 1
ATOM 3363 C CA . ALA B 1 112 ? 17.562 -3.682 12.633 1 98.25 112 ALA B CA 1
ATOM 3364 C C . ALA B 1 112 ? 18.141 -2.627 11.703 1 98.25 112 ALA B C 1
ATOM 3366 O O . ALA B 1 112 ? 19.203 -2.836 11.102 1 98.25 112 ALA B O 1
ATOM 3367 N N . ALA B 1 113 ? 17.453 -1.513 11.555 1 98.62 113 ALA B N 1
ATOM 3368 C CA . ALA B 1 113 ? 17.938 -0.433 10.695 1 98.62 113 ALA B CA 1
ATOM 3369 C C . ALA B 1 113 ? 19.234 0.159 11.227 1 98.62 113 ALA B C 1
ATOM 3371 O O . ALA B 1 113 ? 20.172 0.418 10.461 1 98.62 113 ALA B O 1
ATOM 3372 N N . LYS B 1 114 ? 19.234 0.368 12.508 1 98.5 114 LYS B N 1
ATOM 3373 C CA . LYS B 1 114 ? 20.438 0.89 13.148 1 98.5 114 LYS B CA 1
ATOM 3374 C C . LYS B 1 114 ? 21.625 -0.06 12.961 1 98.5 114 LYS B C 1
ATOM 3376 O O . LYS B 1 114 ? 22.719 0.363 12.57 1 98.5 114 LYS B O 1
ATOM 3381 N N . LYS B 1 115 ? 21.406 -1.329 13.195 1 98.19 115 LYS B N 1
ATOM 3382 C CA . LYS B 1 115 ? 22.422 -2.348 12.992 1 98.19 115 LYS B CA 1
ATOM 3383 C C . LYS B 1 115 ? 22.875 -2.402 11.531 1 98.19 115 LYS B C 1
ATOM 3385 O O . LYS B 1 115 ? 24.031 -2.707 11.234 1 98.19 115 LYS B O 1
ATOM 3390 N N . GLY B 1 116 ? 21.953 -2.086 10.656 1 98.25 116 GLY B N 1
ATOM 3391 C CA . GLY B 1 116 ? 22.219 -2.109 9.227 1 98.25 116 GLY B CA 1
ATOM 3392 C C . GLY B 1 116 ? 23 -0.899 8.742 1 98.25 116 GLY B C 1
ATOM 3393 O O . GLY B 1 116 ? 23.391 -0.829 7.578 1 98.25 116 GLY B O 1
ATOM 3394 N N . GLY B 1 117 ? 23.156 0.139 9.617 1 98.25 117 GLY B N 1
ATOM 3395 C CA . GLY B 1 117 ? 24.031 1.252 9.297 1 98.25 117 GLY B CA 1
ATOM 3396 C C . GLY B 1 117 ? 23.297 2.559 9.094 1 98.25 117 GLY B C 1
ATOM 3397 O O . GLY B 1 117 ? 23.906 3.594 8.82 1 98.25 117 GLY B O 1
ATOM 3398 N N . ALA B 1 118 ? 22.031 2.541 9.258 1 98.62 118 ALA B N 1
ATOM 3399 C CA . ALA B 1 118 ? 21.266 3.764 9.039 1 98.62 118 ALA B CA 1
ATOM 3400 C C . ALA B 1 118 ? 21.297 4.66 10.273 1 98.62 118 ALA B C 1
ATOM 3402 O O . ALA B 1 118 ? 21.391 4.172 11.398 1 98.62 118 ALA B O 1
ATOM 3403 N N . THR B 1 119 ? 21.234 5.984 10.07 1 98.81 119 THR B N 1
ATOM 3404 C CA . THR B 1 119 ? 20.844 6.895 11.141 1 98.81 119 THR B CA 1
ATOM 3405 C C . THR B 1 119 ? 19.344 6.789 11.422 1 98.81 119 THR B C 1
ATOM 3407 O O . THR B 1 119 ? 18.531 6.945 10.516 1 98.81 119 THR B O 1
ATOM 3410 N N . THR B 1 120 ? 19.047 6.512 12.633 1 98.88 120 THR B N 1
ATOM 3411 C CA . THR B 1 120 ? 17.641 6.254 12.969 1 98.88 120 THR B CA 1
ATOM 3412 C C . THR B 1 120 ? 17 7.492 13.57 1 98.88 120 THR B C 1
ATOM 3414 O O . THR B 1 120 ? 17.578 8.148 14.438 1 98.88 120 THR B O 1
ATOM 3417 N N . ILE B 1 121 ? 15.812 7.859 13.062 1 98.94 121 ILE B N 1
ATOM 3418 C CA . ILE B 1 121 ? 14.992 8.969 13.539 1 98.94 121 ILE B CA 1
ATOM 3419 C C . ILE B 1 121 ? 13.648 8.438 14.039 1 98.94 121 ILE B C 1
ATOM 3421 O O . ILE B 1 121 ? 12.867 7.879 13.266 1 98.94 121 ILE B O 1
ATOM 3425 N N . ALA B 1 122 ? 13.391 8.578 15.297 1 98.88 122 ALA B N 1
ATOM 3426 C CA . ALA B 1 122 ? 12.109 8.188 15.875 1 98.88 122 ALA B CA 1
ATOM 3427 C C . ALA B 1 122 ? 11.141 9.375 15.898 1 98.88 122 ALA B C 1
ATOM 3429 O O . ALA B 1 122 ? 11.398 10.383 16.562 1 98.88 122 ALA B O 1
ATOM 3430 N N . VAL B 1 123 ? 10.078 9.289 15.164 1 98.88 123 VAL B N 1
ATOM 3431 C CA . VAL B 1 123 ? 8.984 10.266 15.18 1 98.88 123 VAL B CA 1
ATOM 3432 C C . VAL B 1 123 ? 7.902 9.797 16.156 1 98.88 123 VAL B C 1
ATOM 3434 O O . VAL B 1 123 ? 7.094 8.93 15.812 1 98.88 123 VAL B O 1
ATOM 3437 N N . VAL B 1 124 ? 7.863 10.414 17.312 1 98.56 124 VAL B N 1
ATOM 3438 C CA . VAL B 1 124 ? 7.035 9.844 18.375 1 98.56 124 VAL B CA 1
ATOM 3439 C C . VAL B 1 124 ? 6.305 10.969 19.109 1 98.56 124 VAL B C 1
ATOM 3441 O O . VAL B 1 124 ? 6.738 12.125 19.078 1 98.56 124 VAL B O 1
ATOM 3444 N N . ASN B 1 125 ? 5.203 10.57 19.719 1 98 125 ASN B N 1
ATOM 3445 C CA . ASN B 1 125 ? 4.516 11.484 20.625 1 98 125 ASN B CA 1
ATOM 3446 C C . ASN B 1 125 ? 4.949 11.281 22.062 1 98 125 ASN B C 1
ATOM 3448 O O . ASN B 1 125 ? 5.004 12.234 22.844 1 98 125 ASN B O 1
ATOM 3452 N N . VAL B 1 126 ? 5.258 10.055 22.453 1 97.38 126 VAL B N 1
ATOM 3453 C CA . VAL B 1 126 ? 5.75 9.719 23.781 1 97.38 126 VAL B CA 1
ATOM 3454 C C . VAL B 1 126 ? 7.277 9.641 23.766 1 97.38 126 VAL B C 1
ATOM 3456 O O . VAL B 1 126 ? 7.848 8.57 23.531 1 97.38 126 VAL B O 1
ATOM 3459 N N . VAL B 1 127 ? 7.93 10.641 24.234 1 97.31 127 VAL B N 1
ATOM 3460 C CA . VAL B 1 127 ? 9.367 10.789 24.047 1 97.31 127 VAL B CA 1
ATOM 3461 C C . VAL B 1 127 ? 10.109 9.898 25.047 1 97.31 127 VAL B C 1
ATOM 3463 O O . VAL B 1 127 ? 11.312 9.656 24.906 1 97.31 127 VAL B O 1
ATOM 3466 N N . GLU B 1 128 ? 9.406 9.375 26.047 1 96.62 128 GLU B N 1
ATOM 3467 C CA . GLU B 1 128 ? 10.023 8.461 27.016 1 96.62 128 GLU B CA 1
ATOM 3468 C C . GLU B 1 128 ? 9.906 7.012 26.547 1 96.62 128 GLU B C 1
ATOM 3470 O O . GLU B 1 128 ? 10.328 6.094 27.25 1 96.62 128 GLU B O 1
ATOM 3475 N N . SER B 1 129 ? 9.438 6.777 25.453 1 96.94 129 SER B N 1
ATOM 3476 C CA . SER B 1 129 ? 9.172 5.438 24.938 1 96.94 129 SER B CA 1
ATOM 3477 C C . SER B 1 129 ? 10.469 4.715 24.578 1 96.94 129 SER B C 1
ATOM 3479 O O . SER B 1 129 ? 11.508 5.352 24.391 1 96.94 129 SER B O 1
ATOM 3481 N N . PRO B 1 130 ? 10.383 3.381 24.469 1 96.94 130 PRO B N 1
ATOM 3482 C CA . PRO B 1 130 ? 11.555 2.607 24.047 1 96.94 130 PRO B CA 1
ATOM 3483 C C . PRO B 1 130 ? 12.055 3 22.656 1 96.94 130 PRO B C 1
ATOM 3485 O O . PRO B 1 130 ? 13.266 3.051 22.438 1 96.94 130 PRO B O 1
ATOM 3488 N N . LEU B 1 131 ? 11.188 3.27 21.828 1 97.62 131 LEU B N 1
ATOM 3489 C CA . LEU B 1 131 ? 11.562 3.662 20.469 1 97.62 131 LEU B CA 1
ATOM 3490 C C . LEU B 1 131 ? 12.406 4.93 20.484 1 97.62 131 LEU B C 1
ATOM 3492 O O . LEU B 1 131 ? 13.414 5.02 19.781 1 97.62 131 LEU B O 1
ATOM 3496 N N . ALA B 1 132 ? 11.953 5.891 21.25 1 98.25 132 ALA B N 1
ATOM 3497 C CA . ALA B 1 132 ? 12.672 7.16 21.359 1 98.25 132 ALA B CA 1
ATOM 3498 C C . ALA B 1 132 ? 14.047 6.961 22 1 98.25 132 ALA B C 1
ATOM 3500 O O . ALA B 1 132 ? 15.039 7.535 21.547 1 98.25 132 ALA B O 1
ATOM 3501 N N . ARG B 1 133 ? 14.117 6.145 22.969 1 97.88 133 ARG B N 1
ATOM 3502 C CA . ARG B 1 133 ? 15.344 5.93 23.719 1 97.88 133 ARG B CA 1
ATOM 3503 C C . ARG B 1 133 ? 16.438 5.352 22.844 1 97.88 133 ARG B C 1
ATOM 3505 O O . ARG B 1 133 ? 17.625 5.699 22.984 1 97.88 133 ARG B O 1
ATOM 3512 N N . ASP B 1 134 ? 16.094 4.543 21.953 1 97.25 134 ASP B N 1
ATOM 3513 C CA . ASP B 1 134 ? 17.078 3.795 21.172 1 97.25 134 ASP B CA 1
ATOM 3514 C C . ASP B 1 134 ? 17.375 4.496 19.859 1 97.25 134 ASP B C 1
ATOM 3516 O O . ASP B 1 134 ? 18.266 4.074 19.109 1 97.25 134 ASP B O 1
ATOM 3520 N N . ALA B 1 135 ? 16.734 5.562 19.547 1 98.69 135 ALA B N 1
ATOM 3521 C CA . ALA B 1 135 ? 16.922 6.266 18.281 1 98.69 135 ALA B CA 1
ATOM 3522 C C . ALA B 1 135 ? 18.156 7.164 18.328 1 98.69 135 ALA B C 1
ATOM 3524 O O . ALA B 1 135 ? 18.578 7.594 19.406 1 98.69 135 ALA B O 1
ATOM 3525 N N . ASP B 1 136 ? 18.766 7.414 17.172 1 98.75 136 ASP B N 1
ATOM 3526 C CA . ASP B 1 136 ? 19.844 8.391 17.094 1 98.75 136 ASP B CA 1
ATOM 3527 C C . ASP B 1 136 ? 19.312 9.812 17.25 1 98.75 136 ASP B C 1
ATOM 3529 O O . ASP B 1 136 ? 20 10.68 17.797 1 98.75 136 ASP B O 1
ATOM 3533 N N . ILE B 1 137 ? 18.172 10.094 16.688 1 98.81 137 ILE B N 1
ATOM 3534 C CA . ILE B 1 137 ? 17.484 11.383 16.766 1 98.81 137 ILE B CA 1
ATOM 3535 C C . ILE B 1 137 ? 16.016 11.172 17.109 1 98.81 137 ILE B C 1
ATOM 3537 O O . ILE B 1 137 ? 15.375 10.25 16.594 1 98.81 137 ILE B O 1
ATOM 3541 N N . VAL B 1 138 ? 15.516 11.969 18 1 98.88 138 VAL B N 1
ATOM 3542 C CA . VAL B 1 138 ? 14.094 11.953 18.328 1 98.88 138 VAL B CA 1
ATOM 3543 C C . VAL B 1 138 ? 13.422 13.195 17.766 1 98.88 138 VAL B C 1
ATOM 3545 O O . VAL B 1 138 ? 13.883 14.32 17.984 1 98.88 138 VAL B O 1
ATOM 3548 N N . LEU B 1 139 ? 12.438 13 16.953 1 98.88 139 LEU B N 1
ATOM 3549 C CA . LEU B 1 139 ? 11.539 14.047 16.484 1 98.88 139 LEU B CA 1
ATOM 3550 C C . LEU B 1 139 ? 10.195 13.969 17.188 1 98.88 139 LEU B C 1
ATOM 3552 O O . LEU B 1 139 ? 9.359 13.117 16.859 1 98.88 139 LEU B O 1
ATOM 3556 N N . ALA B 1 140 ? 9.992 14.859 18.109 1 98.75 140 ALA B N 1
ATOM 3557 C CA . ALA B 1 140 ? 8.82 14.812 18.984 1 98.75 140 ALA B CA 1
ATOM 3558 C C . ALA B 1 140 ? 7.617 15.477 18.312 1 98.75 140 ALA B C 1
ATOM 3560 O O . ALA B 1 140 ? 7.754 16.5 17.641 1 98.75 140 ALA B O 1
ATOM 3561 N N . LEU B 1 141 ? 6.453 14.906 18.531 1 98.69 141 LEU B N 1
ATOM 3562 C CA . LEU B 1 141 ? 5.25 15.398 17.859 1 98.69 141 LEU B CA 1
ATOM 3563 C C . LEU B 1 141 ? 4.582 16.5 18.688 1 98.69 141 LEU B C 1
ATOM 3565 O O . LEU B 1 141 ? 3.801 17.281 18.156 1 98.69 141 LEU B O 1
ATOM 3569 N N . HIS B 1 142 ? 4.781 16.484 20.016 1 98.38 142 HIS B N 1
ATOM 3570 C CA . HIS B 1 142 ? 4.234 17.484 20.922 1 98.38 142 HIS B CA 1
ATOM 3571 C C . HIS B 1 142 ? 2.715 17.547 20.812 1 98.38 142 HIS B C 1
ATOM 3573 O O . HIS B 1 142 ? 2.127 18.625 20.922 1 98.38 142 HIS B O 1
ATOM 3579 N N . ALA B 1 143 ? 2.064 16.422 20.484 1 98.06 143 ALA B N 1
ATOM 3580 C CA . ALA B 1 143 ? 0.619 16.422 20.281 1 98.06 143 ALA B CA 1
ATOM 3581 C C . ALA B 1 143 ? -0.122 16.312 21.609 1 98.06 143 ALA B C 1
ATOM 3583 O O . ALA B 1 143 ? -1.341 16.484 21.672 1 98.06 143 ALA B O 1
ATOM 3584 N N . GLY B 1 144 ? 0.604 16.078 22.719 1 96.62 144 GLY B N 1
ATOM 3585 C CA . GLY B 1 144 ? -0.066 15.766 23.969 1 96.62 144 GLY B CA 1
ATOM 3586 C C . GLY B 1 144 ? -0.785 14.43 23.938 1 96.62 144 GLY B C 1
ATOM 3587 O O . GLY B 1 144 ? -0.799 13.75 22.922 1 96.62 144 GLY B O 1
ATOM 3588 N N . GLU B 1 145 ? -1.331 14.141 25.078 1 95.06 145 GLU B N 1
ATOM 3589 C CA . GLU B 1 145 ? -2.041 12.867 25.156 1 95.06 145 GLU B CA 1
ATOM 3590 C C . GLU B 1 145 ? -3.234 12.836 24.219 1 95.06 145 GLU B C 1
ATOM 3592 O O . GLU B 1 145 ? -3.965 13.82 24.094 1 95.06 145 GLU B O 1
ATOM 3597 N N . GLU B 1 146 ? -3.332 11.859 23.438 1 95.12 146 GLU B N 1
ATOM 3598 C CA . GLU B 1 146 ? -4.48 11.555 22.594 1 95.12 146 GLU B CA 1
ATOM 3599 C C . GLU B 1 146 ? -5.238 10.336 23.109 1 95.12 146 GLU B C 1
ATOM 3601 O O . GLU B 1 146 ? -4.734 9.211 23.062 1 95.12 146 GLU B O 1
ATOM 3606 N N . LYS B 1 147 ? -6.473 10.539 23.531 1 94.88 147 LYS B N 1
ATOM 3607 C CA . LYS B 1 147 ? -7.219 9.531 24.281 1 94.88 147 LYS B CA 1
ATOM 3608 C C . LYS B 1 147 ? -8.133 8.727 23.359 1 94.88 147 LYS B C 1
ATOM 3610 O O . LYS B 1 147 ? -8.414 7.559 23.625 1 94.88 147 LYS B O 1
ATOM 3615 N N . SER B 1 148 ? -8.68 9.398 22.312 1 96 148 SER B N 1
ATOM 3616 C CA . SER B 1 148 ? -9.492 8.648 21.359 1 96 148 SER B CA 1
ATOM 3617 C C . SER B 1 148 ? -8.688 7.516 20.719 1 96 148 SER B C 1
ATOM 3619 O O . SER B 1 148 ? -7.512 7.684 20.406 1 96 148 SER B O 1
ATOM 3621 N N . VAL B 1 149 ? -9.328 6.363 20.531 1 94.31 149 VAL B N 1
ATOM 3622 C CA . VAL B 1 149 ? -8.68 5.238 19.859 1 94.31 149 VAL B CA 1
ATOM 3623 C C . VAL B 1 149 ? -8.289 5.633 18.438 1 94.31 149 VAL B C 1
ATOM 3625 O O . VAL B 1 149 ? -7.191 5.312 17.969 1 94.31 149 VAL B O 1
ATOM 3628 N N . ALA B 1 150 ? -9.203 6.355 17.797 1 93.75 150 ALA B N 1
ATOM 3629 C CA . ALA B 1 150 ? -8.883 6.859 16.469 1 93.75 150 ALA B CA 1
ATOM 3630 C C . ALA B 1 150 ? -7.941 8.055 16.547 1 93.75 150 ALA B C 1
ATOM 3632 O O . ALA B 1 150 ? -8.289 9.094 17.125 1 93.75 150 ALA B O 1
ATOM 3633 N N . ALA B 1 151 ? -6.82 7.918 15.961 1 95.31 151 ALA B N 1
ATOM 3634 C CA . ALA B 1 151 ? -5.828 8.992 15.984 1 95.31 151 ALA B CA 1
ATOM 3635 C C . ALA B 1 151 ? -6.207 10.109 15.016 1 95.31 151 ALA B C 1
ATOM 3637 O O . ALA B 1 151 ? -6.66 9.852 13.898 1 95.31 151 ALA B O 1
ATOM 3638 N N . THR B 1 152 ? -6.086 11.383 15.477 1 97.5 152 THR B N 1
ATOM 3639 C CA . THR B 1 152 ? -6.332 12.531 14.617 1 97.5 152 THR B CA 1
ATOM 3640 C C . THR B 1 152 ? -5.199 13.547 14.727 1 97.5 152 THR B C 1
ATOM 3642 O O . THR B 1 152 ? -4.289 13.562 13.898 1 97.5 152 THR B O 1
ATOM 3645 N N . LYS B 1 153 ? -5.066 14.172 15.922 1 98 153 LYS B N 1
ATOM 3646 C CA . LYS B 1 153 ? -4.07 15.234 16.047 1 98 153 LYS B CA 1
ATOM 3647 C C . LYS B 1 153 ? -2.654 14.672 15.969 1 98 153 LYS B C 1
ATOM 3649 O O . LYS B 1 153 ? -1.748 15.336 15.461 1 98 153 LYS B O 1
ATOM 3654 N N . SER B 1 154 ? -2.439 13.477 16.453 1 97.88 154 SER B N 1
ATOM 3655 C CA . SER B 1 154 ? -1.107 12.883 16.359 1 97.88 154 SER B CA 1
ATOM 3656 C C . SER B 1 154 ? -0.741 12.578 14.906 1 97.88 154 SER B C 1
ATOM 3658 O O . SER B 1 154 ? 0.428 12.672 14.523 1 97.88 154 SER B O 1
ATOM 3660 N N . PHE B 1 155 ? -1.732 12.156 14.133 1 98.62 155 PHE B N 1
ATOM 3661 C CA . PHE B 1 155 ? -1.492 11.961 12.703 1 98.62 155 PHE B CA 1
ATOM 3662 C C . PHE B 1 155 ? -1.135 13.273 12.031 1 98.62 155 PHE B C 1
ATOM 3664 O O . PHE B 1 155 ? -0.145 13.352 11.297 1 98.62 155 PHE B O 1
ATOM 3671 N N . ILE B 1 156 ? -1.932 14.281 12.281 1 98.75 156 ILE B N 1
ATOM 3672 C CA . ILE B 1 156 ? -1.697 15.602 11.695 1 98.75 156 ILE B CA 1
ATOM 3673 C C . ILE B 1 156 ? -0.305 16.094 12.086 1 98.75 156 ILE B C 1
ATOM 3675 O O . ILE B 1 156 ? 0.436 16.609 11.242 1 98.75 156 ILE B O 1
ATOM 3679 N N . ALA B 1 157 ? 0.038 15.898 13.281 1 98.88 157 ALA B N 1
ATOM 3680 C CA . ALA B 1 157 ? 1.349 16.312 13.781 1 98.88 157 ALA B CA 1
ATOM 3681 C C . ALA B 1 157 ? 2.465 15.531 13.094 1 98.88 157 ALA B C 1
ATOM 3683 O O . ALA B 1 157 ? 3.508 16.094 12.758 1 98.88 157 ALA B O 1
ATOM 3684 N N . SER B 1 158 ? 2.299 14.227 12.945 1 98.94 158 SER B N 1
ATOM 3685 C CA . SER B 1 158 ? 3.309 13.398 12.289 1 98.94 158 SER B CA 1
ATOM 3686 C C . SER B 1 158 ? 3.582 13.875 10.867 1 98.94 158 SER B C 1
ATOM 3688 O O . SER B 1 158 ? 4.738 13.977 10.453 1 98.94 158 SER B O 1
ATOM 3690 N N . VAL B 1 159 ? 2.486 14.188 10.148 1 98.94 159 VAL B N 1
ATOM 3691 C CA . VAL B 1 159 ? 2.635 14.648 8.766 1 98.94 159 VAL B CA 1
ATOM 3692 C C . VAL B 1 159 ? 3.336 16 8.75 1 98.94 159 VAL B C 1
ATOM 3694 O O . VAL B 1 159 ? 4.223 16.234 7.926 1 98.94 159 VAL B O 1
ATOM 3697 N N . ALA B 1 160 ? 2.967 16.859 9.641 1 98.88 160 ALA B N 1
ATOM 3698 C CA . ALA B 1 160 ? 3.607 18.156 9.727 1 98.88 160 ALA B CA 1
ATOM 3699 C C . ALA B 1 160 ? 5.094 18.031 10.047 1 98.88 160 ALA B C 1
ATOM 3701 O O . ALA B 1 160 ? 5.934 18.688 9.43 1 98.88 160 ALA B O 1
ATOM 3702 N N . ALA B 1 161 ? 5.434 17.219 11 1 98.94 161 ALA B N 1
ATOM 3703 C CA . ALA B 1 161 ? 6.82 17 11.406 1 98.94 161 ALA B CA 1
ATOM 3704 C C . ALA B 1 161 ? 7.656 16.484 10.234 1 98.94 161 ALA B C 1
ATOM 3706 O O . ALA B 1 161 ? 8.727 17.016 9.953 1 98.94 161 ALA B O 1
ATOM 3707 N N . LEU B 1 162 ? 7.156 15.477 9.594 1 98.94 162 LEU B N 1
ATOM 3708 C CA . LEU B 1 162 ? 7.875 14.883 8.477 1 98.94 162 LEU B CA 1
ATOM 3709 C C . LEU B 1 162 ? 7.992 15.875 7.32 1 98.94 162 LEU B C 1
ATOM 3711 O O . LEU B 1 162 ? 9 15.883 6.609 1 98.94 162 LEU B O 1
ATOM 3715 N N . SER B 1 163 ? 6.949 16.719 7.141 1 98.94 163 SER B N 1
ATOM 3716 C CA . SER B 1 163 ? 7.023 17.766 6.133 1 98.94 163 SER B CA 1
ATOM 3717 C C . SER B 1 163 ? 8.109 18.781 6.473 1 98.94 163 SER B C 1
ATOM 3719 O O . SER B 1 163 ? 8.75 19.328 5.578 1 98.94 163 SER B O 1
ATOM 3721 N N . GLY B 1 164 ? 8.266 19.047 7.766 1 98.88 164 GLY B N 1
ATOM 3722 C CA . GLY B 1 164 ? 9.352 19.906 8.195 1 98.88 164 GLY B CA 1
ATOM 3723 C C . GLY B 1 164 ? 10.727 19.359 7.84 1 98.88 164 GLY B C 1
ATOM 3724 O O . GLY B 1 164 ? 11.602 20.109 7.406 1 98.88 164 GLY B O 1
ATOM 3725 N N . VAL B 1 165 ? 10.867 18.062 7.988 1 98.88 165 VAL B N 1
ATOM 3726 C CA . VAL B 1 165 ? 12.109 17.391 7.598 1 98.88 165 VAL B CA 1
ATOM 3727 C C . VAL B 1 165 ? 12.367 17.609 6.105 1 98.88 165 VAL B C 1
ATOM 3729 O O . VAL B 1 165 ? 13.484 17.938 5.699 1 98.88 165 VAL B O 1
ATOM 3732 N N . VAL B 1 166 ? 11.344 17.422 5.266 1 98.88 166 VAL B N 1
ATOM 3733 C CA . VAL B 1 166 ? 11.484 17.531 3.818 1 98.88 166 VAL B CA 1
ATOM 3734 C C . VAL B 1 166 ? 11.844 18.969 3.451 1 98.88 166 VAL B C 1
ATOM 3736 O O . VAL B 1 166 ? 12.719 19.203 2.617 1 98.88 166 VAL B O 1
ATOM 3739 N N . ALA B 1 167 ? 11.117 19.938 4.07 1 98.69 167 ALA B N 1
ATOM 3740 C CA . ALA B 1 167 ? 11.383 21.344 3.783 1 98.69 167 ALA B CA 1
ATOM 3741 C C . ALA B 1 167 ? 12.836 21.688 4.094 1 98.69 167 ALA B C 1
ATOM 3743 O O . ALA B 1 167 ? 13.516 22.344 3.285 1 98.69 167 ALA B O 1
ATOM 3744 N N . ALA B 1 168 ? 13.328 21.234 5.207 1 98.56 168 ALA B N 1
ATOM 3745 C CA . ALA B 1 168 ? 14.688 21.547 5.637 1 98.56 168 ALA B CA 1
ATOM 3746 C C . ALA B 1 168 ? 15.719 20.859 4.75 1 98.56 168 ALA B C 1
ATOM 3748 O O . ALA B 1 168 ? 16.766 21.422 4.434 1 98.56 168 ALA B O 1
ATOM 3749 N N . SER B 1 169 ? 15.43 19.625 4.375 1 98.38 169 SER B N 1
ATOM 3750 C CA . SER B 1 169 ? 16.391 18.812 3.635 1 98.38 169 SER B CA 1
ATOM 3751 C C . SER B 1 169 ? 16.422 19.219 2.16 1 98.38 169 SER B C 1
ATOM 3753 O O . SER B 1 169 ? 17.453 19.094 1.502 1 98.38 169 SER B O 1
ATOM 3755 N N . SER B 1 170 ? 15.281 19.625 1.592 1 97.56 170 SER B N 1
ATOM 3756 C CA . SER B 1 170 ? 15.195 19.922 0.166 1 97.56 170 SER B CA 1
ATOM 3757 C C . SER B 1 170 ? 15.492 21.391 -0.11 1 97.56 170 SER B C 1
ATOM 3759 O O . SER B 1 170 ? 15.82 21.766 -1.238 1 97.56 170 SER B O 1
ATOM 3761 N N . GLY B 1 171 ? 15.281 22.234 0.861 1 96.06 171 GLY B N 1
ATOM 3762 C CA . GLY B 1 171 ? 15.398 23.672 0.654 1 96.06 171 GLY B CA 1
ATOM 3763 C C . GLY B 1 171 ? 14.242 24.266 -0.137 1 96.06 171 GLY B C 1
ATOM 3764 O O . GLY B 1 171 ? 14.359 25.359 -0.679 1 96.06 171 GLY B O 1
ATOM 3765 N N . ASP B 1 172 ? 13.164 23.562 -0.209 1 96.25 172 ASP B N 1
ATOM 3766 C CA . ASP B 1 172 ? 11.992 24 -0.954 1 96.25 172 ASP B CA 1
ATOM 3767 C C . ASP B 1 172 ? 11.297 25.156 -0.246 1 96.25 172 ASP B C 1
ATOM 3769 O O . ASP B 1 172 ? 10.539 24.953 0.7 1 96.25 172 ASP B O 1
ATOM 3773 N N . ALA B 1 173 ? 11.414 26.344 -0.802 1 96.31 173 ALA B N 1
ATOM 3774 C CA . ALA B 1 173 ? 10.875 27.562 -0.18 1 96.31 173 ALA B CA 1
ATOM 3775 C C . ALA B 1 173 ? 9.352 27.531 -0.151 1 96.31 173 ALA B C 1
ATOM 3777 O O . ALA B 1 173 ? 8.734 28.047 0.785 1 96.31 173 ALA B O 1
ATOM 3778 N N . GLY B 1 174 ? 8.742 26.969 -1.18 1 96.88 174 GLY B N 1
ATOM 3779 C CA . GLY B 1 174 ? 7.289 26.844 -1.21 1 96.88 174 GLY B CA 1
ATOM 3780 C C . GLY B 1 174 ? 6.742 25.969 -0.096 1 96.88 174 GLY B C 1
ATOM 3781 O O . GLY B 1 174 ? 5.75 26.328 0.542 1 96.88 174 GLY B O 1
ATOM 3782 N N . LEU B 1 175 ? 7.449 24.891 0.072 1 97.94 175 LEU B N 1
ATOM 3783 C CA . LEU B 1 175 ? 7.043 23.984 1.146 1 97.94 175 LEU B CA 1
ATOM 3784 C C . LEU B 1 175 ? 7.25 24.641 2.508 1 97.94 175 LEU B C 1
ATOM 3786 O O . LEU B 1 175 ? 6.406 24.516 3.396 1 97.94 175 LEU B O 1
ATOM 3790 N N . ARG B 1 176 ? 8.375 25.328 2.688 1 97.94 176 ARG B N 1
ATOM 3791 C CA . ARG B 1 176 ? 8.648 26.031 3.934 1 97.94 176 ARG B CA 1
ATOM 3792 C C . ARG B 1 176 ? 7.57 27.078 4.219 1 97.94 176 ARG B C 1
ATOM 3794 O O . ARG B 1 176 ? 7.066 27.172 5.34 1 97.94 176 ARG B O 1
ATOM 3801 N N . GLY B 1 177 ? 7.234 27.844 3.203 1 98.06 177 GLY B N 1
ATOM 3802 C CA . GLY B 1 177 ? 6.176 28.812 3.359 1 98.06 177 GLY B CA 1
ATOM 3803 C C . GLY B 1 177 ? 4.832 28.203 3.691 1 98.06 177 GLY B C 1
ATOM 3804 O O . GLY B 1 177 ? 4.098 28.703 4.539 1 98.06 177 GLY B O 1
ATOM 3805 N N . GLY B 1 178 ? 4.5 27.109 3.004 1 98.31 178 GLY B N 1
ATOM 3806 C CA . GLY B 1 178 ? 3.266 26.406 3.287 1 98.31 178 GLY B CA 1
ATOM 3807 C C . GLY B 1 178 ? 3.18 25.906 4.715 1 98.31 178 GLY B C 1
ATOM 3808 O O . GLY B 1 178 ? 2.111 25.953 5.332 1 98.31 178 GLY B O 1
ATOM 3809 N N . LEU B 1 179 ? 4.312 25.438 5.234 1 98.44 179 LEU B N 1
ATOM 3810 C CA . LEU B 1 179 ? 4.355 24.938 6.609 1 98.44 179 LEU B CA 1
ATOM 3811 C C . LEU B 1 179 ? 4.109 26.062 7.602 1 98.44 179 LEU B C 1
ATOM 3813 O O . LEU B 1 179 ? 3.449 25.875 8.625 1 98.44 179 LEU B O 1
ATOM 3817 N N . GLU B 1 180 ? 4.648 27.172 7.312 1 98.12 180 GLU B N 1
ATOM 3818 C CA . GLU B 1 180 ? 4.445 28.344 8.172 1 98.12 180 GLU B CA 1
ATOM 3819 C C . GLU B 1 180 ? 2.971 28.734 8.227 1 98.12 180 GLU B C 1
ATOM 3821 O O . GLU B 1 180 ? 2.484 29.203 9.258 1 98.12 180 GLU B O 1
ATOM 3826 N N . ARG B 1 181 ? 2.254 28.531 7.16 1 98.19 181 ARG B N 1
ATOM 3827 C CA . ARG B 1 181 ? 0.854 28.938 7.059 1 98.19 181 ARG B CA 1
ATOM 3828 C C . ARG B 1 181 ? -0.07 27.797 7.484 1 98.19 181 ARG B C 1
ATOM 3830 O O . ARG B 1 181 ? -1.277 28 7.637 1 98.19 181 ARG B O 1
ATOM 3837 N N . LEU B 1 182 ? 0.492 26.641 7.699 1 98.31 182 LEU B N 1
ATOM 3838 C CA . LEU B 1 182 ? -0.298 25.422 7.914 1 98.31 182 LEU B CA 1
ATOM 3839 C C . LEU B 1 182 ? -1.168 25.562 9.156 1 98.31 182 LEU B C 1
ATOM 3841 O O . LEU B 1 182 ? -2.361 25.25 9.125 1 98.31 182 LEU B O 1
ATOM 3845 N N . PRO B 1 183 ? -0.636 26.078 10.352 1 98.12 183 PRO B N 1
ATOM 3846 C CA . PRO B 1 183 ? -1.491 26.188 11.531 1 98.12 183 PRO B CA 1
ATOM 3847 C C . PRO B 1 183 ? -2.725 27.062 11.289 1 98.12 183 PRO B C 1
ATOM 3849 O O . PRO B 1 183 ? -3.834 26.688 11.68 1 98.12 183 PRO B O 1
ATOM 3852 N N . GLU B 1 184 ? -2.533 28.109 10.617 1 97.31 184 GLU B N 1
ATOM 3853 C CA . GLU B 1 184 ? -3.648 29 10.32 1 97.31 184 GLU B CA 1
ATOM 3854 C C . GLU B 1 184 ? -4.641 28.359 9.359 1 97.31 184 GLU B C 1
ATOM 3856 O O . GLU B 1 184 ? -5.855 28.484 9.531 1 97.31 184 GLU B O 1
ATOM 3861 N N . ALA B 1 185 ? -4.117 27.703 8.336 1 96.38 185 ALA B N 1
ATOM 3862 C CA . ALA B 1 185 ? -4.984 27.016 7.379 1 96.38 185 ALA B CA 1
ATOM 3863 C C . ALA B 1 185 ? -5.812 25.938 8.062 1 96.38 185 ALA B C 1
ATOM 3865 O O . ALA B 1 185 ? -6.996 25.781 7.762 1 96.38 185 ALA B O 1
ATOM 3866 N N . LEU B 1 186 ? -5.203 25.156 8.961 1 96.25 186 LEU B N 1
ATOM 3867 C CA . LEU B 1 186 ? -5.902 24.125 9.703 1 96.25 186 LEU B CA 1
ATOM 3868 C C . LEU B 1 186 ? -7.027 24.719 10.547 1 96.25 186 LEU B C 1
ATOM 3870 O O . LEU B 1 186 ? -8.094 24.125 10.68 1 96.25 186 LEU B O 1
ATOM 3874 N N . ALA B 1 187 ? -6.785 25.906 11.086 1 94.62 187 ALA B N 1
ATOM 3875 C CA . ALA B 1 187 ? -7.75 26.547 11.961 1 94.62 187 ALA B CA 1
ATOM 3876 C C . ALA B 1 187 ? -8.898 27.156 11.164 1 94.62 187 ALA B C 1
ATOM 3878 O O . ALA B 1 187 ? -10.008 27.328 11.68 1 94.62 187 ALA B O 1
ATOM 3879 N N . ALA B 1 188 ? -8.688 27.469 9.906 1 90.81 188 ALA B N 1
ATOM 3880 C CA . ALA B 1 188 ? -9.648 28.188 9.078 1 90.81 188 ALA B CA 1
ATOM 3881 C C . ALA B 1 188 ? -10.664 27.234 8.461 1 90.81 188 ALA B C 1
ATOM 3883 O O . ALA B 1 188 ? -11.633 27.656 7.832 1 90.81 188 ALA B O 1
ATOM 3884 N N . THR B 1 189 ? -10.484 25.969 8.617 1 81.19 189 THR B N 1
ATOM 3885 C CA . THR B 1 189 ? -11.375 25 7.977 1 81.19 189 THR B CA 1
ATOM 3886 C C . THR B 1 189 ? -12.781 25.078 8.57 1 81.19 189 THR B C 1
ATOM 3888 O O . THR B 1 189 ? -12.938 25.141 9.789 1 81.19 189 THR B O 1
ATOM 3891 N N . ARG B 1 190 ? -13.812 25.344 7.598 1 72.81 190 ARG B N 1
ATOM 3892 C CA . ARG B 1 190 ? -15.195 25.516 8.031 1 72.81 190 ARG B CA 1
ATOM 3893 C C . ARG B 1 190 ? -16.078 24.375 7.539 1 72.81 190 ARG B C 1
ATOM 3895 O O . ARG B 1 190 ? -15.805 23.781 6.496 1 72.81 190 ARG B O 1
ATOM 3902 N N . PRO B 1 191 ? -17.047 24.125 8.344 1 64.75 191 PRO B N 1
ATOM 3903 C CA . PRO B 1 191 ? -17.922 22.984 8.039 1 64.75 191 PRO B CA 1
ATOM 3904 C C . PRO B 1 191 ? -18.984 23.328 6.988 1 64.75 191 PRO B C 1
ATOM 3906 O O . PRO B 1 191 ? -20.156 22.969 7.148 1 64.75 191 PRO B O 1
ATOM 3909 N N . GLU B 1 192 ? -18.641 24 5.969 1 71.44 192 GLU B N 1
ATOM 3910 C CA . GLU B 1 192 ? -19.719 24.297 5.027 1 71.44 192 GLU B CA 1
ATOM 3911 C C . GLU B 1 192 ? -20 23.109 4.109 1 71.44 192 GLU B C 1
ATOM 3913 O O . GLU B 1 192 ? -19.062 22.406 3.701 1 71.44 192 GLU B O 1
ATOM 3918 N N . GLY B 1 193 ? -21.219 22.844 3.82 1 75.38 193 GLY B N 1
ATOM 3919 C CA . GLY B 1 193 ? -21.656 21.828 2.871 1 75.38 193 GLY B CA 1
ATOM 3920 C C . GLY B 1 193 ? -21.531 20.422 3.408 1 75.38 193 GLY B C 1
ATOM 3921 O O . GLY B 1 193 ? -21.594 19.453 2.646 1 75.38 193 GLY B O 1
ATOM 3922 N N . ARG B 1 194 ? -21.5 20.328 4.676 1 86.75 194 ARG B N 1
ATOM 3923 C CA . ARG B 1 194 ? -21.188 19.047 5.281 1 86.75 194 ARG B CA 1
ATOM 3924 C C . ARG B 1 194 ? -22.406 18.141 5.324 1 86.75 194 ARG B C 1
ATOM 3926 O O . ARG B 1 194 ? -22.281 16.906 5.324 1 86.75 194 ARG B O 1
ATOM 3933 N N . GLU B 1 195 ? -23.531 18.703 5.281 1 88.5 195 GLU B N 1
ATOM 3934 C CA . GLU B 1 195 ? -24.734 17.891 5.512 1 88.5 195 GLU B CA 1
ATOM 3935 C C . GLU B 1 195 ? -24.938 16.875 4.395 1 88.5 195 GLU B C 1
ATOM 3937 O O . GLU B 1 195 ? -25.219 15.703 4.664 1 88.5 195 GLU B O 1
ATOM 3942 N N . VAL B 1 196 ? -24.812 17.297 3.203 1 89.62 196 VAL B N 1
ATOM 3943 C CA . VAL B 1 196 ? -25.031 16.406 2.072 1 89.62 196 VAL B CA 1
ATOM 3944 C C . VAL B 1 196 ? -23.984 15.297 2.076 1 89.62 196 VAL B C 1
ATOM 3946 O O . VAL B 1 196 ? -24.297 14.141 1.784 1 89.62 196 VAL B O 1
ATOM 3949 N N . VAL B 1 197 ? -22.828 15.633 2.402 1 93.56 197 VAL B N 1
ATOM 3950 C CA . VAL B 1 197 ? -21.734 14.664 2.455 1 93.56 197 VAL B CA 1
ATOM 3951 C C . VAL B 1 197 ? -21.969 13.688 3.609 1 93.56 197 VAL B C 1
ATOM 3953 O O . VAL B 1 197 ? -21.766 12.484 3.463 1 93.56 197 VAL B O 1
ATOM 3956 N N . GLU B 1 198 ? -22.406 14.219 4.719 1 95.88 198 GLU B N 1
ATOM 3957 C CA . GLU B 1 198 ? -22.719 13.375 5.867 1 95.88 198 GLU B CA 1
ATOM 3958 C C . GLU B 1 198 ? -23.812 12.367 5.539 1 95.88 198 GLU B C 1
ATOM 3960 O O . GLU B 1 198 ? -23.734 11.203 5.941 1 95.88 198 GLU B O 1
ATOM 3965 N N . ASN B 1 199 ? -24.797 12.844 4.793 1 95.88 199 ASN B N 1
ATOM 3966 C CA . ASN B 1 199 ? -25.891 11.953 4.406 1 95.88 199 ASN B CA 1
ATOM 3967 C C . ASN B 1 199 ? -25.391 10.844 3.479 1 95.88 199 ASN B C 1
ATOM 3969 O O . ASN B 1 199 ? -25.812 9.688 3.613 1 95.88 199 ASN B O 1
ATOM 3973 N N . LEU B 1 200 ? -24.609 11.234 2.594 1 95.94 200 LEU B N 1
ATOM 3974 C CA . LEU B 1 200 ? -24.047 10.258 1.671 1 95.94 200 LEU B CA 1
ATOM 3975 C C . LEU B 1 200 ? -23.266 9.188 2.424 1 95.94 200 LEU B C 1
ATOM 3977 O O . LEU B 1 200 ? -23.453 7.992 2.189 1 95.94 200 LEU B O 1
ATOM 3981 N N . LEU B 1 201 ? -22.438 9.562 3.348 1 97.25 201 LEU B N 1
ATOM 3982 C CA . LEU B 1 201 ? -21.594 8.625 4.078 1 97.25 201 LEU B CA 1
ATOM 3983 C C . LEU B 1 201 ? -22.406 7.848 5.109 1 97.25 201 LEU B C 1
ATOM 3985 O O . LEU B 1 201 ? -22.094 6.695 5.41 1 97.25 201 LEU B O 1
ATOM 3989 N N . PHE B 1 202 ? -23.422 8.477 5.609 1 97.75 202 PHE B N 1
ATOM 3990 C CA . PHE B 1 202 ? -24.297 7.801 6.566 1 97.75 202 PHE B CA 1
ATOM 3991 C C . PHE B 1 202 ? -24.891 6.535 5.961 1 97.75 202 PHE B C 1
ATOM 3993 O O . PHE B 1 202 ? -25.016 5.516 6.641 1 97.75 202 PHE B O 1
ATOM 4000 N N . ASN B 1 203 ? -25.172 6.602 4.746 1 96.56 203 ASN B N 1
ATOM 4001 C CA . ASN B 1 203 ? -25.859 5.492 4.078 1 96.56 203 ASN B CA 1
ATOM 4002 C C . ASN B 1 203 ? -24.859 4.551 3.406 1 96.56 203 ASN B C 1
ATOM 4004 O O . ASN B 1 203 ? -25.25 3.508 2.877 1 96.56 203 ASN B O 1
ATOM 4008 N N . ALA B 1 204 ? -23.609 4.871 3.438 1 96.31 204 ALA B N 1
ATOM 4009 C CA . ALA B 1 204 ? -22.609 4.113 2.697 1 96.31 204 ALA B CA 1
ATOM 4010 C C . ALA B 1 204 ? -22.203 2.855 3.461 1 96.31 204 ALA B C 1
ATOM 4012 O O . ALA B 1 204 ? -21.953 2.906 4.668 1 96.31 204 ALA B O 1
ATOM 4013 N N . ARG B 1 205 ? -22.141 1.751 2.725 1 94.62 205 ARG B N 1
ATOM 4014 C CA . ARG B 1 205 ? -21.562 0.522 3.244 1 94.62 205 ARG B CA 1
ATOM 4015 C C . ARG B 1 205 ? -20.172 0.291 2.66 1 94.62 205 ARG B C 1
ATOM 4017 O O . ARG B 1 205 ? -19.344 -0.418 3.25 1 94.62 205 ARG B O 1
ATOM 4024 N N . SER B 1 206 ? -20.016 0.808 1.5 1 97.38 206 SER B N 1
ATOM 4025 C CA . SER B 1 206 ? -18.75 0.812 0.775 1 97.38 206 SER B CA 1
ATOM 4026 C C . SER B 1 206 ? -18.328 2.23 0.393 1 97.38 206 SER B C 1
ATOM 4028 O O . SER B 1 206 ? -19.188 3.076 0.112 1 97.38 206 SER B O 1
ATOM 4030 N N . LEU B 1 207 ? -17.031 2.432 0.407 1 98.44 207 LEU B N 1
ATOM 4031 C CA . LEU B 1 207 ? -16.516 3.764 0.116 1 98.44 207 LEU B CA 1
ATOM 4032 C C . LEU B 1 207 ? -15.117 3.68 -0.496 1 98.44 207 LEU B C 1
ATOM 4034 O O . LEU B 1 207 ? -14.258 2.943 -0.001 1 98.44 207 LEU B O 1
ATOM 4038 N N . TYR B 1 208 ? -14.914 4.324 -1.601 1 98.62 208 TYR B N 1
ATOM 4039 C CA . TYR B 1 208 ? -13.555 4.582 -2.057 1 98.62 208 TYR B CA 1
ATOM 4040 C C . TYR B 1 208 ? -13.117 5.996 -1.686 1 98.62 208 TYR B C 1
ATOM 4042 O O . TYR B 1 208 ? -13.914 6.938 -1.745 1 98.62 208 TYR B O 1
ATOM 4050 N N . THR B 1 209 ? -11.945 6.102 -1.207 1 98.62 209 THR B N 1
ATOM 4051 C CA . THR B 1 209 ? -11.273 7.395 -1.101 1 98.62 209 THR B CA 1
ATOM 4052 C C . THR B 1 209 ? -10.148 7.5 -2.119 1 98.62 209 THR B C 1
ATOM 4054 O O . THR B 1 209 ? -9.57 6.488 -2.527 1 98.62 209 THR B O 1
ATOM 4057 N N . GLY B 1 210 ? -9.883 8.75 -2.578 1 98 210 GLY B N 1
ATOM 4058 C CA . GLY B 1 210 ? -8.93 8.844 -3.676 1 98 210 GLY B CA 1
ATOM 4059 C C . GLY B 1 210 ? -8.125 10.125 -3.658 1 98 210 GLY B C 1
ATOM 4060 O O . GLY B 1 210 ? -8.578 11.148 -3.141 1 98 210 GLY B O 1
ATOM 4061 N N . GLY B 1 211 ? -6.992 10.086 -4.191 1 97.44 211 GLY B N 1
ATOM 4062 C CA . GLY B 1 211 ? -6.043 11.164 -4.414 1 97.44 211 GLY B CA 1
ATOM 4063 C C . GLY B 1 211 ? -4.734 10.695 -5.02 1 97.44 211 GLY B C 1
ATOM 4064 O O . GLY B 1 211 ? -4.492 9.492 -5.125 1 97.44 211 GLY B O 1
ATOM 4065 N N . ARG B 1 212 ? -3.939 11.648 -5.488 1 97.06 212 ARG B N 1
ATOM 4066 C CA . ARG B 1 212 ? -2.633 11.32 -6.047 1 97.06 212 ARG B CA 1
ATOM 4067 C C . ARG B 1 212 ? -1.512 11.977 -5.25 1 97.06 212 ARG B C 1
ATOM 4069 O O . ARG B 1 212 ? -1.705 13.039 -4.66 1 97.06 212 ARG B O 1
ATOM 4076 N N . GLY B 1 213 ? -0.327 11.352 -5.258 1 97.38 213 GLY B N 1
ATOM 4077 C CA . GLY B 1 213 ? 0.788 11.906 -4.508 1 97.38 213 GLY B CA 1
ATOM 4078 C C . GLY B 1 213 ? 0.525 11.984 -3.018 1 97.38 213 GLY B C 1
ATOM 4079 O O . GLY B 1 213 ? 0.128 10.992 -2.402 1 97.38 213 GLY B O 1
ATOM 4080 N N . THR B 1 214 ? 0.73 13.172 -2.449 1 98.38 214 THR B N 1
ATOM 4081 C CA . THR B 1 214 ? 0.501 13.344 -1.02 1 98.38 214 THR B CA 1
ATOM 4082 C C . THR B 1 214 ? -0.979 13.18 -0.686 1 98.38 214 THR B C 1
ATOM 4084 O O . THR B 1 214 ? -1.328 12.711 0.399 1 98.38 214 THR B O 1
ATOM 4087 N N . ALA B 1 215 ? -1.819 13.469 -1.619 1 98.44 215 ALA B N 1
ATOM 4088 C CA . ALA B 1 215 ? -3.256 13.312 -1.406 1 98.44 215 ALA B CA 1
ATOM 4089 C C . ALA B 1 215 ? -3.639 11.844 -1.307 1 98.44 215 ALA B C 1
ATOM 4091 O O . ALA B 1 215 ? -4.621 11.492 -0.646 1 98.44 215 ALA B O 1
ATOM 4092 N N . PHE B 1 216 ? -2.889 10.984 -1.979 1 98.5 216 PHE B N 1
ATOM 4093 C CA . PHE B 1 216 ? -3.139 9.562 -1.824 1 98.5 216 PHE B CA 1
ATOM 4094 C C . PHE B 1 216 ? -2.904 9.125 -0.383 1 98.5 216 PHE B C 1
ATOM 4096 O O . PHE B 1 216 ? -3.697 8.359 0.177 1 98.5 216 PHE B O 1
ATOM 4103 N N . ALA B 1 217 ? -1.81 9.602 0.211 1 98.75 217 ALA B N 1
ATOM 4104 C CA . ALA B 1 217 ? -1.531 9.281 1.608 1 98.75 217 ALA B CA 1
ATOM 4105 C C . ALA B 1 217 ? -2.684 9.719 2.51 1 98.75 217 ALA B C 1
ATOM 4107 O O . ALA B 1 217 ? -3.072 8.984 3.426 1 98.75 217 ALA B O 1
ATOM 4108 N N . ILE B 1 218 ? -3.238 10.805 2.244 1 98.81 218 ILE B N 1
ATOM 4109 C CA . ILE B 1 218 ? -4.348 11.336 3.027 1 98.81 218 ILE B CA 1
ATOM 4110 C C . ILE B 1 218 ? -5.602 10.508 2.773 1 98.81 218 ILE B C 1
ATOM 4112 O O . ILE B 1 218 ? -6.402 10.281 3.688 1 98.81 218 ILE B O 1
ATOM 4116 N N . SER B 1 219 ? -5.766 10.062 1.552 1 98.81 219 SER B N 1
ATOM 4117 C CA . SER B 1 219 ? -6.887 9.188 1.231 1 98.81 219 SER B CA 1
ATOM 4118 C C . SER B 1 219 ? -6.816 7.883 2.023 1 98.81 219 SER B C 1
ATOM 4120 O O . SER B 1 219 ? -7.848 7.332 2.42 1 98.81 219 SER B O 1
ATOM 4122 N N . LEU B 1 220 ? -5.59 7.383 2.197 1 98.75 220 LEU B N 1
ATOM 4123 C CA . LEU B 1 220 ? -5.406 6.188 3.014 1 98.75 220 LEU B CA 1
ATOM 4124 C C . LEU B 1 220 ? -5.914 6.414 4.434 1 98.75 220 LEU B C 1
ATOM 4126 O O . LEU B 1 220 ? -6.637 5.578 4.98 1 98.75 220 LEU B O 1
ATOM 4130 N N . GLU B 1 221 ? -5.57 7.516 4.984 1 98.75 221 GLU B N 1
ATOM 4131 C CA . GLU B 1 221 ? -5.984 7.871 6.336 1 98.75 221 GLU B CA 1
ATOM 4132 C C . GLU B 1 221 ? -7.5 8.039 6.422 1 98.75 221 GLU B C 1
ATOM 4134 O O . GLU B 1 221 ? -8.125 7.59 7.383 1 98.75 221 GLU B O 1
ATOM 4139 N N . ALA B 1 222 ? -8.055 8.656 5.434 1 98.69 222 ALA B N 1
ATOM 4140 C CA . ALA B 1 222 ? -9.508 8.852 5.402 1 98.69 222 ALA B CA 1
ATOM 4141 C C . ALA B 1 222 ? -10.234 7.512 5.371 1 98.69 222 ALA B C 1
ATOM 4143 O O . ALA B 1 222 ? -11.219 7.316 6.082 1 98.69 222 ALA B O 1
ATOM 4144 N N . ALA B 1 223 ? -9.766 6.609 4.539 1 98.69 223 ALA B N 1
ATOM 4145 C CA . ALA B 1 223 ? -10.375 5.281 4.457 1 98.69 223 ALA B CA 1
ATOM 4146 C C . ALA B 1 223 ? -10.289 4.559 5.797 1 98.69 223 ALA B C 1
ATOM 4148 O O . ALA B 1 223 ? -11.25 3.902 6.215 1 98.69 223 ALA B O 1
ATOM 4149 N N . LEU B 1 224 ? -9.172 4.68 6.457 1 98.25 224 LEU B N 1
ATOM 4150 C CA . LEU B 1 224 ? -9.008 4.027 7.75 1 98.25 224 LEU B CA 1
ATOM 4151 C C . LEU B 1 224 ? -10 4.57 8.766 1 98.25 224 LEU B C 1
ATOM 4153 O O . LEU B 1 224 ? -10.617 3.801 9.516 1 98.25 224 LEU B O 1
ATOM 4157 N N . LYS B 1 225 ? -10.188 5.852 8.828 1 98.12 225 LYS B N 1
ATOM 4158 C CA . LYS B 1 225 ? -11.109 6.441 9.797 1 98.12 225 LYS B CA 1
ATOM 4159 C C . LYS B 1 225 ? -12.547 6.008 9.516 1 98.12 225 LYS B C 1
ATOM 4161 O O . LYS B 1 225 ? -13.328 5.816 10.453 1 98.12 225 LYS B O 1
ATOM 4166 N N . ALA B 1 226 ? -12.883 5.926 8.227 1 98.31 226 ALA B N 1
ATOM 4167 C CA . ALA B 1 226 ? -14.219 5.441 7.895 1 98.31 226 ALA B CA 1
ATOM 4168 C C . ALA B 1 226 ? -14.438 4.023 8.422 1 98.31 226 ALA B C 1
ATOM 4170 O O . ALA B 1 226 ? -15.492 3.711 8.969 1 98.31 226 ALA B O 1
ATOM 4171 N N . LYS B 1 227 ? -13.43 3.15 8.25 1 97.62 227 LYS B N 1
ATOM 4172 C CA . LYS B 1 227 ? -13.523 1.778 8.734 1 97.62 227 LYS B CA 1
ATOM 4173 C C . LYS B 1 227 ? -13.578 1.742 10.258 1 97.62 227 LYS B C 1
ATOM 4175 O O . LYS B 1 227 ? -14.508 1.174 10.844 1 97.62 227 LYS B O 1
ATOM 4180 N N . GLU B 1 228 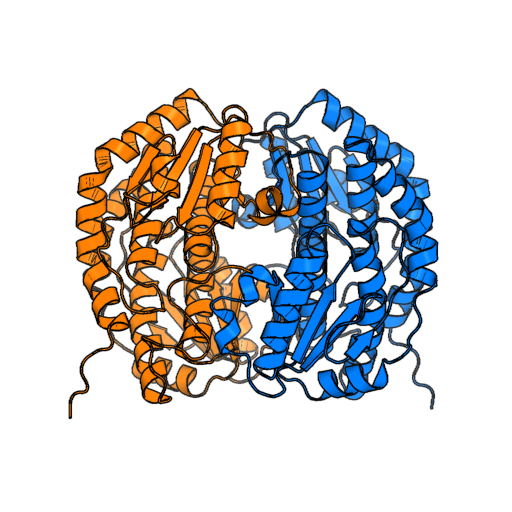? -12.711 2.475 10.906 1 95.88 228 GLU B N 1
ATOM 4181 C CA . GLU B 1 228 ? -12.508 2.404 12.352 1 95.88 228 GLU B CA 1
ATOM 4182 C C . GLU B 1 228 ? -13.695 2.982 13.109 1 95.88 228 GLU B C 1
ATOM 4184 O O . GLU B 1 228 ? -14.078 2.473 14.164 1 95.88 228 GLU B O 1
ATOM 4189 N N . THR B 1 229 ? -14.273 4.039 12.562 1 96.88 229 THR B N 1
ATOM 4190 C CA . THR B 1 229 ? -15.219 4.773 13.391 1 96.88 229 THR B CA 1
ATOM 4191 C C . THR B 1 229 ? -16.641 4.586 12.883 1 96.88 229 THR B C 1
ATOM 4193 O O . THR B 1 229 ? -17.578 4.441 13.672 1 96.88 229 THR B O 1
ATOM 4196 N N . ALA B 1 230 ? -16.797 4.504 11.586 1 97.25 230 ALA B N 1
ATOM 4197 C CA . ALA B 1 230 ? -18.141 4.574 11.039 1 97.25 230 ALA B CA 1
ATOM 4198 C C . ALA B 1 230 ? -18.578 3.223 10.469 1 97.25 230 ALA B C 1
ATOM 4200 O O . ALA B 1 230 ? -19.656 3.105 9.883 1 97.25 230 ALA B O 1
ATOM 4201 N N . ASN B 1 231 ? -17.734 2.236 10.594 1 96.25 231 ASN B N 1
ATOM 4202 C CA . ASN B 1 231 ? -18.062 0.891 10.133 1 96.25 231 ASN B CA 1
ATOM 4203 C C . ASN B 1 231 ? -18.391 0.871 8.641 1 96.25 231 ASN B C 1
ATOM 4205 O O . ASN B 1 231 ? -19.328 0.184 8.211 1 96.25 231 ASN B O 1
ATOM 4209 N N . ILE B 1 232 ? -17.688 1.637 7.867 1 97.88 232 ILE B N 1
ATOM 4210 C CA . ILE B 1 232 ? -17.797 1.656 6.414 1 97.88 232 ILE B CA 1
ATOM 4211 C C . ILE B 1 232 ? -16.594 0.944 5.801 1 97.88 232 ILE B C 1
ATOM 4213 O O . ILE B 1 232 ? -15.438 1.265 6.121 1 97.88 232 ILE B O 1
ATOM 4217 N N . HIS B 1 233 ? -16.797 -0.107 4.996 1 98.25 233 HIS B N 1
ATOM 4218 C CA . HIS B 1 233 ? -15.672 -0.697 4.266 1 98.25 233 HIS B CA 1
ATOM 4219 C C . HIS B 1 233 ? -15.109 0.282 3.244 1 98.25 233 HIS B C 1
ATOM 4221 O O . HIS B 1 233 ? -15.586 0.351 2.109 1 98.25 233 HIS B O 1
ATOM 4227 N N . ALA B 1 234 ? -14.062 0.977 3.643 1 98.56 234 ALA B N 1
ATOM 4228 C CA . ALA B 1 234 ? -13.477 2.041 2.832 1 98.56 234 ALA B CA 1
ATOM 4229 C C . ALA B 1 234 ? -12.078 1.663 2.361 1 98.56 234 ALA B C 1
ATOM 4231 O O . ALA B 1 234 ? -11.281 1.119 3.133 1 98.56 234 ALA B O 1
ATOM 4232 N N . GLU B 1 235 ? -11.82 1.895 1.164 1 98.5 235 GLU B N 1
ATOM 4233 C CA . GLU B 1 235 ? -10.539 1.576 0.542 1 98.5 235 GLU B CA 1
ATOM 4234 C C . GLU B 1 235 ? -10.016 2.758 -0.266 1 98.5 235 GLU B C 1
ATOM 4236 O O . GLU B 1 235 ? -10.773 3.438 -0.955 1 98.5 235 GLU B O 1
ATOM 4241 N N . ALA B 1 236 ? -8.711 2.979 -0.126 1 98.5 236 ALA B N 1
ATOM 4242 C CA . ALA B 1 236 ? -8.094 4.117 -0.801 1 98.5 236 ALA B CA 1
ATOM 4243 C C . ALA B 1 236 ? -7.359 3.672 -2.064 1 98.5 236 ALA B C 1
ATOM 4245 O O . ALA B 1 236 ? -6.723 2.615 -2.082 1 98.5 236 ALA B O 1
ATOM 4246 N N . PHE B 1 237 ? -7.387 4.543 -3.092 1 97.38 237 PHE B N 1
ATOM 4247 C CA . PHE B 1 237 ? -6.633 4.359 -4.328 1 97.38 237 PHE B CA 1
ATOM 4248 C C . PHE B 1 237 ? -6.082 5.691 -4.828 1 97.38 237 PHE B C 1
ATOM 4250 O O . PHE B 1 237 ? -6.688 6.742 -4.609 1 97.38 237 PHE B O 1
ATOM 4257 N N . SER B 1 238 ? -4.883 5.559 -5.465 1 96.44 238 SER B N 1
ATOM 4258 C CA . SER B 1 238 ? -4.621 6.664 -6.379 1 96.44 238 SER B CA 1
ATOM 4259 C C . SER B 1 238 ? -5.707 6.77 -7.441 1 96.44 238 SER B C 1
ATOM 4261 O O . SER B 1 238 ? -6.227 5.758 -7.914 1 96.44 238 SER B O 1
ATOM 4263 N N . LEU B 1 239 ? -6.023 7.988 -7.828 1 94.44 239 LEU B N 1
ATOM 4264 C CA . LEU B 1 239 ? -7.082 8.141 -8.82 1 94.44 239 LEU B CA 1
ATOM 4265 C C . LEU B 1 239 ? -6.684 7.484 -10.141 1 94.44 239 LEU B C 1
ATOM 4267 O O . LEU B 1 239 ? -7.547 7.027 -10.891 1 94.44 239 LEU B O 1
ATOM 4271 N N . ALA B 1 240 ? -5.375 7.383 -10.383 1 90.56 240 ALA B N 1
ATOM 4272 C CA . ALA B 1 240 ? -4.906 6.648 -11.555 1 90.56 240 ALA B CA 1
ATOM 4273 C C . ALA B 1 240 ? -5.227 5.16 -11.43 1 90.56 240 ALA B C 1
ATOM 4275 O O . ALA B 1 240 ? -5.688 4.535 -12.391 1 90.56 240 ALA B O 1
ATOM 4276 N N . GLU B 1 241 ? -4.969 4.598 -10.281 1 90.69 241 GLU B N 1
ATOM 4277 C CA . GLU B 1 241 ? -5.188 3.176 -10.039 1 90.69 241 GLU B CA 1
ATOM 4278 C C . GLU B 1 241 ? -6.676 2.844 -9.992 1 90.69 241 GLU B C 1
ATOM 4280 O O . GLU B 1 241 ? -7.082 1.743 -10.375 1 90.69 241 GLU B O 1
ATOM 4285 N N . LEU B 1 242 ? -7.469 3.779 -9.531 1 91.56 242 LEU B N 1
ATOM 4286 C CA . LEU B 1 242 ? -8.914 3.574 -9.43 1 91.56 242 LEU B CA 1
ATOM 4287 C C . LEU B 1 242 ? -9.523 3.342 -10.805 1 91.56 242 LEU B C 1
ATOM 4289 O O . LEU B 1 242 ? -10.578 2.707 -10.922 1 91.56 242 LEU B O 1
ATOM 4293 N N . MET B 1 243 ? -8.844 3.797 -11.836 1 86.12 243 MET B N 1
ATOM 4294 C CA . MET B 1 243 ? -9.328 3.65 -13.203 1 86.12 243 MET B CA 1
ATOM 4295 C C . MET B 1 243 ? -9.094 2.234 -13.719 1 86.12 243 MET B C 1
ATOM 4297 O O . MET B 1 243 ? -9.562 1.874 -14.797 1 86.12 243 MET B O 1
ATOM 4301 N N . HIS B 1 244 ? -8.492 1.43 -12.906 1 86.12 244 HIS B N 1
ATOM 4302 C CA . HIS B 1 244 ? -8.188 0.051 -13.281 1 86.12 244 HIS B CA 1
ATOM 4303 C C . HIS B 1 244 ? -9.141 -0.922 -12.594 1 86.12 244 HIS B C 1
ATOM 4305 O O . HIS B 1 244 ? -10.359 -0.734 -12.633 1 86.12 244 HIS B O 1
ATOM 4311 N N . GLY B 1 245 ? -8.75 -1.954 -12.07 1 87.31 245 GLY B N 1
ATOM 4312 C CA . GLY B 1 245 ? -9.547 -3.045 -11.523 1 87.31 245 GLY B CA 1
ATOM 4313 C C . GLY B 1 245 ? -10.641 -2.572 -10.586 1 87.31 245 GLY B C 1
ATOM 4314 O O . GLY B 1 245 ? -11.797 -2.975 -10.719 1 87.31 245 GLY B O 1
ATOM 4315 N N . PRO B 1 246 ? -10.336 -1.673 -9.711 1 91.12 246 PRO B N 1
ATOM 4316 C CA . PRO B 1 246 ? -11.32 -1.242 -8.719 1 91.12 246 PRO B CA 1
ATOM 4317 C C . PRO B 1 246 ? -12.523 -0.534 -9.344 1 91.12 246 PRO B C 1
ATOM 4319 O O . PRO B 1 246 ? -13.57 -0.407 -8.703 1 91.12 246 PRO B O 1
ATOM 4322 N N . MET B 1 247 ? -12.359 -0.074 -10.539 1 91.75 247 MET B N 1
ATOM 4323 C CA . MET B 1 247 ? -13.445 0.633 -11.219 1 91.75 247 MET B CA 1
ATOM 4324 C C . MET B 1 247 ? -14.664 -0.266 -11.383 1 91.75 247 MET B C 1
ATOM 4326 O O . MET B 1 247 ? -15.789 0.223 -11.531 1 91.75 247 MET B O 1
ATOM 4330 N N . ARG B 1 248 ? -14.445 -1.527 -11.344 1 92.19 248 ARG B N 1
ATOM 4331 C CA . ARG B 1 248 ? -15.5 -2.52 -11.523 1 92.19 248 ARG B CA 1
ATOM 4332 C C . ARG B 1 248 ? -16.625 -2.301 -10.523 1 92.19 248 ARG B C 1
ATOM 4334 O O . ARG B 1 248 ? -17.797 -2.549 -10.836 1 92.19 248 ARG B O 1
ATOM 4341 N N . LEU B 1 249 ? -16.297 -1.806 -9.328 1 93.94 249 LEU B N 1
ATOM 4342 C CA . LEU B 1 249 ? -17.281 -1.706 -8.258 1 93.94 249 LEU B CA 1
ATOM 4343 C C . LEU B 1 249 ? -18.094 -0.43 -8.391 1 93.94 249 LEU B C 1
ATOM 4345 O O . LEU B 1 249 ? -19.109 -0.263 -7.703 1 93.94 249 LEU B O 1
ATOM 4349 N N . ILE B 1 250 ? -17.672 0.41 -9.234 1 93.44 250 ILE B N 1
ATOM 4350 C CA . ILE B 1 250 ? -18.328 1.704 -9.344 1 93.44 250 ILE B CA 1
ATOM 4351 C C . ILE B 1 250 ? -19.656 1.544 -10.094 1 93.44 250 ILE B C 1
ATOM 4353 O O . ILE B 1 250 ? -19.656 1.205 -11.281 1 93.44 250 ILE B O 1
ATOM 4357 N N . GLU B 1 251 ? -20.688 1.701 -9.375 1 91.31 251 GLU B N 1
ATOM 4358 C CA . GLU B 1 251 ? -22.047 1.692 -9.891 1 91.31 251 GLU B CA 1
ATOM 4359 C C . GLU B 1 251 ? -22.812 2.943 -9.453 1 91.31 251 GLU B C 1
ATOM 4361 O O . GLU B 1 251 ? -22.25 3.82 -8.797 1 91.31 251 GLU B O 1
ATOM 4366 N N . GLU B 1 252 ? -24.031 2.982 -9.812 1 93.62 252 GLU B N 1
ATOM 4367 C CA . GLU B 1 252 ? -24.828 4.164 -9.5 1 93.62 252 GLU B CA 1
ATOM 4368 C C . GLU B 1 252 ? -24.891 4.406 -7.992 1 93.62 252 GLU B C 1
ATOM 4370 O O . GLU B 1 252 ? -25.266 3.518 -7.227 1 93.62 252 GLU B O 1
ATOM 4375 N N . GLY B 1 253 ? -24.406 5.559 -7.617 1 94.94 253 GLY B N 1
ATOM 4376 C CA . GLY B 1 253 ? -24.5 5.957 -6.223 1 94.94 253 GLY B CA 1
ATOM 4377 C C . GLY B 1 253 ? -23.266 5.578 -5.41 1 94.94 253 GLY B C 1
ATOM 4378 O O . GLY B 1 253 ? -23.156 5.953 -4.242 1 94.94 253 GLY B O 1
ATOM 4379 N N . PHE B 1 254 ? -22.328 4.816 -5.996 1 96.38 254 PHE B N 1
ATOM 4380 C CA . PHE B 1 254 ? -21.141 4.418 -5.254 1 96.38 254 PHE B CA 1
ATOM 4381 C C . PHE B 1 254 ? -20.375 5.641 -4.766 1 96.38 254 PHE B C 1
ATOM 4383 O O . PHE B 1 254 ? -19.953 6.473 -5.566 1 96.38 254 PHE B O 1
ATOM 4390 N N . PRO B 1 255 ? -20.203 5.812 -3.492 1 97.94 255 PRO B N 1
ATOM 4391 C CA . PRO B 1 255 ? -19.578 7.027 -2.963 1 97.94 255 PRO B CA 1
ATOM 4392 C C . PRO B 1 255 ? -18.062 7.031 -3.129 1 97.94 255 PRO B C 1
ATOM 4394 O O .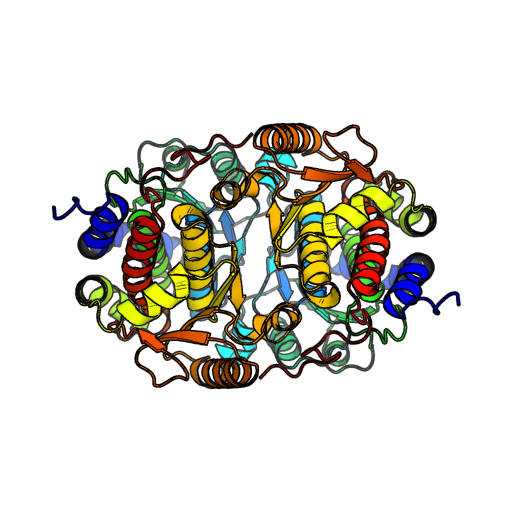 PRO B 1 255 ? -17.406 6.016 -2.875 1 97.94 255 PRO B O 1
ATOM 4397 N N . ILE B 1 256 ? -17.531 8.117 -3.547 1 98.12 256 ILE B N 1
ATOM 4398 C CA . ILE B 1 256 ? -16.094 8.359 -3.637 1 98.12 256 ILE B CA 1
ATOM 4399 C C . ILE B 1 256 ? -15.766 9.695 -2.967 1 98.12 256 ILE B C 1
ATOM 4401 O O . ILE B 1 256 ? -16.312 10.734 -3.332 1 98.12 256 ILE B O 1
ATOM 4405 N N . VAL B 1 257 ? -14.93 9.672 -1.958 1 97.75 257 VAL B N 1
ATOM 4406 C CA . VAL B 1 257 ? -14.367 10.883 -1.365 1 97.75 257 VAL B CA 1
ATOM 4407 C C . VAL B 1 257 ? -12.969 11.141 -1.919 1 97.75 257 VAL B C 1
ATOM 4409 O O . VAL B 1 257 ? -12.062 10.328 -1.722 1 97.75 257 VAL B O 1
ATOM 4412 N N . SER B 1 258 ? -12.781 12.258 -2.551 1 97.69 258 SER B N 1
ATOM 4413 C CA . SER B 1 258 ? -11.516 12.516 -3.219 1 97.69 258 SER B CA 1
ATOM 4414 C C . SER B 1 258 ? -10.852 13.781 -2.678 1 97.69 258 SER B C 1
ATOM 4416 O O . SER B 1 258 ? -11.516 14.797 -2.484 1 97.69 258 SER B O 1
ATOM 4418 N N . PHE B 1 259 ? -9.586 13.68 -2.402 1 97.69 259 PHE B N 1
ATOM 4419 C CA . PHE B 1 259 ? -8.758 14.828 -2.07 1 97.69 259 PHE B CA 1
ATOM 4420 C C . PHE B 1 259 ? -8.047 15.352 -3.311 1 97.69 259 PHE B C 1
ATOM 4422 O O . PHE B 1 259 ? -7.25 14.641 -3.928 1 97.69 259 PHE B O 1
ATOM 4429 N N . LEU B 1 260 ? -8.328 16.609 -3.65 1 96.75 260 LEU B N 1
ATOM 4430 C CA . LEU B 1 260 ? -7.883 17.156 -4.93 1 96.75 260 LEU B CA 1
ATOM 4431 C C . LEU B 1 260 ? -7.168 18.484 -4.734 1 96.75 260 LEU B C 1
ATOM 4433 O O . LEU B 1 260 ? -7.773 19.547 -4.898 1 96.75 260 LEU B O 1
ATOM 4437 N N . PRO B 1 261 ? -5.879 18.422 -4.473 1 96.31 261 PRO B N 1
ATOM 4438 C CA . PRO B 1 261 ? -5.113 19.672 -4.426 1 96.31 261 PRO B CA 1
ATOM 4439 C C . PRO B 1 261 ? -4.82 20.234 -5.812 1 96.31 261 PRO B C 1
ATOM 4441 O O . PRO B 1 261 ? -4.93 19.516 -6.812 1 96.31 261 PRO B O 1
ATOM 4444 N N . ARG B 1 262 ? -4.426 21.531 -5.855 1 95.88 262 ARG B N 1
ATOM 4445 C CA . ARG B 1 262 ? -4.027 22.156 -7.109 1 95.88 262 ARG B CA 1
ATOM 4446 C C . ARG B 1 262 ? -2.553 21.906 -7.402 1 95.88 262 ARG B C 1
ATOM 4448 O O . ARG B 1 262 ? -1.779 22.859 -7.574 1 95.88 262 ARG B O 1
ATOM 4455 N N . ASP B 1 263 ? -2.211 20.703 -7.523 1 96.38 263 ASP B N 1
ATOM 4456 C CA . ASP B 1 263 ? -0.833 20.312 -7.805 1 96.38 263 ASP B CA 1
ATOM 4457 C C . ASP B 1 263 ? -0.669 19.891 -9.266 1 96.38 263 ASP B C 1
ATOM 4459 O O . ASP B 1 263 ? -1.513 20.203 -10.109 1 96.38 263 ASP B O 1
ATOM 4463 N N . GLU B 1 264 ? 0.446 19.25 -9.594 1 97.31 264 GLU B N 1
ATOM 4464 C CA . GLU B 1 264 ? 0.791 18.891 -10.961 1 97.31 264 GLU B CA 1
ATOM 4465 C C . GLU B 1 264 ? -0.185 17.859 -11.523 1 97.31 264 GLU B C 1
ATOM 4467 O O . GLU B 1 264 ? -0.334 17.734 -12.734 1 97.31 264 GLU B O 1
ATOM 4472 N N . ALA B 1 265 ? -0.888 17.156 -10.609 1 96.56 265 ALA B N 1
ATOM 4473 C CA . ALA B 1 265 ? -1.777 16.078 -11.047 1 96.56 265 ALA B CA 1
ATOM 4474 C C . ALA B 1 265 ? -3.211 16.578 -11.195 1 96.56 265 ALA B C 1
ATOM 4476 O O . ALA B 1 265 ? -4.113 15.805 -11.523 1 96.56 265 ALA B O 1
ATOM 4477 N N . PHE B 1 266 ? -3.438 17.844 -11.039 1 96.81 266 PHE B N 1
ATOM 4478 C CA . PHE B 1 266 ? -4.777 18.406 -10.922 1 96.81 266 PHE B CA 1
ATOM 4479 C C . PHE B 1 266 ? -5.613 18.078 -12.148 1 96.81 266 PHE B C 1
ATOM 4481 O O . PHE B 1 266 ? -6.715 17.531 -12.031 1 96.81 266 PHE B O 1
ATOM 4488 N N . ASP B 1 267 ? -5.129 18.297 -13.289 1 96 267 ASP B N 1
ATOM 4489 C CA . ASP B 1 267 ? -5.906 18.141 -14.516 1 96 267 ASP B CA 1
ATOM 4490 C C . ASP B 1 267 ? -6.266 16.672 -14.758 1 96 267 ASP B C 1
ATOM 4492 O O . ASP B 1 267 ? -7.398 16.359 -15.117 1 96 267 ASP B O 1
ATOM 4496 N N . THR B 1 268 ? -5.312 15.836 -14.531 1 94.44 268 THR B N 1
ATOM 4497 C CA . THR B 1 268 ? -5.57 14.414 -14.727 1 94.44 268 THR B CA 1
ATOM 4498 C C . THR B 1 268 ? -6.555 13.898 -13.68 1 94.44 268 THR B C 1
ATOM 4500 O O . THR B 1 268 ? -7.359 13.008 -13.969 1 94.44 268 THR B O 1
ATOM 4503 N N . ASN B 1 269 ? -6.48 14.414 -12.5 1 96.12 269 ASN B N 1
ATOM 4504 C CA . ASN B 1 269 ? -7.398 14.008 -11.438 1 96.12 269 ASN B CA 1
ATOM 4505 C C . ASN B 1 269 ? -8.828 14.461 -11.727 1 96.12 269 ASN B C 1
ATOM 4507 O O . ASN B 1 269 ? -9.781 13.727 -11.469 1 96.12 269 ASN B O 1
ATOM 4511 N N . ILE B 1 270 ? -8.906 15.648 -12.234 1 95.5 270 ILE B N 1
ATOM 4512 C CA . ILE B 1 270 ? -10.227 16.156 -12.602 1 95.5 270 ILE B CA 1
ATOM 4513 C C . ILE B 1 270 ? -10.828 15.266 -13.688 1 95.5 270 ILE B C 1
ATOM 4515 O O . ILE B 1 270 ? -12.016 14.922 -13.625 1 95.5 270 ILE B O 1
ATOM 4519 N N . ALA B 1 271 ? -10.055 14.953 -14.641 1 95.19 271 ALA B N 1
ATOM 4520 C CA . ALA B 1 271 ? -10.516 14.086 -15.719 1 95.19 271 ALA B CA 1
ATOM 4521 C C . ALA B 1 271 ? -10.969 12.727 -15.18 1 95.19 271 ALA B C 1
ATOM 4523 O O . ALA B 1 271 ? -12 12.195 -15.602 1 95.19 271 ALA B O 1
ATOM 4524 N N . ALA B 1 272 ? -10.211 12.188 -14.266 1 94.69 272 ALA B N 1
ATOM 4525 C CA . ALA B 1 272 ? -10.562 10.914 -13.656 1 94.69 272 ALA B CA 1
ATOM 4526 C C . ALA B 1 272 ? -11.883 11.008 -12.898 1 94.69 272 ALA B C 1
ATOM 4528 O O . ALA B 1 272 ? -12.734 10.117 -13.008 1 94.69 272 ALA B O 1
ATOM 4529 N N . LEU B 1 273 ? -12.062 12.047 -12.164 1 96.06 273 LEU B N 1
ATOM 4530 C CA . LEU B 1 273 ? -13.273 12.227 -11.375 1 96.06 273 LEU B CA 1
ATOM 4531 C C . LEU B 1 273 ? -14.492 12.383 -12.273 1 96.06 273 LEU B C 1
ATOM 4533 O O . LEU B 1 273 ? -15.57 11.859 -11.977 1 96.06 273 LEU B O 1
ATOM 4537 N N . LYS B 1 274 ? -14.297 13.094 -13.367 1 95.88 274 LYS B N 1
ATOM 4538 C CA . LYS B 1 274 ? -15.383 13.242 -14.328 1 95.88 274 LYS B CA 1
ATOM 4539 C C . LYS B 1 274 ? -15.773 11.891 -14.922 1 95.88 274 LYS B C 1
ATOM 4541 O O . LYS B 1 274 ? -16.969 11.602 -15.078 1 95.88 274 LYS B O 1
ATOM 4546 N N . ARG B 1 275 ? -14.812 11.125 -15.25 1 93.88 275 ARG B N 1
ATOM 4547 C CA . ARG B 1 275 ? -15.062 9.789 -15.789 1 93.88 275 ARG B CA 1
ATOM 4548 C C . ARG B 1 275 ? -15.789 8.914 -14.766 1 93.88 275 ARG B C 1
ATOM 4550 O O . ARG B 1 275 ? -16.75 8.234 -15.109 1 93.88 275 ARG B O 1
ATOM 4557 N N . LEU B 1 276 ? -15.352 8.938 -13.539 1 94.75 276 LEU B N 1
ATOM 4558 C CA . LEU B 1 276 ? -15.984 8.164 -12.477 1 94.75 276 LEU B CA 1
ATOM 4559 C C . LEU B 1 276 ? -17.422 8.609 -12.266 1 94.75 276 LEU B C 1
ATOM 4561 O O . LEU B 1 276 ? -18.312 7.773 -12.047 1 94.75 276 LEU B O 1
ATOM 4565 N N . HIS B 1 277 ? -17.625 9.844 -12.336 1 95.88 277 HIS B N 1
ATOM 4566 C CA . HIS B 1 277 ? -18.969 10.391 -12.203 1 95.88 277 HIS B CA 1
ATOM 4567 C C . HIS B 1 277 ? -19.875 9.898 -13.328 1 95.88 277 HIS B C 1
ATOM 4569 O O . HIS B 1 277 ? -21.047 9.602 -13.109 1 95.88 277 HIS B O 1
ATOM 4575 N N . SER B 1 278 ? -19.328 9.828 -14.484 1 93.94 278 SER B N 1
ATOM 4576 C CA . SER B 1 278 ? -20.109 9.383 -15.641 1 93.94 278 SER B CA 1
ATOM 4577 C C . SER B 1 278 ? -20.531 7.918 -15.492 1 93.94 278 SER B C 1
ATOM 4579 O O . SER B 1 278 ? -21.5 7.48 -16.094 1 93.94 278 SER B O 1
ATOM 4581 N N . PHE B 1 279 ? -19.812 7.207 -14.688 1 92.12 279 PHE B N 1
ATOM 4582 C CA . PHE B 1 279 ? -20.141 5.809 -14.445 1 92.12 279 PHE B CA 1
ATOM 4583 C C . PHE B 1 279 ? -21.125 5.672 -13.297 1 92.12 279 PHE B C 1
ATOM 4585 O O . PHE B 1 279 ? -21.531 4.562 -12.945 1 92.12 279 PHE B O 1
ATOM 4592 N N . GLY B 1 280 ? -21.469 6.859 -12.633 1 93.94 280 GLY B N 1
ATOM 4593 C CA . GLY B 1 280 ? -22.531 6.836 -11.656 1 93.94 280 GLY B CA 1
ATOM 4594 C C . GLY B 1 280 ? -22.062 7.074 -10.234 1 93.94 280 GLY B C 1
ATOM 4595 O O . GLY B 1 280 ? -22.859 7.141 -9.305 1 93.94 280 GLY B O 1
ATOM 4596 N N . ALA B 1 281 ? -20.797 7.262 -10.039 1 96.25 281 ALA B N 1
ATOM 4597 C CA . ALA B 1 281 ? -20.25 7.457 -8.695 1 96.25 281 ALA B CA 1
ATOM 4598 C C . ALA B 1 281 ? -20.797 8.742 -8.078 1 96.25 281 ALA B C 1
ATOM 4600 O O . ALA B 1 281 ? -20.969 9.75 -8.766 1 96.25 281 ALA B O 1
ATOM 4601 N N . SER B 1 282 ? -21.125 8.734 -6.84 1 97.25 282 SER B N 1
ATOM 4602 C CA . SER B 1 282 ? -21.391 9.938 -6.055 1 97.25 282 SER B CA 1
ATOM 4603 C C . SER B 1 282 ? -20.094 10.531 -5.504 1 97.25 282 SER B C 1
ATOM 4605 O O . SER B 1 282 ? -19.562 10.047 -4.508 1 97.25 282 SER B O 1
ATOM 4607 N N . ILE B 1 283 ? -19.703 11.641 -6.043 1 96.62 283 ILE B N 1
ATOM 4608 C CA . ILE B 1 283 ? -18.375 12.164 -5.797 1 96.62 283 ILE B CA 1
ATOM 4609 C C . ILE B 1 283 ? -18.438 13.281 -4.762 1 96.62 283 ILE B C 1
ATOM 4611 O O . ILE B 1 283 ? -19.266 14.188 -4.867 1 96.62 283 ILE B O 1
ATOM 4615 N N . VAL B 1 284 ? -17.641 13.188 -3.771 1 95.75 284 VAL B N 1
ATOM 4616 C CA . VAL B 1 284 ? -17.328 14.273 -2.85 1 95.75 284 VAL B CA 1
ATOM 4617 C C . VAL B 1 284 ? -15.867 14.695 -3.018 1 95.75 284 VAL B C 1
ATOM 4619 O O . VAL B 1 284 ? -14.961 13.867 -2.902 1 95.75 284 VAL B O 1
ATOM 4622 N N . THR B 1 285 ? -15.648 15.906 -3.275 1 95.5 285 THR B N 1
ATOM 4623 C CA . THR B 1 285 ? -14.281 16.375 -3.443 1 95.5 285 THR B CA 1
ATOM 4624 C C . THR B 1 285 ? -13.922 17.406 -2.369 1 95.5 285 THR B C 1
ATOM 4626 O O . THR B 1 285 ? -14.688 18.328 -2.113 1 95.5 285 THR B O 1
ATOM 4629 N N . LEU B 1 286 ? -12.812 17.156 -1.719 1 93.25 286 LEU B N 1
ATOM 4630 C CA . LEU B 1 286 ? -12.242 18.156 -0.82 1 93.25 286 LEU B CA 1
ATOM 4631 C C . LEU B 1 286 ? -11.234 19.031 -1.553 1 93.25 286 LEU B C 1
ATOM 4633 O O . LEU B 1 286 ? -10.055 18.672 -1.66 1 93.25 286 LEU B O 1
ATOM 4637 N N . SER B 1 287 ? -11.719 20.062 -2.096 1 86.81 287 SER B N 1
ATOM 4638 C CA . SER B 1 287 ? -10.961 20.984 -2.932 1 86.81 287 SER B CA 1
ATOM 4639 C C . SER B 1 287 ? -11.672 22.328 -3.051 1 86.81 287 SER B C 1
ATOM 4641 O O . SER B 1 287 ? -12.852 22.453 -2.701 1 86.81 287 SER B O 1
ATOM 4643 N N . ASP B 1 288 ? -10.875 23.297 -3.506 1 81.75 288 ASP B N 1
ATOM 4644 C CA . ASP B 1 288 ? -11.5 24.578 -3.822 1 81.75 288 ASP B CA 1
ATOM 4645 C C . ASP B 1 288 ? -11.945 24.625 -5.281 1 81.75 288 ASP B C 1
ATOM 4647 O O . ASP B 1 288 ? -12.625 25.562 -5.699 1 81.75 288 ASP B O 1
ATOM 4651 N N . ALA B 1 289 ? -11.586 23.594 -5.98 1 86.25 289 ALA B N 1
ATOM 4652 C CA . ALA B 1 289 ? -11.906 23.578 -7.406 1 86.25 289 ALA B CA 1
ATOM 4653 C C . ALA B 1 289 ? -13.336 23.094 -7.641 1 86.25 289 ALA B C 1
ATOM 4655 O O . ALA B 1 289 ? -13.922 22.422 -6.789 1 86.25 289 ALA B O 1
ATOM 4656 N N . GLN B 1 290 ? -13.859 23.516 -8.766 1 87.94 290 GLN B N 1
ATOM 4657 C CA . GLN B 1 290 ? -15.141 22.984 -9.188 1 87.94 290 GLN B CA 1
ATOM 4658 C C . GLN B 1 290 ? -14.992 21.562 -9.719 1 87.94 290 GLN B C 1
ATOM 4660 O O . GLN B 1 290 ? -14.18 21.312 -10.609 1 87.94 290 GLN B O 1
ATOM 4665 N N . THR B 1 291 ? -15.648 20.656 -9.164 1 90.81 291 THR B N 1
ATOM 4666 C CA . THR B 1 291 ? -15.641 19.25 -9.539 1 90.81 291 THR B CA 1
ATOM 4667 C C . THR B 1 291 ? -17.062 18.703 -9.625 1 90.81 291 THR B C 1
ATOM 4669 O O . THR B 1 291 ? -18 19.328 -9.133 1 90.81 291 THR B O 1
ATOM 4672 N N . PRO B 1 292 ? -17.234 17.656 -10.305 1 91.56 292 PRO B N 1
ATOM 4673 C CA . PRO B 1 292 ? -18.562 17.047 -10.258 1 91.56 292 PRO B CA 1
ATOM 4674 C C . PRO B 1 292 ? -18.953 16.609 -8.844 1 91.56 292 PRO B C 1
ATOM 4676 O O . PRO B 1 292 ? -18.094 16.312 -8.023 1 91.56 292 PRO B O 1
ATOM 4679 N N . GLY B 1 293 ? -20.234 16.562 -8.633 1 92.44 293 GLY B N 1
ATOM 4680 C CA . GLY B 1 293 ? -20.734 16.094 -7.352 1 92.44 293 GLY B CA 1
ATOM 4681 C C . GLY B 1 293 ? -20.703 17.141 -6.262 1 92.44 293 GLY B C 1
ATOM 4682 O O . GLY B 1 293 ? -21 18.312 -6.516 1 92.44 293 GLY B O 1
ATOM 4683 N N . PHE B 1 294 ? -20.391 16.719 -5.082 1 92.5 294 PHE B N 1
ATOM 4684 C CA . PHE B 1 294 ? -20.391 17.594 -3.914 1 92.5 294 PHE B CA 1
ATOM 4685 C C . PHE B 1 294 ? -18.969 18.062 -3.588 1 92.5 294 PHE B C 1
ATOM 4687 O O . PHE B 1 294 ? -18 17.375 -3.875 1 92.5 294 PHE B O 1
ATOM 4694 N N . ARG B 1 295 ? -18.953 19.234 -3.014 1 91.44 295 ARG B N 1
ATOM 4695 C CA . ARG B 1 295 ? -17.641 19.781 -2.676 1 91.44 295 ARG B CA 1
ATOM 4696 C C . ARG B 1 295 ? -17.578 20.203 -1.21 1 91.44 295 ARG B C 1
ATOM 4698 O O . ARG B 1 295 ? -18.562 20.734 -0.672 1 91.44 295 ARG B O 1
ATOM 4705 N N . LEU B 1 296 ? -16.453 19.938 -0.629 1 91.12 296 LEU B N 1
ATOM 4706 C CA . LEU B 1 296 ? -16.094 20.453 0.688 1 91.12 296 LEU B CA 1
ATOM 4707 C C . LEU B 1 296 ? -14.82 21.281 0.617 1 91.12 296 LEU B C 1
ATOM 4709 O O . LEU B 1 296 ? -13.719 20.766 0.807 1 91.12 296 LEU B O 1
ATOM 4713 N N . PRO B 1 297 ? -14.984 22.516 0.455 1 88.31 297 PRO B N 1
ATOM 4714 C CA . PRO B 1 297 ? -13.805 23.359 0.295 1 88.31 297 PRO B CA 1
ATOM 4715 C C . PRO B 1 297 ? -12.953 23.438 1.562 1 88.31 297 PRO B C 1
ATOM 4717 O O . PRO B 1 297 ? -13.484 23.312 2.672 1 88.31 297 PRO B O 1
ATOM 4720 N N . SER B 1 298 ? -11.703 23.562 1.381 1 88.06 298 SER B N 1
ATOM 4721 C CA . SER B 1 298 ? -10.766 23.781 2.479 1 88.06 298 SER B CA 1
ATOM 4722 C C . SER B 1 298 ? -9.805 24.922 2.178 1 88.06 298 SER B C 1
ATOM 4724 O O . SER B 1 298 ? -9.578 25.266 1.014 1 88.06 298 SER B O 1
ATOM 4726 N N . ALA B 1 299 ? -9.273 25.531 3.229 1 90.56 299 ALA B N 1
ATOM 4727 C CA . ALA B 1 299 ? -8.266 26.578 3.08 1 90.56 299 ALA B CA 1
ATOM 4728 C C . ALA B 1 299 ? -6.996 26.031 2.439 1 90.56 299 ALA B C 1
ATOM 4730 O O . ALA B 1 299 ? -6.734 24.828 2.49 1 90.56 299 ALA B O 1
ATOM 4731 N N . SER B 1 300 ? -6.328 26.922 1.792 1 93.88 300 SER B N 1
ATOM 4732 C CA . SER B 1 300 ? -5.055 26.562 1.178 1 93.88 300 SER B CA 1
ATOM 4733 C C . SER B 1 300 ? -3.879 27.109 1.974 1 93.88 300 SER B C 1
ATOM 4735 O O . SER B 1 300 ? -3.955 28.203 2.521 1 93.88 300 SER B O 1
ATOM 4737 N N . THR B 1 301 ? -2.807 26.359 2.008 1 96.38 301 THR B N 1
ATOM 4738 C CA . THR B 1 301 ? -1.56 26.828 2.602 1 96.38 301 THR B CA 1
ATOM 4739 C C . THR B 1 301 ? -0.711 27.562 1.571 1 96.38 301 THR B C 1
ATOM 4741 O O . THR B 1 301 ? 0.289 28.203 1.92 1 96.38 301 THR B O 1
ATOM 4744 N N . GLY B 1 302 ? -1.091 27.516 0.359 1 95.75 302 GLY B N 1
ATOM 4745 C CA . GLY B 1 302 ? -0.252 27.984 -0.731 1 95.75 302 GLY B CA 1
ATOM 4746 C C . GLY B 1 302 ? 0.718 26.938 -1.236 1 95.75 302 GLY B C 1
ATOM 4747 O O . GLY B 1 302 ? 1.405 27.141 -2.236 1 95.75 302 GLY B O 1
ATOM 4748 N N . SER B 1 303 ? 0.83 25.859 -0.605 1 97.31 303 SER B N 1
ATOM 4749 C CA . SER B 1 303 ? 1.604 24.688 -1.028 1 97.31 303 SER B CA 1
ATOM 4750 C C . SER B 1 303 ? 0.699 23.5 -1.331 1 97.31 303 SER B C 1
ATOM 4752 O O . SER B 1 303 ? 0.334 22.75 -0.428 1 97.31 303 SER B O 1
ATOM 4754 N N . PRO B 1 304 ? 0.457 23.234 -2.57 1 97 304 PRO B N 1
ATOM 4755 C CA . PRO B 1 304 ? -0.523 22.203 -2.957 1 97 304 PRO B CA 1
ATOM 4756 C C . PRO B 1 304 ? -0.23 20.844 -2.344 1 97 304 PRO B C 1
ATOM 4758 O O . PRO B 1 304 ? -1.157 20.109 -1.998 1 97 304 PRO B O 1
ATOM 4761 N N . HIS B 1 305 ? 1.015 20.5 -2.156 1 97.75 305 HIS B N 1
ATOM 4762 C CA . HIS B 1 305 ? 1.374 19.188 -1.627 1 97.75 305 HIS B CA 1
ATOM 4763 C C . HIS B 1 305 ? 1.03 19.078 -0.145 1 97.75 305 HIS B C 1
ATOM 4765 O O . HIS B 1 305 ? 0.961 17.969 0.401 1 97.75 305 HIS B O 1
ATOM 4771 N N . LEU B 1 306 ? 0.773 20.234 0.565 1 97.88 306 LEU B N 1
ATOM 4772 C CA . LEU B 1 306 ? 0.421 20.219 1.98 1 97.88 306 LEU B CA 1
ATOM 4773 C C . LEU B 1 306 ? -1.088 20.359 2.164 1 97.88 306 LEU B C 1
ATOM 4775 O O . LEU B 1 306 ? -1.625 19.969 3.205 1 97.88 306 LEU B O 1
ATOM 4779 N N . ASP B 1 307 ? -1.781 20.828 1.193 1 97.06 307 ASP B N 1
ATOM 4780 C CA . ASP B 1 307 ? -3.182 21.219 1.295 1 97.06 307 ASP B CA 1
ATOM 4781 C C . ASP B 1 307 ? -4.07 20.031 1.629 1 97.06 307 ASP B C 1
ATOM 4783 O O . ASP B 1 307 ? -5.082 20.172 2.32 1 97.06 307 ASP B O 1
ATOM 4787 N N . PRO B 1 308 ? -3.699 18.812 1.121 1 97.62 308 PRO B N 1
ATOM 4788 C CA . PRO B 1 308 ? -4.539 17.672 1.491 1 97.62 308 PRO B CA 1
ATOM 4789 C C . PRO B 1 308 ? -4.629 17.469 3.002 1 97.62 308 PRO B C 1
ATOM 4791 O O . PRO B 1 308 ? -5.633 16.953 3.502 1 97.62 308 PRO B O 1
ATOM 4794 N N . LEU B 1 309 ? -3.609 17.891 3.73 1 97.69 309 LEU B N 1
ATOM 4795 C CA . LEU B 1 309 ? -3.627 17.781 5.184 1 97.69 309 LEU B CA 1
ATOM 4796 C C . LEU B 1 309 ? -4.707 18.672 5.781 1 97.69 309 LEU B C 1
ATOM 4798 O O . LEU B 1 309 ? -5.367 18.297 6.75 1 97.69 309 LEU B O 1
ATOM 4802 N N . VAL B 1 310 ? -4.91 19.812 5.215 1 96.62 310 VAL B N 1
ATOM 4803 C CA . VAL B 1 310 ? -5.949 20.75 5.652 1 96.62 310 VAL B CA 1
ATOM 4804 C C . VAL B 1 310 ? -7.328 20.156 5.355 1 96.62 310 VAL B C 1
ATOM 4806 O O . VAL B 1 310 ? -8.219 20.188 6.207 1 96.62 310 VAL B O 1
ATOM 4809 N N . SER B 1 311 ? -7.438 19.578 4.168 1 95.56 311 SER B N 1
ATOM 4810 C CA . SER B 1 311 ? -8.688 18.953 3.756 1 95.56 311 SER B CA 1
ATOM 4811 C C . SER B 1 311 ? -9.07 17.812 4.691 1 95.56 311 SER B C 1
ATOM 4813 O O . SER B 1 311 ? -10.258 17.562 4.922 1 95.56 311 SER B O 1
ATOM 4815 N N . LEU B 1 312 ? -8.102 17.172 5.227 1 97.12 312 LEU B N 1
ATOM 4816 C CA . LEU B 1 312 ? -8.352 16.016 6.082 1 97.12 312 LEU B CA 1
ATOM 4817 C C . LEU B 1 312 ? -9.062 16.438 7.363 1 97.12 312 LEU B C 1
ATOM 4819 O O . LEU B 1 312 ? -9.891 15.688 7.887 1 97.12 312 LEU B O 1
ATOM 4823 N N . ILE B 1 313 ? -8.797 17.594 7.883 1 95.12 313 ILE B N 1
ATOM 4824 C CA . ILE B 1 313 ? -9.445 18.078 9.094 1 95.12 313 ILE B CA 1
ATOM 4825 C C . ILE B 1 313 ? -10.953 18.172 8.867 1 95.12 313 ILE B C 1
ATOM 4827 O O . ILE B 1 313 ? -11.742 17.797 9.734 1 95.12 313 ILE B O 1
ATOM 4831 N N . ASN B 1 314 ? -11.289 18.656 7.707 1 92.88 314 ASN B N 1
ATOM 4832 C CA . ASN B 1 314 ? -12.703 18.703 7.352 1 92.88 314 ASN B CA 1
ATOM 4833 C C . ASN B 1 314 ? -13.32 17.312 7.285 1 92.88 314 ASN B C 1
ATOM 4835 O O . ASN B 1 314 ? -14.445 17.109 7.73 1 92.88 314 ASN B O 1
ATOM 4839 N N . TYR B 1 315 ? -12.633 16.469 6.73 1 95.94 315 TYR B N 1
ATOM 4840 C CA . TYR B 1 315 ? -13.109 15.094 6.641 1 95.94 315 TYR B CA 1
ATOM 4841 C C . TYR B 1 315 ? -13.289 14.484 8.031 1 95.94 315 TYR B C 1
ATOM 4843 O O . TYR B 1 315 ? -14.266 13.781 8.281 1 95.94 315 TYR B O 1
ATOM 4851 N N . TYR B 1 316 ? -12.297 14.766 8.984 1 96.38 316 TYR B N 1
ATOM 4852 C CA . TYR B 1 316 ? -12.414 14.25 10.344 1 96.38 316 TYR B CA 1
ATOM 4853 C C . TYR B 1 316 ? -13.719 14.703 10.984 1 96.38 316 TYR B C 1
ATOM 4855 O O . TYR B 1 316 ? -14.391 13.922 11.664 1 96.38 316 TYR B O 1
ATOM 4863 N N . ARG B 1 317 ? -14.094 15.953 10.75 1 94.44 317 ARG B N 1
ATOM 4864 C CA . ARG B 1 317 ? -15.336 16.484 11.297 1 94.44 317 ARG B CA 1
ATOM 4865 C C . ARG B 1 317 ? -16.547 15.75 10.719 1 94.44 317 ARG B C 1
ATOM 4867 O O . ARG B 1 317 ? -17.469 15.391 11.453 1 94.44 317 ARG B O 1
ATOM 4874 N N . VAL B 1 318 ? -16.484 15.5 9.469 1 95.25 318 VAL B N 1
ATOM 4875 C CA . VAL B 1 318 ? -17.594 14.852 8.773 1 95.25 318 VAL B CA 1
ATOM 4876 C C . VAL B 1 318 ? -17.734 13.414 9.25 1 95.25 318 VAL B C 1
ATOM 4878 O O . VAL B 1 318 ? -18.828 12.977 9.609 1 95.25 318 VAL B O 1
ATOM 4881 N N . ILE B 1 319 ? -16.641 12.664 9.258 1 96.81 319 ILE B N 1
ATOM 4882 C CA . ILE B 1 319 ? -16.719 11.242 9.57 1 96.81 319 ILE B CA 1
ATOM 4883 C C . ILE B 1 319 ? -17.078 11.055 11.039 1 96.81 319 ILE B C 1
ATOM 4885 O O . ILE B 1 319 ? -17.766 10.094 11.398 1 96.81 319 ILE B O 1
ATOM 4889 N N . GLU B 1 320 ? -16.609 12.008 11.914 1 96.44 320 GLU B N 1
ATOM 4890 C CA . GLU B 1 320 ? -17.016 11.984 13.32 1 96.44 320 GLU B CA 1
ATOM 4891 C C . GLU B 1 320 ? -18.531 12.156 13.461 1 96.44 320 GLU B C 1
ATOM 4893 O O . GLU B 1 320 ? -19.188 11.414 14.203 1 96.44 320 GLU B O 1
ATOM 4898 N N . ALA B 1 321 ? -19.078 13.078 12.766 1 95.5 321 ALA B N 1
ATOM 4899 C CA . ALA B 1 321 ? -20.516 13.32 12.805 1 95.5 321 ALA B CA 1
ATOM 4900 C C . ALA B 1 321 ? -21.297 12.117 12.273 1 95.5 321 ALA B C 1
ATOM 4902 O O . ALA B 1 321 ? -22.312 11.727 12.844 1 95.5 321 ALA B O 1
ATOM 4903 N N . VAL B 1 322 ? -20.828 11.562 11.188 1 97.25 322 VAL B N 1
ATOM 4904 C CA . VAL B 1 322 ? -21.453 10.391 10.586 1 97.25 322 VAL B CA 1
ATOM 4905 C C . VAL B 1 322 ? -21.438 9.227 11.57 1 97.25 322 VAL B C 1
ATOM 4907 O O . VAL B 1 322 ? -22.422 8.508 11.719 1 97.25 322 VAL B O 1
ATOM 4910 N N . THR B 1 323 ? -20.281 9.039 12.211 1 97.44 323 THR B N 1
ATOM 4911 C CA . THR B 1 323 ? -20.109 7.965 13.188 1 97.44 323 THR B CA 1
ATOM 4912 C C . THR B 1 323 ? -21.141 8.078 14.297 1 97.44 323 THR B C 1
ATOM 4914 O O . THR B 1 323 ? -21.828 7.102 14.625 1 97.44 323 THR B O 1
ATOM 4917 N N . ARG B 1 324 ? -21.328 9.258 14.844 1 96.62 324 ARG B N 1
ATOM 4918 C CA . ARG B 1 324 ? -22.297 9.492 15.914 1 96.62 324 ARG B CA 1
ATOM 4919 C C . ARG B 1 324 ? -23.719 9.305 15.422 1 96.62 324 ARG B C 1
ATOM 4921 O O . ARG B 1 324 ? -24.547 8.719 16.125 1 96.62 324 ARG B O 1
ATOM 4928 N N . ARG B 1 325 ? -23.953 9.773 14.297 1 96.38 325 ARG B N 1
ATOM 4929 C CA . ARG B 1 325 ? -25.297 9.641 13.727 1 96.38 325 ARG B CA 1
ATOM 4930 C C . ARG B 1 325 ? -25.656 8.172 13.531 1 96.38 325 ARG B C 1
ATOM 4932 O O . ARG B 1 325 ? -26.828 7.793 13.648 1 96.38 325 ARG B O 1
ATOM 4939 N N . LYS B 1 326 ? -24.688 7.336 13.219 1 96.94 326 LYS B N 1
ATOM 4940 C CA . LYS B 1 326 ? -24.906 5.902 13.031 1 96.94 326 LYS B CA 1
ATOM 4941 C C . LYS B 1 326 ? -25.078 5.195 14.375 1 96.94 326 LYS B C 1
ATOM 4943 O O . LYS B 1 326 ? -25.359 3.996 14.414 1 96.94 326 LYS B O 1
ATOM 4948 N N . GLY B 1 327 ? -24.797 5.922 15.484 1 96.38 327 GLY B N 1
ATOM 4949 C CA . GLY B 1 327 ? -24.969 5.371 16.812 1 96.38 327 GLY B CA 1
ATOM 4950 C C . GLY B 1 327 ? -23.703 4.758 17.375 1 96.38 327 GLY B C 1
ATOM 4951 O O . GLY B 1 327 ? -23.75 4.027 18.375 1 96.38 327 GLY B O 1
ATOM 4952 N N . PHE B 1 328 ? -22.578 4.961 16.703 1 96.38 328 PHE B N 1
ATOM 4953 C CA . PHE B 1 328 ? -21.297 4.438 17.172 1 96.38 328 PHE B CA 1
ATOM 4954 C C . PHE B 1 328 ? -20.578 5.465 18.031 1 96.38 328 PHE B C 1
ATOM 4956 O O . PHE B 1 328 ? -20.906 6.652 18 1 96.38 328 PHE B O 1
ATOM 4963 N N . ASP B 1 329 ? -19.672 5.023 18.828 1 96.06 329 ASP B N 1
ATOM 4964 C CA . ASP B 1 329 ? -18.766 5.871 19.609 1 96.06 329 ASP B CA 1
ATOM 4965 C C . ASP B 1 329 ? -17.438 6.074 18.875 1 96.06 329 ASP B C 1
ATOM 4967 O O . ASP B 1 329 ? -16.641 5.148 18.766 1 96.06 329 ASP B O 1
ATOM 4971 N N . PRO B 1 330 ? -17.172 7.238 18.438 1 95.88 330 PRO B N 1
ATOM 4972 C CA . PRO B 1 330 ? -15.922 7.461 17.703 1 95.88 330 PRO B CA 1
ATOM 4973 C C . PRO B 1 330 ? -14.68 7.227 18.562 1 95.88 330 PRO B C 1
ATOM 4975 O O . PRO B 1 330 ? -13.602 6.953 18.031 1 95.88 330 PRO B O 1
ATOM 4978 N N . ASP B 1 331 ? -14.789 7.344 19.875 1 96.06 331 ASP B N 1
ATOM 4979 C CA . ASP B 1 331 ? -13.648 7.289 20.781 1 96.06 331 ASP B CA 1
ATOM 4980 C C . ASP B 1 331 ? -13.297 5.848 21.141 1 96.06 331 ASP B C 1
ATOM 4982 O O . ASP B 1 331 ? -12.164 5.555 21.531 1 96.06 331 ASP B O 1
ATOM 4986 N N . LYS B 1 332 ? -14.273 4.965 21.047 1 94.75 332 LYS B N 1
ATOM 4987 C CA . LYS B 1 332 ? -14.102 3.566 21.438 1 94.75 332 LYS B CA 1
ATOM 4988 C C . LYS B 1 332 ? -14.766 2.639 20.422 1 94.75 332 LYS B C 1
ATOM 4990 O O . LYS B 1 332 ? -15.703 1.91 20.75 1 94.75 332 LYS B O 1
ATOM 4995 N N . PRO B 1 333 ? -14.164 2.607 19.266 1 92.56 333 PRO B N 1
ATOM 4996 C CA . PRO B 1 333 ? -14.727 1.688 18.266 1 92.56 333 PRO B CA 1
ATOM 4997 C C . PRO B 1 333 ? -14.688 0.231 18.719 1 92.56 333 PRO B C 1
ATOM 4999 O O . PRO B 1 333 ? -13.719 -0.193 19.359 1 92.56 333 PRO B O 1
ATOM 5002 N N . ARG B 1 334 ? -15.641 -0.49 18.344 1 87.5 334 ARG B N 1
ATOM 5003 C CA . ARG B 1 334 ? -15.734 -1.9 18.703 1 87.5 334 ARG B CA 1
ATOM 5004 C C . ARG B 1 334 ? -14.5 -2.67 18.25 1 87.5 334 ARG B C 1
ATOM 5006 O O . ARG B 1 334 ? -13.977 -2.426 17.156 1 87.5 334 ARG B O 1
ATOM 5013 N N . ASN B 1 335 ? -13.969 -3.609 19.078 1 84.5 335 ASN B N 1
ATOM 5014 C CA . ASN B 1 335 ? -12.898 -4.555 18.797 1 84.5 335 ASN B CA 1
ATOM 5015 C C . ASN B 1 335 ? -11.531 -3.869 18.797 1 84.5 335 ASN B C 1
ATOM 5017 O O . ASN B 1 335 ? -10.5 -4.523 18.609 1 84.5 335 ASN B O 1
ATOM 5021 N N . LEU B 1 336 ? -11.562 -2.527 19.016 1 87.25 336 LEU B N 1
ATOM 5022 C CA . LEU B 1 336 ? -10.289 -1.824 18.906 1 87.25 336 LEU B CA 1
ATOM 5023 C C . LEU B 1 336 ? -9.828 -1.303 20.266 1 87.25 336 LEU B C 1
ATOM 5025 O O . LEU B 1 336 ? -10.656 -0.953 21.109 1 87.25 336 LEU B O 1
ATOM 5029 N N . ASN B 1 337 ? -8.469 -1.342 20.359 1 79.56 337 ASN B N 1
ATOM 5030 C CA . ASN B 1 337 ? -7.805 -0.736 21.516 1 79.56 337 ASN B CA 1
ATOM 5031 C C . ASN B 1 337 ? -6.797 0.324 21.094 1 79.56 337 ASN B C 1
ATOM 5033 O O . ASN B 1 337 ? -6.309 0.306 19.953 1 79.56 337 ASN B O 1
ATOM 5037 N N . LYS B 1 338 ? -6.602 1.211 22.016 1 71.88 338 LYS B N 1
ATOM 5038 C CA . LYS B 1 338 ? -5.668 2.299 21.734 1 71.88 338 LYS B CA 1
ATOM 5039 C C . LYS B 1 338 ? -4.27 1.766 21.453 1 71.88 338 LYS B C 1
ATOM 5041 O O . LYS B 1 338 ? -3.602 2.219 20.516 1 71.88 338 LYS B O 1
ATOM 5046 N N . VAL B 1 339 ? -3.812 0.934 22.297 1 66.25 339 VAL B N 1
ATOM 5047 C CA . VAL B 1 339 ? -2.52 0.29 22.094 1 66.25 339 VAL B CA 1
ATOM 5048 C C . VAL B 1 339 ? -2.727 -1.183 21.75 1 66.25 339 VAL B C 1
ATOM 5050 O O . VAL B 1 339 ? -3.422 -1.905 22.469 1 66.25 339 VAL B O 1
ATOM 5053 N N . THR B 1 340 ? -2.363 -1.451 20.516 1 62.31 340 THR B N 1
ATOM 5054 C CA . THR B 1 340 ? -2.564 -2.832 20.094 1 62.31 340 THR B CA 1
ATOM 5055 C C . THR B 1 340 ? -1.289 -3.648 20.281 1 62.31 340 THR B C 1
ATOM 5057 O O . THR B 1 340 ? -0.2 -3.207 19.922 1 62.31 340 THR B O 1
ATOM 5060 N N . VAL B 1 341 ? -1.473 -4.562 21.078 1 58.75 341 VAL B N 1
ATOM 5061 C CA . VAL B 1 341 ? -0.411 -5.555 21.203 1 58.75 341 VAL B CA 1
ATOM 5062 C C . VAL B 1 341 ? -0.442 -6.488 19.984 1 58.75 341 VAL B C 1
ATOM 5064 O O . VAL B 1 341 ? -1.462 -7.125 19.719 1 58.75 341 VAL B O 1
ATOM 5067 N N . THR B 1 342 ? 0.5 -6.273 19.078 1 58.94 342 THR B N 1
ATOM 5068 C CA . THR B 1 342 ? 0.601 -7.164 17.922 1 58.94 342 THR B CA 1
ATOM 5069 C C . THR B 1 342 ? 0.962 -8.578 18.359 1 58.94 342 THR B C 1
ATOM 5071 O O . THR B 1 342 ? 1.9 -8.773 19.141 1 58.94 342 THR B O 1
ATOM 5074 N N . VAL B 1 343 ? 0.016 -9.406 18.031 1 58 343 VAL B N 1
ATOM 5075 C CA . VAL B 1 343 ? 0.343 -10.797 18.312 1 58 343 VAL B CA 1
ATOM 5076 C C . VAL B 1 343 ? 1.46 -11.266 17.391 1 58 343 VAL B C 1
ATOM 5078 O O . VAL B 1 343 ? 1.451 -10.961 16.188 1 58 343 VAL B O 1
#